Protein AF-0000000084915448 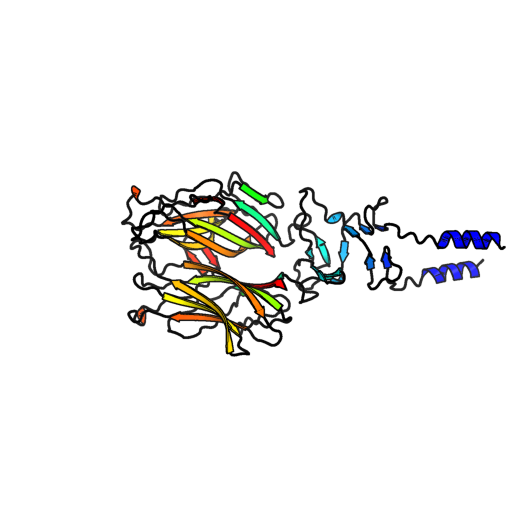(afdb_homodimer)

Foldseek 3Di:
DVVVVVVVVVVPPCPPLDADEDPDPDDPDNYHYPDDDDDCLADDDPPDDFDWDADPVGDIYTCQNDVLDWWWAWKFFQDFKDAQLDAPDKDFGARQGTDHHHPNQADRVVQKGARQDKAKKKKKKKWKKWDQFAQPWKKKKKKAKAWPVVGDGQDIDIDIDHWDPDPPDDGIDMDMDIDMDMDIDDHPIMMTMIMHIDTDPPQDSVNSGMITGQWDDDPVDIDGTIMMTMIGDD/DVVVVVVVVVVPPCPPLDQDEDPDPDAPDNYHYPDDDDDCLADDDPPDDFDWDADPVGDIYGCQNDVLDWWWAWKFFQDFKDAQLDAPDKDFGARQGTDHHHPNQADRVVQKGARQAKAKKKKKKKWKKWPQFAQPWKKKKKKAKAWPVVGDGPDIDIDIDHWDPDPPDDGIDMDMDIDMDMDIDDHPIIMTMIMHIDTDPVQDSVNSGMITGQWDDDPVDIDGTIMMIMIGDD

Secondary structure (DSSP, 8-state):
-HHHHHHHHHHHH------EEES-SS-SSSEEESS-EEEGGG--SS------EE-TT-BEE-TTT-TTS-EEEEEEE--S-EE--SBT--EEE---EEEEEGGG-EETTTTEE--SS-EEEEEEEEEEEE----SSSPEEEEEEEEETTTTEEEEEEEEEE---S-TTS-SS--EEEEEEEEEEE-TT--EEEEEEEE--TTS-GGG---EEESEEEETTEEEE--EEEEEE--/-HHHHHHHHHHHH----PPEEES-SS--SSEEESS--B-GGG--SS---EE-EE-TT--EE-TTT-TTS-EEEEEEE--S-EE--SBT--EEE---EEEEEGGG-EETTTTEE--SS-EEEEEEEEEEEE----SSSPEEEEEEEEETTTTEEEEEEEEEE-----TTS-SS--EEEEEEEEEEE-TT--EEEEEEEE--TT--GGG---EEESEEEETTEEEE--EEEEEE--

Radius of gyration: 28.67 Å; Cα contacts (8 Å, |Δi|>4): 1189; chains: 2; bounding box: 54×103×77 Å

Nearest PDB structures (foldseek):
  6mgp-assembly1_A  TM=6.938E-01  e=2.290E-05  Homo sapiens
  5mu8-assembly1_A  TM=6.702E-01  e=3.276E-04  Homo sapiens
  5mu8-assembly24_w  TM=6.238E-01  e=2.497E-04  Homo sapiens
  6cpr-assembly1_A  TM=5.750E-01  e=1.047E-04  Homo sapiens
  5mu8-assembly20_o  TM=5.511E-01  e=4.791E-04  Homo sapiens

Structure (mmCIF, N/CA/C/O backbone):
data_AF-0000000084915448-model_v1
#
loop_
_entity.id
_entity.type
_entity.pdbx_description
1 polymer 'Uncharacterized protein'
#
loop_
_atom_site.group_PDB
_atom_site.id
_atom_site.type_symbol
_atom_site.label_atom_id
_atom_site.label_alt_id
_atom_site.label_comp_id
_atom_site.label_asym_id
_atom_site.label_entity_id
_atom_site.label_seq_id
_atom_site.pdbx_PDB_ins_code
_atom_site.Cartn_x
_atom_site.Cartn_y
_atom_site.Cartn_z
_atom_site.occupancy
_atom_site.B_iso_or_equiv
_atom_site.auth_seq_id
_atom_site.auth_comp_id
_atom_site.auth_asym_id
_atom_site.auth_atom_id
_atom_site.pdbx_PDB_model_num
ATOM 1 N N . MET A 1 1 ? -3.225 59.188 42.406 1 48.97 1 MET A N 1
ATOM 2 C CA . MET A 1 1 ? -2.332 58.281 41.688 1 48.97 1 MET A CA 1
ATOM 3 C C . MET A 1 1 ? -2.863 56.844 41.781 1 48.97 1 MET A C 1
ATOM 5 O O . MET A 1 1 ? -2.41 55.969 41.031 1 48.97 1 MET A O 1
ATOM 9 N N . LYS A 1 2 ? -3.66 56.594 42.781 1 64.06 2 LYS A N 1
ATOM 10 C CA . LYS A 1 2 ? -4.188 55.281 43.031 1 64.06 2 LYS A CA 1
ATOM 11 C C . LYS A 1 2 ? -5.262 54.906 42.031 1 64.06 2 LYS A C 1
ATOM 13 O O . LYS A 1 2 ? -5.348 53.75 41.594 1 64.06 2 LYS A O 1
ATOM 18 N N . LEU A 1 3 ? -6.047 55.875 41.656 1 60.84 3 LEU A N 1
ATOM 19 C CA . LEU A 1 3 ? -7.133 55.531 40.75 1 60.84 3 LEU A CA 1
ATOM 20 C C . LEU A 1 3 ? -6.605 55.281 39.344 1 60.84 3 LEU A C 1
ATOM 22 O O . LEU A 1 3 ? -7.105 54.375 38.625 1 60.84 3 LEU A O 1
ATOM 26 N N . LYS A 1 4 ? -5.555 56 38.875 1 61.84 4 LYS A N 1
ATOM 27 C CA . LYS A 1 4 ? -4.973 55.781 37.562 1 61.84 4 LYS A CA 1
ATOM 28 C C . LYS A 1 4 ? -4.316 54.406 37.438 1 61.84 4 LYS A C 1
ATOM 30 O O . LYS A 1 4 ? -4.375 53.781 36.375 1 61.84 4 LYS A O 1
ATOM 35 N N . ASN A 1 5 ? -3.857 53.938 38.594 1 59.91 5 ASN A N 1
ATOM 36 C CA . ASN A 1 5 ? -3.244 52.594 38.562 1 59.91 5 ASN A CA 1
ATOM 37 C C . ASN A 1 5 ? -4.293 51.5 38.438 1 59.91 5 ASN A C 1
ATOM 39 O O . ASN A 1 5 ? -4.016 50.438 37.875 1 59.91 5 ASN A O 1
ATOM 43 N N . LEU A 1 6 ? -5.5 51.875 38.938 1 58.41 6 LEU A N 1
ATOM 44 C CA . LEU A 1 6 ? -6.527 50.812 38.906 1 58.41 6 LEU A CA 1
ATOM 45 C C . LEU A 1 6 ? -7.082 50.656 37.5 1 58.41 6 LEU A C 1
ATOM 47 O O . LEU A 1 6 ? -7.336 49.562 37.031 1 58.41 6 LEU A O 1
ATOM 51 N N . VAL A 1 7 ? -7.254 51.812 36.875 1 54.81 7 VAL A N 1
ATOM 52 C CA . VAL A 1 7 ? -7.785 51.75 35.5 1 54.81 7 VAL A CA 1
ATOM 53 C C . VAL A 1 7 ? -6.797 51.031 34.594 1 54.81 7 VAL A C 1
ATOM 55 O O . VAL A 1 7 ? -7.195 50.25 33.75 1 54.81 7 VAL A O 1
ATOM 58 N N . PHE A 1 8 ? -5.461 51.25 34.812 1 54.06 8 PHE A N 1
ATOM 59 C CA . PHE A 1 8 ? -4.465 50.562 34 1 54.06 8 PHE A CA 1
ATOM 60 C C . PHE A 1 8 ? -4.488 49.062 34.281 1 54.06 8 PHE A C 1
ATOM 62 O O . PHE A 1 8 ? -4.32 48.281 33.344 1 54.06 8 PHE A O 1
ATOM 69 N N . ALA A 1 9 ? -4.738 48.75 35.531 1 56.16 9 ALA A N 1
ATOM 70 C CA . ALA A 1 9 ? -4.766 47.344 35.906 1 56.16 9 ALA A CA 1
ATOM 71 C C . ALA A 1 9 ? -6.004 46.656 35.344 1 56.16 9 ALA A C 1
ATOM 73 O O . ALA A 1 9 ? -5.961 45.469 34.969 1 56.16 9 ALA A O 1
ATOM 74 N N . LEU A 1 10 ? -7.074 47.344 35.375 1 53.5 10 LEU A N 1
ATOM 75 C CA . LEU A 1 10 ? -8.305 46.75 34.875 1 53.5 10 LEU A CA 1
ATOM 76 C C . LEU A 1 10 ? -8.219 46.5 33.375 1 53.5 10 LEU A C 1
ATOM 78 O O . LEU A 1 10 ? -8.805 45.531 32.875 1 53.5 10 LEU A O 1
ATOM 82 N N . LEU A 1 11 ? -7.582 47.406 32.719 1 51 11 LEU A N 1
ATOM 83 C CA . LEU A 1 11 ? -7.5 47.219 31.266 1 51 11 LEU A CA 1
ATOM 84 C C . LEU A 1 11 ? -6.695 45.969 30.922 1 51 11 LEU A C 1
ATOM 86 O O . LEU A 1 11 ? -6.844 45.406 29.828 1 51 11 LEU A O 1
ATOM 90 N N . ILE A 1 12 ? -5.766 45.562 31.812 1 49 12 ILE A N 1
ATOM 91 C CA . ILE A 1 12 ? -4.898 44.438 31.438 1 49 12 ILE A CA 1
ATOM 92 C C . ILE A 1 12 ? -5.668 43.125 31.516 1 49 12 ILE A C 1
ATOM 94 O O . ILE A 1 12 ? -5.277 42.125 30.906 1 49 12 ILE A O 1
ATOM 98 N N . THR A 1 13 ? -6.504 43 32.531 1 47.19 13 THR A N 1
ATOM 99 C CA . THR A 1 13 ? -6.852 41.625 32.844 1 47.19 13 THR A CA 1
ATOM 100 C C . THR A 1 13 ? -7.746 41.031 31.766 1 47.19 13 THR A C 1
ATOM 102 O O . THR A 1 13 ? -8.039 39.812 31.797 1 47.19 13 THR A O 1
ATOM 105 N N . ASN A 1 14 ? -8.711 41.812 31.328 1 45.62 14 ASN A N 1
ATOM 106 C CA . ASN A 1 14 ? -9.586 40.969 30.516 1 45.62 14 ASN A CA 1
ATOM 107 C C . ASN A 1 14 ? -8.836 40.344 29.344 1 45.62 14 ASN A C 1
ATOM 109 O O . ASN A 1 14 ? -8.805 40.906 28.25 1 45.62 14 ASN A O 1
ATOM 113 N N . LEU A 1 15 ? -7.699 39.844 29.469 1 49.06 15 LEU A N 1
ATOM 114 C CA . LEU A 1 15 ? -7.164 38.969 28.438 1 49.06 15 LEU A CA 1
ATOM 115 C C . LEU A 1 15 ? -8.234 38 27.938 1 49.06 15 LEU A C 1
ATOM 117 O O . LEU A 1 15 ? -8.398 36.906 28.5 1 49.06 15 LEU A O 1
ATOM 121 N N . SER A 1 16 ? -9.484 38.344 27.703 1 52.59 16 SER A N 1
ATOM 122 C CA . SER A 1 16 ? -10.586 37.625 27.078 1 52.59 16 SER A CA 1
ATOM 123 C C . SER A 1 16 ? -10.094 36.781 25.906 1 52.59 16 SER A C 1
ATOM 125 O O . SER A 1 16 ? -9.078 37.094 25.281 1 52.59 16 SER A O 1
ATOM 127 N N . TYR A 1 17 ? -10.438 35.5 26 1 64.25 17 TYR A N 1
ATOM 128 C CA . TYR A 1 17 ? -10.32 34.625 24.828 1 64.25 17 TYR A CA 1
ATOM 129 C C . TYR A 1 17 ? -10.719 35.344 23.562 1 64.25 17 TYR A C 1
ATOM 131 O O . TYR A 1 17 ? -11.906 35.625 23.328 1 64.25 17 TYR A O 1
ATOM 139 N N . SER A 1 18 ? -9.945 36.281 23.109 1 78.5 18 SER A N 1
ATOM 140 C CA . SER A 1 18 ? -10.195 37.062 21.906 1 78.5 18 SER A CA 1
ATOM 141 C C . SER A 1 18 ? -9.57 36.406 20.688 1 78.5 18 SER A C 1
ATOM 143 O O . SER A 1 18 ? -8.68 35.562 20.812 1 78.5 18 SER A O 1
ATOM 145 N N . GLN A 1 19 ? -10.281 36.5 19.578 1 87.69 19 GLN A N 1
ATOM 146 C CA . GLN A 1 19 ? -9.719 36.094 18.297 1 87.69 19 GLN A CA 1
ATOM 147 C C . GLN A 1 19 ? -8.547 36.969 17.906 1 87.69 19 GLN A C 1
ATOM 149 O O . GLN A 1 19 ? -8.547 38.156 18.172 1 87.69 19 GLN A O 1
ATOM 154 N N . VAL A 1 20 ? -7.348 36.375 17.516 1 90.69 20 VAL A N 1
ATOM 155 C CA . VAL A 1 20 ? -6.191 37.094 17 1 90.69 20 VAL A CA 1
ATOM 156 C C . VAL A 1 20 ? -6.195 37.062 15.469 1 90.69 20 VAL A C 1
ATOM 158 O O . VAL A 1 20 ? -6.184 35.969 14.867 1 90.69 20 VAL A O 1
ATOM 161 N N . GLY A 1 21 ? -6.344 38.188 14.875 1 91.44 21 GLY A N 1
ATOM 162 C CA . GLY A 1 21 ? -6.227 38.344 13.43 1 91.44 21 GLY A CA 1
ATOM 163 C C . GLY A 1 21 ? -4.883 38.875 12.992 1 91.44 21 GLY A C 1
ATOM 164 O O . GLY A 1 21 ? -4.402 39.875 13.531 1 91.44 21 GLY A O 1
ATOM 165 N N . ILE A 1 22 ? -4.23 38.125 12.117 1 90.81 22 ILE A N 1
ATOM 166 C CA . ILE A 1 22 ? -3.018 38.625 11.469 1 90.81 22 ILE A CA 1
ATOM 167 C C . ILE A 1 22 ? -3.33 39.062 10.039 1 90.81 22 ILE A C 1
ATOM 169 O O . ILE A 1 22 ? -3.705 38.219 9.203 1 90.81 22 ILE A O 1
ATOM 173 N N . ASN A 1 23 ? -3.266 40.312 9.711 1 91.19 23 ASN A N 1
ATOM 174 C CA . ASN A 1 23 ? -3.566 40.938 8.422 1 91.19 23 ASN A CA 1
ATOM 175 C C . ASN A 1 23 ? -5.062 40.906 8.117 1 91.19 23 ASN A C 1
ATOM 177 O O . ASN A 1 23 ? -5.461 40.625 6.98 1 91.19 23 ASN A O 1
ATOM 181 N N . THR A 1 24 ? -5.844 40.844 9.07 1 90.88 24 THR A N 1
ATOM 182 C CA . THR A 1 24 ? -7.297 40.969 8.992 1 90.88 24 THR A CA 1
ATOM 183 C C . THR A 1 24 ? -7.855 41.625 10.258 1 90.88 24 THR A C 1
ATOM 185 O O . THR A 1 24 ? -7.375 41.375 11.359 1 90.88 24 THR A O 1
ATOM 188 N N . THR A 1 25 ? -8.93 42.438 10.133 1 90.88 25 THR A N 1
ATOM 189 C CA . THR A 1 25 ? -9.555 43.094 11.273 1 90.88 25 THR A CA 1
ATOM 190 C C . THR A 1 25 ? -10.828 42.344 11.688 1 90.88 25 THR A C 1
ATOM 192 O O . THR A 1 25 ? -11.445 42.688 12.703 1 90.88 25 THR A O 1
ATOM 195 N N . THR A 1 26 ? -11.102 41.312 10.945 1 91.62 26 THR A N 1
ATOM 196 C CA . THR A 1 26 ? -12.312 40.531 11.242 1 91.62 26 THR A CA 1
ATOM 197 C C . THR A 1 26 ? -12 39.031 11.305 1 91.62 26 THR A C 1
ATOM 199 O O . THR A 1 26 ? -12.453 38.281 10.461 1 91.62 26 THR A O 1
ATOM 202 N N . PRO A 1 27 ? -11.203 38.688 12.258 1 91.88 27 PRO A N 1
ATOM 203 C CA . PRO A 1 27 ? -10.875 37.25 12.383 1 91.88 27 PRO A CA 1
ATOM 204 C C . PRO A 1 27 ? -12.117 36.375 12.562 1 91.88 27 PRO A C 1
ATOM 206 O O . PRO A 1 27 ? -13.039 36.75 13.289 1 91.88 27 PRO A O 1
ATOM 209 N N . THR A 1 28 ? -12.117 35.25 11.82 1 91.62 28 THR A N 1
ATOM 210 C CA . THR A 1 28 ? -13.266 34.344 11.891 1 91.62 28 THR A CA 1
ATOM 211 C C . THR A 1 28 ? -12.914 33.094 12.68 1 91.62 28 THR A C 1
ATOM 213 O O . THR A 1 28 ? -13.789 32.25 12.945 1 91.62 28 THR A O 1
ATOM 216 N N . LYS A 1 29 ? -11.688 32.875 13.094 1 91.25 29 LYS A N 1
ATOM 217 C CA . LYS A 1 29 ? -11.18 31.812 13.953 1 91.25 29 LYS A CA 1
ATOM 218 C C . LYS A 1 29 ? -10.281 32.375 15.055 1 91.25 29 LYS A C 1
ATOM 220 O O . LYS A 1 29 ? -9.938 33.562 15.039 1 91.25 29 LYS A O 1
ATOM 225 N N . GLU A 1 30 ? -9.93 31.5 15.977 1 90.5 30 GLU A N 1
ATOM 226 C CA . GLU A 1 30 ? -9.117 31.938 17.109 1 90.5 30 GLU A CA 1
ATOM 227 C C . GLU A 1 30 ? -7.824 32.594 16.625 1 90.5 30 GLU A C 1
ATOM 229 O O . GLU A 1 30 ? -7.398 33.625 17.188 1 90.5 30 GLU A O 1
ATOM 234 N N . LEU A 1 31 ? -7.234 32 15.656 1 90.88 31 LEU A N 1
ATOM 235 C CA . LEU A 1 31 ? -6.148 32.625 14.898 1 90.88 31 LEU A CA 1
ATOM 236 C C . LEU A 1 31 ? -6.484 32.656 13.414 1 90.88 31 LEU A C 1
ATOM 238 O O . LEU A 1 31 ? -6.719 31.625 12.797 1 90.88 31 LEU A O 1
ATOM 242 N N . ASP A 1 32 ? -6.609 33.812 12.891 1 92.69 32 ASP A N 1
ATOM 243 C CA . ASP A 1 32 ? -6.941 34.031 11.484 1 92.69 32 ASP A CA 1
ATOM 244 C C . ASP A 1 32 ? -5.84 34.812 10.781 1 92.69 32 ASP A C 1
ATOM 246 O O . ASP A 1 32 ? -5.613 36 11.07 1 92.69 32 ASP A O 1
ATOM 250 N N . VAL A 1 33 ? -5.117 34.094 9.922 1 92.75 33 VAL A N 1
ATOM 251 C CA . VAL A 1 33 ? -4.027 34.688 9.156 1 92.75 33 VAL A CA 1
ATOM 252 C C . VAL A 1 33 ? -4.484 34.938 7.723 1 92.75 33 VAL A C 1
ATOM 254 O O . VAL A 1 33 ? -4.691 34.031 6.941 1 92.75 33 VAL A O 1
ATOM 257 N N . ASN A 1 34 ? -4.723 36.125 7.402 1 92.5 34 ASN A N 1
ATOM 258 C CA . ASN A 1 34 ? -5 36.5 6.023 1 92.5 34 ASN A CA 1
ATOM 259 C C . ASN A 1 34 ? -3.713 36.719 5.234 1 92.5 34 ASN A C 1
ATOM 261 O O . ASN A 1 34 ? -3.207 37.844 5.156 1 92.5 34 ASN A O 1
ATOM 265 N N . GLY A 1 35 ? -3.234 35.656 4.609 1 93.31 35 GLY A N 1
ATOM 266 C CA . GLY A 1 35 ? -1.948 35.625 3.932 1 93.31 35 GLY A CA 1
ATOM 267 C C . GLY A 1 35 ? -1.233 34.281 4.094 1 93.31 35 GLY A C 1
ATOM 268 O O . GLY A 1 35 ? -1.874 33.219 4.172 1 93.31 35 GLY A O 1
ATOM 269 N N . ASN A 1 36 ? 0.12 34.438 4.129 1 93.56 36 ASN A N 1
ATOM 270 C CA . ASN A 1 36 ? 0.923 33.219 4.191 1 93.56 36 ASN A CA 1
ATOM 271 C C . ASN A 1 36 ? 1.5 33 5.586 1 93.56 36 ASN A C 1
ATOM 273 O O . ASN A 1 36 ? 1.716 33.969 6.332 1 93.56 36 ASN A O 1
ATOM 277 N N . MET A 1 37 ? 1.611 31.734 5.934 1 93.62 37 MET A N 1
ATOM 278 C CA . MET A 1 37 ? 2.223 31.312 7.195 1 93.62 37 MET A CA 1
ATOM 279 C C . MET A 1 37 ? 3.477 30.484 6.949 1 93.62 37 MET A C 1
ATOM 281 O O . MET A 1 37 ? 3.498 29.641 6.059 1 93.62 37 MET A O 1
ATOM 285 N N . ARG A 1 38 ? 4.516 30.797 7.742 1 94.94 38 ARG A N 1
ATOM 286 C CA . ARG A 1 38 ? 5.727 29.984 7.77 1 94.94 38 ARG A CA 1
ATOM 287 C C . ARG A 1 38 ? 5.988 29.438 9.172 1 94.94 38 ARG A C 1
ATOM 289 O O . ARG A 1 38 ? 5.887 30.172 10.156 1 94.94 38 ARG A O 1
ATOM 296 N N . VAL A 1 39 ? 6.188 28.203 9.25 1 96.12 39 VAL A N 1
ATOM 297 C CA . VAL A 1 39 ? 6.676 27.547 10.461 1 96.12 39 VAL A CA 1
ATOM 298 C C . VAL A 1 39 ? 8.086 27 10.227 1 96.12 39 VAL A C 1
ATOM 300 O O . VAL A 1 39 ? 8.258 25.984 9.555 1 96.12 39 VAL A O 1
ATOM 303 N N . ARG A 1 40 ? 9.07 27.547 10.82 1 94.88 40 ARG A N 1
ATOM 304 C CA . ARG A 1 40 ? 10.453 27.234 10.5 1 94.88 40 ARG A CA 1
ATOM 305 C C . ARG A 1 40 ? 10.859 25.875 11.078 1 94.88 40 ARG A C 1
ATOM 307 O O . ARG A 1 40 ? 11.789 25.234 10.586 1 94.88 40 ARG A O 1
ATOM 314 N N . GLY A 1 41 ? 10.133 25.406 12.047 1 94.31 41 GLY A N 1
ATOM 315 C CA . GLY A 1 41 ? 10.352 24.062 12.578 1 94.31 41 GLY A CA 1
ATOM 316 C C . GLY A 1 41 ? 10.055 22.969 11.578 1 94.31 41 GLY A C 1
ATOM 317 O O . GLY A 1 41 ? 10.453 21.812 11.773 1 94.31 41 GLY A O 1
ATOM 318 N N . LEU A 1 42 ? 9.414 23.297 10.516 1 95.06 42 LEU A N 1
ATOM 319 C CA . LEU A 1 42 ? 9.086 22.344 9.461 1 95.06 42 LEU A CA 1
ATOM 320 C C . LEU A 1 42 ? 10.094 22.422 8.32 1 95.06 42 LEU A C 1
ATOM 322 O O . LEU A 1 42 ? 9.961 21.734 7.312 1 95.06 42 LEU A O 1
ATOM 326 N N . SER A 1 43 ? 11.055 23.25 8.477 1 93 43 SER A N 1
ATOM 327 C CA . SER A 1 43 ? 12.047 23.406 7.414 1 93 43 SER A CA 1
ATOM 328 C C . SER A 1 43 ? 12.867 22.125 7.238 1 93 43 SER A C 1
ATOM 330 O O . SER A 1 43 ? 12.953 21.312 8.156 1 93 43 SER A O 1
ATOM 332 N N . ASN A 1 44 ? 13.297 21.938 6.043 1 90.88 44 ASN A N 1
ATOM 333 C CA . ASN A 1 44 ? 14.18 20.812 5.754 1 90.88 44 ASN A CA 1
ATOM 334 C C . ASN A 1 44 ? 15.281 21.203 4.777 1 90.88 44 ASN A C 1
ATOM 336 O O . ASN A 1 44 ? 15.148 22.172 4.039 1 90.88 44 ASN A O 1
ATOM 340 N N . SER A 1 45 ? 16.312 20.469 4.809 1 88.75 45 SER A N 1
ATOM 341 C CA . SER A 1 45 ? 17.484 20.797 4.016 1 88.75 45 SER A CA 1
ATOM 342 C C . SER A 1 45 ? 17.484 20.062 2.684 1 88.75 45 SER A C 1
ATOM 344 O O . SER A 1 45 ? 18.422 20.188 1.896 1 88.75 45 SER A O 1
ATOM 346 N N . SER A 1 46 ? 16.484 19.281 2.428 1 85.56 46 SER A N 1
ATOM 347 C CA . SER A 1 46 ? 16.469 18.484 1.212 1 85.56 46 SER A CA 1
ATOM 348 C C . SER A 1 46 ? 16.109 19.328 -0.005 1 85.56 46 SER A C 1
ATOM 350 O O . SER A 1 46 ? 16.344 18.906 -1.145 1 85.56 46 SER A O 1
ATOM 352 N N . GLY A 1 47 ? 15.5 20.5 0.234 1 86.5 47 GLY A N 1
ATOM 353 C CA . GLY A 1 47 ? 15.031 21.344 -0.86 1 86.5 47 GLY A CA 1
ATOM 354 C C . GLY A 1 47 ? 13.703 20.891 -1.438 1 86.5 47 GLY A C 1
ATOM 355 O O . GLY A 1 47 ? 13.258 21.406 -2.457 1 86.5 47 GLY A O 1
ATOM 356 N N . ARG A 1 48 ? 13.109 20 -0.803 1 86.81 48 ARG A N 1
ATOM 357 C CA . ARG A 1 48 ? 11.859 19.453 -1.334 1 86.81 48 ARG A CA 1
ATOM 358 C C . ARG A 1 48 ? 10.664 19.938 -0.52 1 86.81 48 ARG A C 1
ATOM 360 O O . ARG A 1 48 ? 10.773 20.156 0.687 1 86.81 48 ARG A O 1
ATOM 367 N N . THR A 1 49 ? 9.547 20.078 -1.244 1 90.5 49 THR A N 1
ATOM 368 C CA . THR A 1 49 ? 8.266 20.234 -0.563 1 90.5 49 THR A CA 1
ATOM 369 C C . THR A 1 49 ? 7.805 18.922 0.05 1 90.5 49 THR A C 1
ATOM 371 O O . THR A 1 49 ? 7.906 17.859 -0.583 1 90.5 49 THR A O 1
ATOM 374 N N . ALA A 1 50 ? 7.359 19.016 1.368 1 92.25 50 ALA A N 1
ATOM 375 C CA . ALA A 1 50 ? 6.98 17.797 2.08 1 92.25 50 ALA A CA 1
ATOM 376 C C . ALA A 1 50 ? 5.578 17.922 2.66 1 92.25 50 ALA A C 1
ATOM 378 O O . ALA A 1 50 ? 5.121 19.016 2.984 1 92.25 50 ALA A O 1
ATOM 379 N N . THR A 1 51 ? 4.934 16.781 2.697 1 92.69 51 THR A N 1
ATOM 380 C CA . THR A 1 51 ? 3.629 16.719 3.346 1 92.69 51 THR A CA 1
ATOM 381 C C . THR A 1 51 ? 3.744 17.062 4.828 1 92.69 51 THR A C 1
ATOM 383 O O . THR A 1 51 ? 4.672 16.609 5.504 1 92.69 51 THR A O 1
ATOM 386 N N . VAL A 1 52 ? 2.764 17.828 5.336 1 95.5 52 VAL A N 1
ATOM 387 C CA . VAL A 1 52 ? 2.693 18.156 6.754 1 95.5 52 VAL A CA 1
ATOM 388 C C . VAL A 1 52 ? 1.697 17.234 7.445 1 95.5 52 VAL A C 1
ATOM 390 O O . VAL A 1 52 ? 0.632 16.938 6.902 1 95.5 52 VAL A O 1
ATOM 393 N N . SER A 1 53 ? 2.111 16.797 8.641 1 96.56 53 SER A N 1
ATOM 394 C CA . SER A 1 53 ? 1.277 15.961 9.5 1 96.56 53 SER A CA 1
ATOM 395 C C . SER A 1 53 ? 1.177 16.531 10.906 1 96.56 53 SER A C 1
ATOM 397 O O . SER A 1 53 ? 1.942 17.438 11.273 1 96.56 53 SER A O 1
ATOM 399 N N . ALA A 1 54 ? 0.17 16.094 11.617 1 96.19 54 ALA A N 1
ATOM 400 C CA . ALA A 1 54 ? 0.013 16.469 13.023 1 96.19 54 ALA A CA 1
ATOM 401 C C . ALA A 1 54 ? 0.214 15.266 13.938 1 96.19 54 ALA A C 1
ATOM 403 O O . ALA A 1 54 ? -0.431 14.227 13.758 1 96.19 54 ALA A O 1
ATOM 404 N N . MET A 1 55 ? 1.083 15.398 14.859 1 95.62 55 MET A N 1
ATOM 405 C CA . MET A 1 55 ? 1.221 14.406 15.922 1 95.62 55 MET A CA 1
ATOM 406 C C . MET A 1 55 ? -0.051 14.328 16.766 1 95.62 55 MET A C 1
ATOM 408 O O . MET A 1 55 ? -0.922 15.195 16.656 1 95.62 55 MET A O 1
ATOM 412 N N . PRO A 1 56 ? -0.062 13.336 17.641 1 92.25 56 PRO A N 1
ATOM 413 C CA . PRO A 1 56 ? -1.273 13.203 18.453 1 92.25 56 PRO A CA 1
ATOM 414 C C . PRO A 1 56 ? -1.563 14.445 19.297 1 92.25 56 PRO A C 1
ATOM 416 O O . PRO A 1 56 ? -2.727 14.75 19.562 1 92.25 56 PRO A O 1
ATOM 419 N N . ASP A 1 57 ? -0.579 15.18 19.656 1 93.81 57 ASP A N 1
ATOM 420 C CA . ASP A 1 57 ? -0.789 16.344 20.5 1 93.81 57 ASP A CA 1
ATOM 421 C C . ASP A 1 57 ? -1.052 17.594 19.641 1 93.81 57 ASP A C 1
ATOM 423 O O . ASP A 1 57 ? -1.222 18.688 20.188 1 93.81 57 ASP A O 1
ATOM 427 N N . GLY A 1 58 ? -1 17.391 18.312 1 95.19 58 GLY A N 1
ATOM 428 C CA . GLY A 1 58 ? -1.316 18.484 17.422 1 95.19 58 GLY A CA 1
ATOM 429 C C . GLY A 1 58 ? -0.084 19.188 16.891 1 95.19 58 GLY A C 1
ATOM 430 O O . GLY A 1 58 ? -0.195 20.141 16.094 1 95.19 58 GLY A O 1
ATOM 431 N N . THR A 1 59 ? 1.096 18.734 17.344 1 96.69 59 THR A N 1
ATOM 432 C CA . THR A 1 59 ? 2.32 19.344 16.828 1 96.69 59 THR A CA 1
ATOM 433 C C . THR A 1 59 ? 2.498 19.016 15.352 1 96.69 59 THR A C 1
ATOM 435 O O . THR A 1 59 ? 2.377 17.859 14.938 1 96.69 59 THR A O 1
ATOM 438 N N . LEU A 1 60 ? 2.771 20.031 14.523 1 96.88 60 LEU A N 1
ATOM 439 C CA . LEU A 1 60 ? 2.977 19.859 13.086 1 96.88 60 LEU A CA 1
ATOM 440 C C . LEU A 1 60 ? 4.387 19.359 12.805 1 96.88 60 LEU A C 1
ATOM 442 O O . LEU A 1 60 ? 5.359 19.859 13.367 1 96.88 60 LEU A O 1
ATOM 446 N N . VAL A 1 61 ? 4.465 18.375 11.914 1 96.62 61 VAL A N 1
ATOM 447 C CA . VAL A 1 61 ? 5.75 17.781 11.562 1 96.62 61 VAL A CA 1
ATOM 448 C C . VAL A 1 61 ? 5.742 17.375 10.086 1 96.62 61 VAL A C 1
ATOM 450 O O . VAL A 1 61 ? 4.695 17.406 9.438 1 96.62 61 VAL A O 1
ATOM 453 N N . THR A 1 62 ? 6.914 17.078 9.539 1 95.56 62 THR A N 1
ATOM 454 C CA . THR A 1 62 ? 7.098 16.406 8.25 1 95.56 62 THR A CA 1
ATOM 455 C C . THR A 1 62 ? 7.914 15.125 8.422 1 95.56 62 THR A C 1
ATOM 457 O O . THR A 1 62 ? 8.422 14.844 9.508 1 95.56 62 THR A O 1
ATOM 460 N N . GLY A 1 63 ? 7.98 14.406 7.359 1 92.81 63 GLY A N 1
ATOM 461 C CA . GLY A 1 63 ? 8.836 13.227 7.395 1 92.81 63 GLY A CA 1
ATOM 462 C C . GLY A 1 63 ? 10.289 13.555 7.648 1 92.81 63 GLY A C 1
ATOM 463 O O . GLY A 1 63 ? 11.055 12.711 8.117 1 92.81 63 GLY A O 1
ATOM 464 N N . TYR A 1 64 ? 10.719 14.727 7.449 1 92.94 64 TYR A N 1
ATOM 465 C CA . TYR A 1 64 ? 12.094 15.156 7.648 1 92.94 64 TYR A CA 1
ATOM 466 C C . TYR A 1 64 ? 12.32 15.609 9.086 1 92.94 64 TYR A C 1
ATOM 468 O O . TYR A 1 64 ? 13.383 15.359 9.664 1 92.94 64 TYR A O 1
ATOM 476 N N . SER A 1 65 ? 11.297 16.281 9.617 1 92.81 65 SER A N 1
ATOM 477 C CA . SER A 1 65 ? 11.477 16.828 10.953 1 92.81 65 SER A CA 1
ATOM 478 C C . SER A 1 65 ? 11.18 15.773 12.023 1 92.81 65 SER A C 1
ATOM 480 O O . SER A 1 65 ? 11.664 15.867 13.148 1 92.81 65 SER A O 1
ATOM 482 N N . ASP A 1 66 ? 10.336 14.852 11.688 1 94.19 66 ASP A N 1
ATOM 483 C CA . ASP A 1 66 ? 9.977 13.758 12.578 1 94.19 66 ASP A CA 1
ATOM 484 C C . ASP A 1 66 ? 9.766 12.461 11.797 1 94.19 66 ASP A C 1
ATOM 486 O O . ASP A 1 66 ? 8.75 12.289 11.117 1 94.19 66 ASP A O 1
ATOM 490 N N . PRO A 1 67 ? 10.633 11.516 11.969 1 92.88 67 PRO A N 1
ATOM 491 C CA . PRO A 1 67 ? 10.555 10.281 11.18 1 92.88 67 PRO A CA 1
ATOM 492 C C . PRO A 1 67 ? 9.352 9.422 11.539 1 92.88 67 PRO A C 1
ATOM 494 O O . PRO A 1 67 ? 9.047 8.453 10.836 1 92.88 67 PRO A O 1
ATOM 497 N N . SER A 1 68 ? 8.633 9.766 12.547 1 91.44 68 SER A N 1
ATOM 498 C CA . SER A 1 68 ? 7.43 9 12.883 1 91.44 68 SER A CA 1
ATOM 499 C C . SER A 1 68 ? 6.254 9.414 12.008 1 91.44 68 SER A C 1
ATOM 501 O O . SER A 1 68 ? 5.234 8.71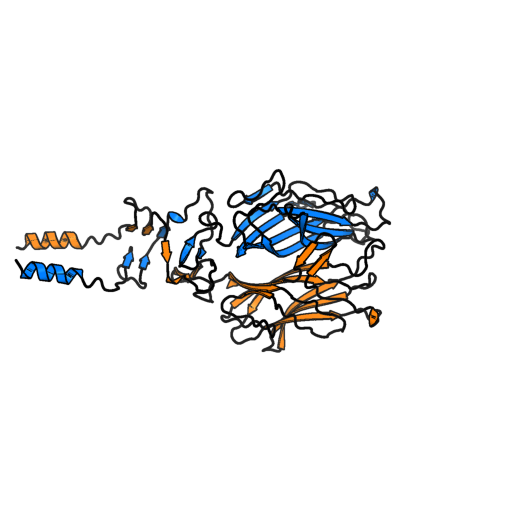9 11.961 1 91.44 68 SER A O 1
ATOM 503 N N . ALA A 1 69 ? 6.414 10.539 11.336 1 94.38 69 ALA A N 1
ATOM 504 C CA . ALA A 1 69 ? 5.344 11 10.453 1 94.38 69 ALA A CA 1
ATOM 505 C C . ALA A 1 69 ? 5.117 10.023 9.305 1 94.38 69 ALA A C 1
ATOM 507 O O . ALA A 1 69 ? 6.066 9.445 8.773 1 94.38 69 ALA A O 1
ATOM 508 N N . PRO A 1 70 ? 3.881 9.852 8.891 1 95 70 PRO A N 1
ATOM 509 C CA . PRO A 1 70 ? 3.615 9 7.723 1 95 70 PRO A CA 1
ATOM 510 C C . PRO A 1 70 ? 4.082 9.633 6.414 1 95 70 PRO A C 1
ATOM 512 O O . PRO A 1 70 ? 4.336 10.836 6.363 1 95 70 PRO A O 1
ATOM 515 N N . GLY A 1 71 ? 4.27 8.688 5.41 1 95.25 71 GLY A N 1
ATOM 516 C CA . GLY A 1 71 ? 4.629 9.172 4.086 1 95.25 71 GLY A CA 1
ATOM 517 C C . GLY A 1 71 ? 5.664 8.305 3.396 1 95.25 71 GLY A C 1
ATOM 518 O O . GLY A 1 71 ? 6.227 7.391 4.012 1 95.25 71 GLY A O 1
ATOM 519 N N . THR A 1 72 ? 5.852 8.664 2.197 1 96.19 72 THR A N 1
ATOM 520 C CA . THR A 1 72 ? 6.844 7.949 1.404 1 96.19 72 THR A CA 1
ATOM 521 C C . THR A 1 72 ? 8.25 8.172 1.965 1 96.19 72 THR A C 1
ATOM 523 O O . THR A 1 72 ? 8.641 9.312 2.227 1 96.19 72 THR A O 1
ATOM 526 N N . ARG A 1 73 ? 9 7.035 2.102 1 97.44 73 ARG A N 1
ATOM 527 C CA . ARG A 1 73 ? 10.352 7.109 2.635 1 97.44 73 ARG A CA 1
ATOM 528 C C . ARG A 1 73 ? 11.383 6.797 1.556 1 97.44 73 ARG A C 1
ATOM 530 O O . ARG A 1 73 ? 12.492 7.336 1.575 1 97.44 73 ARG A O 1
ATOM 537 N N . PHE A 1 74 ? 10.961 5.969 0.676 1 97.94 74 PHE A N 1
ATOM 538 C CA . PHE A 1 74 ? 11.906 5.531 -0.347 1 97.94 74 PHE A CA 1
ATOM 539 C C . PHE A 1 74 ? 11.18 5.188 -1.643 1 97.94 74 PHE A C 1
ATOM 541 O O . PHE A 1 74 ? 10.102 4.59 -1.615 1 97.94 74 PHE A O 1
ATOM 548 N N . VAL A 1 75 ? 11.688 5.582 -2.768 1 97.94 75 VAL A N 1
ATOM 549 C CA . VAL A 1 75 ? 11.352 5.129 -4.113 1 97.94 75 VAL A CA 1
ATOM 550 C C . VAL A 1 75 ? 12.625 4.867 -4.91 1 97.94 75 VAL A C 1
ATOM 552 O O . VAL A 1 75 ? 13.492 5.742 -5.012 1 97.94 75 VAL A O 1
ATOM 555 N N . GLY A 1 76 ? 12.727 3.723 -5.434 1 98.12 76 GLY A N 1
ATOM 556 C CA . GLY A 1 76 ? 13.898 3.391 -6.234 1 98.12 76 GLY A CA 1
ATOM 557 C C . GLY A 1 76 ? 13.562 2.592 -7.48 1 98.12 76 GLY A C 1
ATOM 558 O O . GLY A 1 76 ? 12.484 2.01 -7.578 1 98.12 76 GLY A O 1
ATOM 559 N N . PHE A 1 77 ? 14.516 2.635 -8.383 1 97.31 77 PHE A N 1
ATOM 560 C CA . PHE A 1 77 ? 14.398 1.918 -9.648 1 97.31 77 PHE A CA 1
ATOM 561 C C . PHE A 1 77 ? 15.578 0.966 -9.836 1 97.31 77 PHE A C 1
ATOM 563 O O . PHE A 1 77 ? 16.703 1.261 -9.414 1 97.31 77 PHE A O 1
ATOM 570 N N . LEU A 1 78 ? 15.242 -0.097 -10.469 1 97.62 78 LEU A N 1
ATOM 571 C CA . LEU A 1 78 ? 16.297 -0.996 -10.93 1 97.62 78 LEU A CA 1
ATOM 572 C C . LEU A 1 78 ? 17.109 -0.356 -12.055 1 97.62 78 LEU A C 1
ATOM 574 O O . LEU A 1 78 ? 16.547 0.284 -12.945 1 97.62 78 LEU A O 1
ATOM 578 N N . ASN A 1 79 ? 18.438 -0.57 -12.047 1 95.12 79 ASN A N 1
ATOM 579 C CA . ASN A 1 79 ? 19.266 0.116 -13.039 1 95.12 79 ASN A CA 1
ATOM 580 C C . ASN A 1 79 ? 19.812 -0.858 -14.07 1 95.12 79 ASN A C 1
ATOM 582 O O . ASN A 1 79 ? 20.391 -0.439 -15.078 1 95.12 79 ASN A O 1
ATOM 586 N N . ALA A 1 80 ? 19.703 -2.086 -13.789 1 96.56 80 ALA A N 1
ATOM 587 C CA . ALA A 1 80 ? 20.109 -3.125 -14.727 1 96.56 80 ALA A CA 1
ATOM 588 C C . ALA A 1 80 ? 19.281 -4.391 -14.547 1 96.56 80 ALA A C 1
ATOM 590 O O . ALA A 1 80 ? 18.797 -4.672 -13.453 1 96.56 80 ALA A O 1
ATOM 591 N N . ASP A 1 81 ? 19.219 -5.098 -15.625 1 97.56 81 ASP A N 1
ATOM 592 C CA . ASP A 1 81 ? 18.5 -6.359 -15.531 1 97.56 81 ASP A CA 1
ATOM 593 C C . ASP A 1 81 ? 19.172 -7.312 -14.547 1 97.56 81 ASP A C 1
ATOM 595 O O . ASP A 1 81 ? 20.391 -7.293 -14.391 1 97.56 81 ASP A O 1
ATOM 599 N N . ILE A 1 82 ? 18.344 -8.109 -13.906 1 97.69 82 ILE A N 1
ATOM 600 C CA . ILE A 1 82 ? 18.844 -9.203 -13.086 1 97.69 82 ILE A CA 1
ATOM 601 C C . ILE A 1 82 ? 18.5 -10.539 -13.742 1 97.69 82 ILE A C 1
ATOM 603 O O . ILE A 1 82 ? 17.312 -10.844 -13.961 1 97.69 82 ILE A O 1
ATOM 607 N N . SER A 1 83 ? 19.5 -11.359 -13.961 1 97.62 83 SER A N 1
ATOM 608 C CA . SER A 1 83 ? 19.281 -12.672 -14.555 1 97.62 83 SER A CA 1
ATOM 609 C C . SER A 1 83 ? 18.703 -13.648 -13.531 1 97.62 83 SER A C 1
ATOM 611 O O . SER A 1 83 ? 19.219 -13.781 -12.422 1 97.62 83 SER A O 1
ATOM 613 N N . LEU A 1 84 ? 17.641 -14.281 -13.953 1 96.88 84 LEU A N 1
ATOM 614 C CA . LEU A 1 84 ? 17.047 -15.336 -13.148 1 96.88 84 LEU A CA 1
ATOM 615 C C . LEU A 1 84 ? 17.281 -16.703 -13.781 1 96.88 84 LEU A C 1
ATOM 617 O O . LEU A 1 84 ? 16.328 -17.375 -14.18 1 96.88 84 LEU A O 1
ATOM 621 N N . ASN A 1 85 ? 18.453 -17.156 -13.727 1 95.25 85 ASN A N 1
ATOM 622 C CA . ASN A 1 85 ? 18.844 -18.297 -14.539 1 95.25 85 ASN A CA 1
ATOM 623 C C . ASN A 1 85 ? 19.109 -19.531 -13.672 1 95.25 85 ASN A C 1
ATOM 625 O O . ASN A 1 85 ? 19.5 -20.578 -14.18 1 95.25 85 ASN A O 1
ATOM 629 N N . GLU A 1 86 ? 18.969 -19.359 -12.367 1 91.75 86 GLU A N 1
ATOM 630 C CA . GLU A 1 86 ? 19.172 -20.453 -11.43 1 91.75 86 GLU A CA 1
ATOM 631 C C . GLU A 1 86 ? 17.969 -20.625 -10.508 1 91.75 86 GLU A C 1
ATOM 633 O O . GLU A 1 86 ? 17.359 -19.625 -10.094 1 91.75 86 GLU A O 1
ATOM 638 N N . ASP A 1 87 ? 17.734 -21.922 -10.141 1 88.31 87 ASP A N 1
ATOM 639 C CA . ASP A 1 87 ? 16.656 -22.203 -9.203 1 88.31 87 ASP A CA 1
ATOM 640 C C . ASP A 1 87 ? 17.109 -21.953 -7.766 1 88.31 87 ASP A C 1
ATOM 642 O O . ASP A 1 87 ? 18.234 -22.281 -7.395 1 88.31 87 ASP A O 1
ATOM 646 N N . TYR A 1 88 ? 16.125 -21.422 -7.016 1 80.75 88 TYR A N 1
ATOM 647 C CA . TYR A 1 88 ? 16.25 -21.281 -5.566 1 80.75 88 TYR A CA 1
ATOM 648 C C . TYR A 1 88 ? 17.484 -20.469 -5.191 1 80.75 88 TYR A C 1
ATOM 650 O O . TYR A 1 88 ? 18.062 -20.672 -4.121 1 80.75 88 TYR A O 1
ATOM 658 N N . ASN A 1 89 ? 17.969 -19.797 -6.148 1 87.25 89 ASN A N 1
ATOM 659 C CA . ASN A 1 89 ? 19.062 -18.859 -5.883 1 87.25 89 ASN A CA 1
ATOM 660 C C . ASN A 1 89 ? 18.531 -17.438 -5.664 1 87.25 89 ASN A C 1
ATOM 662 O O . ASN A 1 89 ? 18.094 -16.781 -6.605 1 87.25 89 ASN A O 1
ATOM 666 N N . TYR A 1 90 ? 18.734 -17.078 -4.457 1 91.25 90 TYR A N 1
ATOM 667 C CA . TYR A 1 90 ? 18.297 -15.734 -4.129 1 91.25 90 TYR A CA 1
ATOM 668 C C . TYR A 1 90 ? 19.141 -14.688 -4.848 1 91.25 90 TYR A C 1
ATOM 670 O O . TYR A 1 90 ? 20.359 -14.719 -4.777 1 91.25 90 TYR A O 1
ATOM 678 N N . LYS A 1 91 ? 18.438 -13.836 -5.527 1 96.62 91 LYS A N 1
ATOM 679 C CA . LYS A 1 91 ? 19.078 -12.648 -6.09 1 96.62 91 LYS A CA 1
ATOM 680 C C . LYS A 1 91 ? 18.656 -11.391 -5.34 1 96.62 91 LYS A C 1
ATOM 682 O O . LYS A 1 91 ? 17.469 -11.172 -5.109 1 96.62 91 LYS A O 1
ATOM 687 N N . GLU A 1 92 ? 19.688 -10.648 -5 1 97 92 GLU A N 1
ATOM 688 C CA . GLU A 1 92 ? 19.375 -9.375 -4.352 1 97 92 GLU A CA 1
ATOM 689 C C . GLU A 1 92 ? 18.938 -8.328 -5.371 1 97 92 GLU A C 1
ATOM 691 O O . GLU A 1 92 ? 19.516 -8.219 -6.449 1 97 92 GLU A O 1
ATOM 696 N N . ILE A 1 93 ? 17.891 -7.656 -5.074 1 98.31 93 ILE A N 1
ATOM 697 C CA . ILE A 1 93 ? 17.422 -6.559 -5.91 1 98.31 93 ILE A CA 1
ATOM 698 C C . ILE A 1 93 ? 17.938 -5.23 -5.355 1 98.31 93 ILE A C 1
ATOM 700 O O . ILE A 1 93 ? 17.438 -4.738 -4.344 1 98.31 93 ILE A O 1
ATOM 704 N N . VAL A 1 94 ? 18.891 -4.691 -6.035 1 98.44 94 VAL A N 1
ATOM 705 C CA . VAL A 1 94 ? 19.453 -3.398 -5.652 1 98.44 94 VAL A CA 1
ATOM 706 C C . VAL A 1 94 ? 18.859 -2.297 -6.523 1 98.44 94 VAL A C 1
ATOM 708 O O . VAL A 1 94 ? 19.047 -2.287 -7.742 1 98.44 94 VAL A O 1
ATOM 711 N N . LEU A 1 95 ? 18.156 -1.431 -5.898 1 98.19 95 LEU A N 1
ATOM 712 C CA . LEU A 1 95 ? 17.562 -0.289 -6.59 1 98.19 95 LEU A CA 1
ATOM 713 C C . LEU A 1 95 ? 18.531 0.896 -6.594 1 98.19 95 LEU A C 1
ATOM 715 O O . LEU A 1 95 ? 18.344 1.849 -5.832 1 98.19 95 LEU A O 1
ATOM 719 N N . GLY A 1 96 ? 19.344 0.825 -7.551 1 95.75 96 GLY A N 1
ATOM 720 C CA . GLY A 1 96 ? 20.469 1.743 -7.566 1 95.75 96 GLY A CA 1
ATOM 721 C C . GLY A 1 96 ? 20.078 3.154 -7.969 1 95.75 96 GLY A C 1
ATOM 722 O O . GLY A 1 96 ? 20.812 4.105 -7.695 1 95.75 96 GLY A O 1
ATOM 723 N N . ASN A 1 97 ? 19.016 3.338 -8.664 1 94.75 97 ASN A N 1
ATOM 724 C CA . ASN A 1 97 ? 18.5 4.66 -9 1 94.75 97 ASN A CA 1
ATOM 725 C C . ASN A 1 97 ? 17.469 5.137 -7.984 1 94.75 97 ASN A C 1
ATOM 727 O O . ASN A 1 97 ? 16.297 4.797 -8.086 1 94.75 97 ASN A O 1
ATOM 731 N N . GLU A 1 98 ? 17.969 6.008 -7.082 1 95.44 98 GLU A N 1
ATOM 732 C CA . GLU A 1 98 ? 17.094 6.488 -6.012 1 95.44 98 GLU A CA 1
ATOM 733 C C . GLU A 1 98 ? 16.344 7.746 -6.43 1 95.44 98 GLU A C 1
ATOM 735 O O . GLU A 1 98 ? 16.953 8.727 -6.859 1 95.44 98 GLU A O 1
ATOM 740 N N . LEU A 1 99 ? 15.047 7.734 -6.34 1 93.88 99 LEU A N 1
ATOM 741 C CA . LEU A 1 99 ? 14.234 8.922 -6.562 1 93.88 99 LEU A CA 1
ATOM 742 C C . LEU A 1 99 ? 13.969 9.656 -5.25 1 93.88 99 LEU A C 1
ATOM 744 O O . LEU A 1 99 ? 14.125 10.875 -5.172 1 93.88 99 LEU A O 1
ATOM 748 N N . ILE A 1 100 ? 13.531 8.922 -4.266 1 94.81 100 ILE A N 1
ATOM 749 C CA . ILE A 1 100 ? 13.273 9.43 -2.924 1 94.81 100 ILE A CA 1
ATOM 750 C C . ILE A 1 100 ? 13.992 8.562 -1.894 1 94.81 100 ILE A C 1
ATOM 752 O O . ILE A 1 100 ? 13.938 7.336 -1.957 1 94.81 100 ILE A O 1
ATOM 756 N N . ASP A 1 101 ? 14.641 9.125 -0.967 1 96.06 101 ASP A N 1
ATOM 757 C CA . ASP A 1 101 ? 15.242 8.5 0.209 1 96.06 101 ASP A CA 1
ATOM 758 C C . ASP A 1 101 ? 15.281 9.477 1.383 1 96.06 101 ASP A C 1
ATOM 760 O O . ASP A 1 101 ? 16.297 10.133 1.613 1 96.06 101 ASP A O 1
ATOM 764 N N . VAL A 1 102 ? 14.156 9.336 2.051 1 93.25 102 VAL A N 1
ATOM 765 C CA . VAL A 1 102 ? 14.016 10.258 3.174 1 93.25 102 VAL A CA 1
ATOM 766 C C . VAL A 1 102 ? 14.93 9.82 4.316 1 93.25 102 VAL A C 1
ATOM 768 O O . VAL A 1 102 ? 14.977 8.641 4.664 1 93.25 102 VAL A O 1
ATOM 771 N N . ASN A 1 103 ? 15.742 10.617 4.859 1 92.94 103 ASN A N 1
ATOM 772 C CA . ASN A 1 103 ? 16.609 10.375 6.012 1 92.94 103 ASN A CA 1
ATOM 773 C C . ASN A 1 103 ? 17.734 9.414 5.676 1 92.94 103 ASN A C 1
ATOM 775 O O . ASN A 1 103 ? 18.297 8.766 6.566 1 92.94 103 ASN A O 1
ATOM 779 N N . ASN A 1 104 ? 17.938 9.031 4.438 1 95.06 104 ASN A N 1
ATOM 780 C CA . ASN A 1 104 ? 19.031 8.188 3.979 1 95.06 104 ASN A CA 1
ATOM 781 C C . ASN A 1 104 ? 18.938 6.781 4.57 1 95.06 104 ASN A C 1
ATOM 783 O O . ASN A 1 104 ? 19.922 6.25 5.082 1 95.06 104 ASN A O 1
ATOM 787 N N . GLU A 1 105 ? 17.797 6.215 4.484 1 97.62 105 GLU A N 1
ATOM 788 C CA . GLU A 1 105 ? 17.547 4.914 5.09 1 97.62 105 GLU A CA 1
ATOM 789 C C . GLU A 1 105 ? 17.891 3.779 4.133 1 97.62 105 GLU A C 1
ATOM 791 O O . GLU A 1 105 ? 17.969 2.617 4.539 1 97.62 105 GLU A O 1
ATOM 796 N 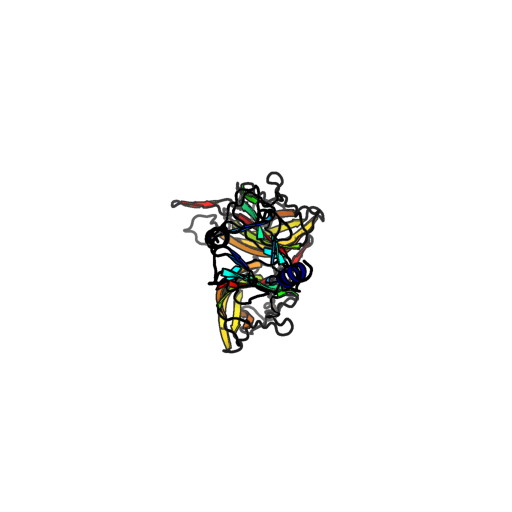N . TYR A 1 106 ? 18.125 4.039 2.883 1 98.44 106 TYR A N 1
ATOM 797 C CA . TYR A 1 106 ? 18.469 3.041 1.878 1 98.44 106 TYR A CA 1
ATOM 798 C C . TYR A 1 106 ? 19.922 3.193 1.439 1 98.44 106 TYR A C 1
ATOM 800 O O . TYR A 1 106 ? 20.375 4.305 1.165 1 98.44 106 TYR A O 1
ATOM 808 N N . ASN A 1 107 ? 20.578 2.104 1.437 1 98.12 107 ASN A N 1
ATOM 809 C CA . ASN A 1 107 ? 21.938 2.041 0.902 1 98.12 107 ASN A CA 1
ATOM 810 C C . ASN A 1 107 ? 21.953 1.488 -0.52 1 98.12 107 ASN A C 1
ATOM 812 O O . ASN A 1 107 ? 21.75 0.291 -0.728 1 98.12 107 ASN A O 1
ATOM 816 N N . ALA A 1 108 ? 22.344 2.283 -1.431 1 96.06 108 ALA A N 1
ATOM 817 C CA . ALA A 1 108 ? 22.219 1.934 -2.842 1 96.06 108 ALA A CA 1
ATOM 818 C C . ALA A 1 108 ? 23.328 0.994 -3.279 1 96.06 108 ALA A C 1
ATOM 820 O O . ALA A 1 108 ? 23.266 0.401 -4.359 1 96.06 108 ALA A O 1
ATOM 821 N N . SER A 1 109 ? 24.312 0.877 -2.492 1 95.31 109 SER A N 1
ATOM 822 C CA . SER A 1 109 ? 25.406 -0.05 -2.811 1 95.31 109 SER A CA 1
ATOM 823 C C . SER A 1 109 ? 25.047 -1.474 -2.393 1 95.31 109 SER A C 1
ATOM 825 O O . SER A 1 109 ? 25.281 -2.424 -3.143 1 95.31 109 SER A O 1
ATOM 827 N N . SER A 1 110 ? 24.422 -1.63 -1.245 1 96.75 110 SER A N 1
ATOM 828 C CA . SER A 1 110 ? 24.109 -2.953 -0.716 1 96.75 110 SER A CA 1
ATOM 829 C C . SER A 1 110 ? 22.656 -3.334 -1.009 1 96.75 110 SER A C 1
ATOM 831 O O . SER A 1 110 ? 22.281 -4.508 -0.917 1 96.75 110 SER A O 1
ATOM 833 N N . GLY A 1 111 ? 21.844 -2.375 -1.278 1 98 111 GLY A N 1
ATOM 834 C CA . GLY A 1 111 ? 20.422 -2.627 -1.462 1 98 111 GLY A CA 1
ATOM 835 C C . GLY A 1 111 ? 19.672 -2.816 -0.155 1 98 111 GLY A C 1
ATOM 836 O O . GLY A 1 111 ? 18.594 -3.41 -0.131 1 98 111 GLY A O 1
ATOM 837 N N . ARG A 1 112 ? 20.234 -2.285 0.921 1 98.56 112 ARG A N 1
ATOM 838 C CA . ARG A 1 112 ? 19.641 -2.512 2.232 1 98.56 112 ARG A CA 1
ATOM 839 C C . ARG A 1 112 ? 18.859 -1.289 2.693 1 98.56 112 ARG A C 1
ATOM 841 O O . ARG A 1 112 ? 19.281 -0.153 2.482 1 98.56 112 ARG A O 1
ATOM 848 N N . TYR A 1 113 ? 17.766 -1.538 3.271 1 98.75 113 TYR A N 1
ATOM 849 C CA . TYR A 1 113 ? 16.953 -0.521 3.928 1 98.75 113 TYR A CA 1
ATOM 850 C C . TYR A 1 113 ? 16.969 -0.694 5.441 1 98.75 113 TYR A C 1
ATOM 852 O O . TYR A 1 113 ? 16.703 -1.783 5.953 1 98.75 113 TYR A O 1
ATOM 860 N N . SER A 1 114 ? 17.219 0.317 6.145 1 98.69 114 SER A N 1
ATOM 861 C CA . SER A 1 114 ? 17.25 0.329 7.602 1 98.69 114 SER A CA 1
ATOM 862 C C . SER A 1 114 ? 16.359 1.44 8.164 1 98.69 114 SER A C 1
ATOM 864 O O . SER A 1 114 ? 16.797 2.592 8.258 1 98.69 114 SER A O 1
ATOM 866 N N . PRO A 1 115 ? 15.203 1.059 8.594 1 98.38 115 PRO A N 1
ATOM 867 C CA . PRO A 1 115 ? 14.312 2.111 9.094 1 98.38 115 PRO A CA 1
ATOM 868 C C . PRO A 1 115 ? 14.859 2.801 10.336 1 98.38 115 PRO A C 1
ATOM 870 O O . PRO A 1 115 ? 15.43 2.145 11.211 1 98.38 115 PRO A O 1
ATOM 873 N N . VAL A 1 116 ? 14.578 4.086 10.43 1 97.38 116 VAL A N 1
ATOM 874 C CA . VAL A 1 116 ? 15.055 4.832 11.594 1 97.38 116 VAL A CA 1
ATOM 875 C C . VAL A 1 116 ? 13.992 4.816 12.688 1 97.38 116 VAL A C 1
ATOM 877 O O . VAL A 1 116 ? 14.266 5.168 13.836 1 97.38 116 VAL A O 1
ATOM 880 N N . VAL A 1 117 ? 12.789 4.453 12.305 1 96.69 117 VAL A N 1
ATOM 881 C CA . VAL A 1 117 ? 11.703 4.309 13.273 1 96.69 117 VAL A CA 1
ATOM 882 C C . VAL A 1 117 ? 10.953 3.004 13.008 1 96.69 117 VAL A C 1
ATOM 884 O O . VAL A 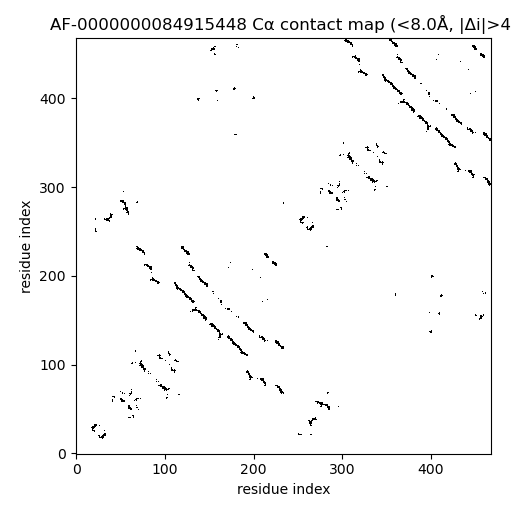1 117 ? 10.656 2.674 11.859 1 96.69 117 VAL A O 1
ATOM 887 N N . SER A 1 118 ? 10.688 2.268 14.125 1 97.88 118 SER A N 1
ATOM 888 C CA . SER A 1 118 ? 9.844 1.083 14 1 97.88 118 SER A CA 1
ATOM 889 C C . SER A 1 118 ? 8.391 1.464 13.727 1 97.88 118 SER A C 1
ATOM 891 O O . SER A 1 118 ? 7.922 2.506 14.188 1 97.88 118 SER A O 1
ATOM 893 N N . GLY A 1 119 ? 7.719 0.597 13.008 1 96.62 119 GLY A N 1
ATOM 894 C CA . GLY A 1 119 ? 6.312 0.821 12.703 1 96.62 119 GLY A CA 1
ATOM 895 C C . GLY A 1 119 ? 5.832 0.045 11.492 1 96.62 119 GLY A C 1
ATOM 896 O O . GLY A 1 119 ? 6.535 -0.835 10.992 1 96.62 119 GLY A O 1
ATOM 897 N N . TYR A 1 120 ? 4.578 0.34 11.102 1 96.56 120 TYR A N 1
ATOM 898 C CA . TYR A 1 120 ? 4.023 -0.303 9.914 1 96.56 120 TYR A CA 1
ATOM 899 C C . TYR A 1 120 ? 4.363 0.486 8.656 1 96.56 120 TYR A C 1
ATOM 901 O O . TYR A 1 120 ? 4.25 1.714 8.633 1 96.56 120 TYR A O 1
ATOM 909 N N . TYR A 1 121 ? 4.746 -0.281 7.734 1 98.06 121 TYR A N 1
ATOM 910 C CA . TYR A 1 121 ? 5.098 0.264 6.43 1 98.06 121 TYR A CA 1
ATOM 911 C C . TYR A 1 121 ? 4.312 -0.422 5.32 1 98.06 121 TYR A C 1
ATOM 913 O O . TYR A 1 121 ? 3.943 -1.592 5.445 1 98.06 121 TYR A O 1
ATOM 921 N N . LYS A 1 122 ? 3.998 0.325 4.332 1 97.88 122 LYS A N 1
ATOM 922 C CA . LYS A 1 122 ? 3.494 -0.216 3.074 1 97.88 122 LYS A CA 1
ATOM 923 C C . LYS A 1 122 ? 4.629 -0.425 2.074 1 97.88 122 LYS A C 1
ATOM 925 O O . LYS A 1 122 ? 5.355 0.516 1.746 1 97.88 122 LYS A O 1
ATOM 930 N N . ILE A 1 123 ? 4.781 -1.624 1.653 1 98.56 123 ILE A N 1
ATOM 931 C CA . ILE A 1 123 ? 5.766 -1.985 0.641 1 98.56 123 ILE A CA 1
ATOM 932 C C . ILE A 1 123 ? 5.074 -2.178 -0.707 1 98.56 123 ILE A C 1
ATOM 934 O O . ILE A 1 123 ? 4.133 -2.967 -0.822 1 98.56 123 ILE A O 1
ATOM 938 N N . SER A 1 124 ? 5.52 -1.4 -1.717 1 98.12 124 SER A N 1
ATOM 939 C CA . SER A 1 124 ? 4.98 -1.548 -3.064 1 98.12 124 SER A CA 1
ATOM 940 C C . SER A 1 124 ? 6.055 -2.023 -4.039 1 98.12 124 SER A C 1
ATOM 942 O O . SER A 1 124 ? 7.145 -1.45 -4.102 1 98.12 124 SER A O 1
ATOM 944 N N . MET A 1 125 ? 5.699 -3.045 -4.766 1 97.75 125 MET A N 1
ATOM 945 C CA . MET A 1 125 ? 6.598 -3.604 -5.773 1 97.75 125 MET A CA 1
ATOM 946 C C . MET A 1 125 ? 5.934 -3.629 -7.145 1 97.75 125 MET A C 1
ATOM 948 O O . MET A 1 125 ? 4.941 -4.332 -7.344 1 97.75 125 MET A O 1
ATOM 952 N N . ASP A 1 126 ? 6.414 -2.852 -8.031 1 97.12 126 ASP A N 1
ATOM 953 C CA . ASP A 1 126 ? 6.051 -2.891 -9.445 1 97.12 126 ASP A CA 1
ATOM 954 C C . ASP A 1 126 ? 7.223 -3.359 -10.297 1 97.12 126 ASP A C 1
ATOM 956 O O . ASP A 1 126 ? 8.297 -2.75 -10.281 1 97.12 126 ASP A O 1
ATOM 960 N N . PHE A 1 127 ? 6.98 -4.445 -11.07 1 97.69 127 PHE A N 1
ATOM 961 C CA . PHE A 1 127 ? 8.141 -5.008 -11.75 1 97.69 127 PHE A CA 1
ATOM 962 C C . PHE A 1 127 ? 7.727 -5.75 -13.016 1 97.69 127 PHE A C 1
ATOM 964 O O . PHE A 1 127 ? 6.547 -6.047 -13.203 1 97.69 127 PHE A O 1
ATOM 971 N N . ASP A 1 128 ? 8.734 -5.996 -13.836 1 96.69 128 ASP A N 1
ATOM 972 C CA . ASP A 1 128 ? 8.539 -6.727 -15.078 1 96.69 128 ASP A CA 1
ATOM 973 C C . ASP A 1 128 ? 9.453 -7.945 -15.156 1 96.69 128 ASP A C 1
ATOM 975 O O . ASP A 1 128 ? 10.633 -7.863 -14.797 1 96.69 128 ASP A O 1
ATOM 979 N N . ILE A 1 129 ? 8.805 -9.039 -15.594 1 97.25 129 ILE A N 1
ATOM 980 C CA . ILE A 1 129 ? 9.586 -10.211 -15.992 1 97.25 129 ILE A CA 1
ATOM 981 C C . ILE A 1 129 ? 9.578 -10.336 -17.516 1 97.25 129 ILE A C 1
ATOM 983 O O . ILE A 1 129 ? 8.531 -10.195 -18.156 1 97.25 129 ILE A O 1
ATOM 987 N N . GLY A 1 130 ? 10.789 -10.594 -18.047 1 95.25 130 GLY A N 1
ATOM 988 C CA . GLY A 1 130 ? 10.883 -10.742 -19.5 1 95.25 130 GLY A CA 1
ATOM 989 C C . GLY A 1 130 ? 11.898 -11.789 -19.922 1 95.25 130 GLY A C 1
ATOM 990 O O . GLY A 1 130 ? 12.5 -12.461 -19.078 1 95.25 130 GLY A O 1
ATOM 991 N N . ASP A 1 131 ? 11.953 -11.984 -21.203 1 94.38 131 ASP A N 1
ATOM 992 C CA . ASP A 1 131 ? 12.938 -12.766 -21.938 1 94.38 131 ASP A CA 1
ATOM 993 C C . ASP A 1 131 ? 12.641 -14.258 -21.828 1 94.38 131 ASP A C 1
ATOM 995 O O . ASP A 1 131 ? 13.18 -15.062 -22.594 1 94.38 131 ASP A O 1
ATOM 999 N N . TYR A 1 132 ? 11.852 -14.656 -20.812 1 95 132 TYR A N 1
ATOM 1000 C CA . TYR A 1 132 ? 11.531 -16.078 -20.672 1 95 132 TYR A CA 1
ATOM 1001 C C . TYR A 1 132 ? 10.812 -16.594 -21.922 1 95 132 TYR A C 1
ATOM 1003 O O . TYR A 1 132 ? 9.75 -16.078 -22.297 1 95 132 TYR A O 1
ATOM 1011 N N . THR A 1 133 ? 11.312 -17.719 -22.484 1 92.88 133 THR A N 1
ATOM 1012 C CA . THR A 1 133 ? 10.883 -18.031 -23.844 1 92.88 133 THR A CA 1
ATOM 1013 C C . THR A 1 133 ? 9.922 -19.219 -23.828 1 92.88 133 THR A C 1
ATOM 1015 O O . THR A 1 133 ? 9.266 -19.5 -24.844 1 92.88 133 THR A O 1
ATOM 1018 N N . SER A 1 134 ? 9.852 -19.938 -22.719 1 91.94 134 SER A N 1
ATOM 1019 C CA . SER A 1 134 ? 8.969 -21.094 -22.75 1 91.94 134 SER A CA 1
ATOM 1020 C C . SER A 1 134 ? 7.5 -20.656 -22.75 1 91.94 134 SER A C 1
ATOM 1022 O O . SER A 1 134 ? 7.094 -19.812 -21.969 1 91.94 134 SER A O 1
ATOM 1024 N N . ASP A 1 135 ? 6.73 -21.312 -23.641 1 89.88 135 ASP A N 1
ATOM 1025 C CA . ASP A 1 135 ? 5.285 -21.109 -23.672 1 89.88 135 ASP A CA 1
ATOM 1026 C C . ASP A 1 135 ? 4.539 -22.359 -23.172 1 89.88 135 ASP A C 1
ATOM 1028 O O . ASP A 1 135 ? 3.311 -22.406 -23.234 1 89.88 135 ASP A O 1
ATOM 1032 N N . SER A 1 136 ? 5.316 -23.281 -22.719 1 88.69 136 SER A N 1
ATOM 1033 C CA . SER A 1 136 ? 4.715 -24.531 -22.297 1 88.69 136 SER A CA 1
ATOM 1034 C C . SER A 1 136 ? 4.691 -24.656 -20.766 1 88.69 136 SER A C 1
ATOM 1036 O O . SER A 1 136 ? 3.805 -25.297 -20.203 1 88.69 136 SER A O 1
ATOM 1038 N N . TYR A 1 137 ? 5.715 -24.094 -20.188 1 91.25 137 TYR A N 1
ATOM 1039 C CA . TYR A 1 137 ? 5.863 -24.25 -18.734 1 91.25 137 TYR A CA 1
ATOM 1040 C C . TYR A 1 137 ? 5.863 -22.891 -18.047 1 91.25 137 TYR A C 1
ATOM 1042 O O . TYR A 1 137 ? 6.531 -21.953 -18.5 1 91.25 137 TYR A O 1
ATOM 1050 N N . ASP A 1 138 ? 5.156 -22.844 -16.922 1 91.94 138 ASP A N 1
ATOM 1051 C CA . ASP A 1 138 ? 5.188 -21.641 -16.094 1 91.94 138 ASP A CA 1
ATOM 1052 C C . ASP A 1 138 ? 6.504 -21.547 -15.328 1 91.94 138 ASP A C 1
ATOM 1054 O O . ASP A 1 138 ? 7.02 -22.547 -14.836 1 91.94 138 ASP A O 1
ATOM 1058 N N . LEU A 1 139 ? 6.973 -20.312 -15.328 1 93.56 139 LEU A N 1
ATOM 1059 C CA . LEU A 1 139 ? 8.039 -19.969 -14.391 1 93.56 139 LEU A CA 1
ATOM 1060 C C . LEU A 1 139 ? 7.469 -19.422 -13.086 1 93.56 139 LEU A C 1
ATOM 1062 O O . LEU A 1 139 ? 6.695 -18.469 -13.094 1 93.56 139 LEU A O 1
ATOM 1066 N N . ASP A 1 140 ? 7.895 -20.031 -12.008 1 93.38 140 ASP A N 1
ATOM 1067 C CA . ASP A 1 140 ? 7.496 -19.516 -10.695 1 93.38 140 ASP A CA 1
ATOM 1068 C C . ASP A 1 140 ? 8.492 -18.484 -10.188 1 93.38 140 ASP A C 1
ATOM 1070 O O . ASP A 1 140 ? 9.703 -18.703 -10.219 1 93.38 140 ASP A O 1
ATOM 1074 N N . ILE A 1 141 ? 7.879 -17.422 -9.711 1 94.12 141 ILE A N 1
ATOM 1075 C CA . ILE A 1 141 ? 8.68 -16.328 -9.172 1 94.12 141 ILE A CA 1
ATOM 1076 C C . ILE A 1 141 ? 8.273 -16.047 -7.727 1 94.12 141 ILE A C 1
ATOM 1078 O O . ILE A 1 141 ? 7.086 -15.898 -7.426 1 94.12 141 ILE A O 1
ATOM 1082 N N . LEU A 1 142 ? 9.258 -16.109 -6.855 1 94.56 142 LEU A N 1
ATOM 1083 C CA . LEU A 1 142 ? 9.102 -15.594 -5.5 1 94.56 142 LEU A CA 1
ATOM 1084 C C . LEU A 1 142 ? 9.867 -14.289 -5.316 1 94.56 142 LEU A C 1
ATOM 1086 O O . LEU A 1 142 ? 11.039 -14.195 -5.688 1 94.56 142 LEU A O 1
ATOM 1090 N N . ILE A 1 143 ? 9.156 -13.297 -4.852 1 96.25 143 ILE A N 1
ATOM 1091 C CA . ILE A 1 143 ? 9.758 -11.977 -4.672 1 96.25 143 ILE A CA 1
ATOM 1092 C C . ILE A 1 143 ? 9.25 -11.352 -3.377 1 96.25 143 ILE A C 1
ATOM 1094 O O . ILE A 1 143 ? 8.125 -11.617 -2.951 1 96.25 143 ILE A O 1
ATOM 1098 N N . GLY A 1 144 ? 10.156 -10.586 -2.732 1 97.25 144 GLY A N 1
ATOM 1099 C CA . GLY A 1 144 ? 9.695 -9.945 -1.51 1 97.25 144 GLY A CA 1
ATOM 1100 C C . GLY A 1 144 ? 10.812 -9.266 -0.74 1 97.25 144 GLY A C 1
ATOM 1101 O O . GLY A 1 144 ? 11.766 -8.758 -1.335 1 97.25 144 GLY A O 1
ATOM 1102 N N . LEU A 1 145 ? 10.523 -9.109 0.516 1 98.31 145 LEU A N 1
ATOM 1103 C CA . LEU A 1 145 ? 11.445 -8.422 1.42 1 98.31 145 LEU A CA 1
ATOM 1104 C C . LEU A 1 145 ? 12.031 -9.398 2.438 1 98.31 145 LEU A C 1
ATOM 1106 O O . LEU A 1 145 ? 11.289 -10.141 3.086 1 98.31 145 LEU A O 1
ATOM 1110 N N . TRP A 1 146 ? 13.289 -9.367 2.518 1 97.88 146 TRP A N 1
ATOM 1111 C CA . TRP A 1 146 ? 14.07 -10.211 3.42 1 97.88 146 TRP A CA 1
ATOM 1112 C C . TRP A 1 146 ? 14.617 -9.398 4.59 1 97.88 146 TRP A C 1
ATOM 1114 O O . TRP A 1 146 ? 15.109 -8.289 4.402 1 97.88 146 TRP A O 1
ATOM 1124 N N . ASP A 1 147 ? 14.477 -9.914 5.773 1 98.19 147 ASP A N 1
ATOM 1125 C CA . ASP A 1 147 ? 15.156 -9.367 6.941 1 98.19 147 ASP A CA 1
ATOM 1126 C C . ASP A 1 147 ? 16.516 -10.039 7.152 1 98.19 147 ASP A C 1
ATOM 1128 O O . ASP A 1 147 ? 16.578 -11.18 7.613 1 98.19 147 ASP A O 1
ATOM 1132 N N . PHE A 1 148 ? 17.547 -9.352 6.953 1 97.75 148 PHE A N 1
ATOM 1133 C CA . PHE A 1 148 ? 18.891 -9.914 7.031 1 97.75 148 PHE A CA 1
ATOM 1134 C C . PHE A 1 148 ? 19.328 -10.086 8.477 1 97.75 148 PHE A C 1
ATOM 1136 O O . PHE A 1 148 ? 20.281 -10.812 8.766 1 97.75 148 PHE A O 1
ATOM 1143 N N . THR A 1 149 ? 18.656 -9.375 9.297 1 98 149 THR A N 1
ATOM 1144 C CA . THR A 1 149 ? 18.969 -9.516 10.719 1 98 149 THR A CA 1
ATOM 1145 C C . THR A 1 149 ? 18.453 -10.844 11.258 1 98 149 THR A C 1
ATOM 1147 O O . THR A 1 149 ? 19.156 -11.547 11.977 1 98 149 THR A O 1
ATOM 1150 N N . THR A 1 150 ? 17.25 -11.203 10.898 1 96.5 150 THR A N 1
ATOM 1151 C CA . THR A 1 150 ? 16.672 -12.445 11.398 1 96.5 150 THR A CA 1
ATOM 1152 C C . THR A 1 150 ? 16.781 -13.555 10.367 1 96.5 150 THR A C 1
ATOM 1154 O O . THR A 1 150 ? 16.484 -14.719 10.656 1 96.5 150 THR A O 1
ATOM 1157 N N . ASN A 1 151 ? 17.156 -13.25 9.203 1 96 151 ASN A N 1
ATOM 1158 C CA . ASN A 1 151 ? 17.406 -14.172 8.109 1 96 151 ASN A CA 1
ATOM 1159 C C . ASN A 1 151 ? 16.125 -14.891 7.676 1 96 151 ASN A C 1
ATOM 1161 O O . ASN A 1 151 ? 16.109 -16.125 7.57 1 96 151 ASN A O 1
ATOM 1165 N N . ASN A 1 152 ? 15.133 -14.141 7.43 1 95.56 152 ASN A N 1
ATOM 1166 C CA . ASN A 1 152 ? 13.859 -14.695 6.984 1 95.56 152 ASN A CA 1
ATOM 1167 C C . ASN A 1 152 ? 13.086 -13.703 6.117 1 95.56 152 ASN A C 1
ATOM 1169 O O . ASN A 1 152 ? 13.305 -12.492 6.211 1 95.56 152 ASN A O 1
ATOM 1173 N N . TRP A 1 153 ? 12.203 -14.281 5.297 1 95.81 153 TRP A N 1
ATOM 1174 C CA . TRP A 1 153 ? 11.242 -13.453 4.574 1 95.81 153 TRP A CA 1
ATOM 1175 C C . TRP A 1 153 ? 10.281 -12.766 5.543 1 95.81 153 TRP A C 1
ATOM 1177 O O . TRP A 1 153 ? 9.703 -13.414 6.418 1 95.81 153 TRP A O 1
ATOM 1187 N N . VAL A 1 154 ? 10.094 -11.492 5.375 1 96.19 154 VAL A N 1
ATOM 1188 C CA . VAL A 1 154 ? 9.07 -10.797 6.145 1 96.19 154 VAL A CA 1
ATOM 1189 C C . VAL A 1 154 ? 7.926 -10.383 5.219 1 96.19 154 VAL A C 1
ATOM 1191 O O . VAL A 1 154 ? 6.844 -10.023 5.684 1 96.19 154 VAL A O 1
ATOM 1194 N N . LEU A 1 155 ? 8.18 -10.422 3.98 1 96.56 155 LEU A N 1
ATOM 1195 C CA . LEU A 1 155 ? 7.207 -10.281 2.902 1 96.56 155 LEU A CA 1
ATOM 1196 C C . LEU A 1 155 ? 7.539 -11.219 1.743 1 96.56 155 LEU A C 1
ATOM 1198 O O . LEU A 1 155 ? 8.648 -11.164 1.198 1 96.56 155 LEU A O 1
ATOM 1202 N N . ARG A 1 156 ? 6.598 -12.031 1.406 1 93.94 156 ARG A N 1
ATOM 1203 C CA . ARG A 1 156 ? 6.836 -12.961 0.307 1 93.94 156 ARG A CA 1
ATOM 1204 C C . ARG A 1 156 ? 5.609 -13.078 -0.591 1 93.94 156 ARG A C 1
ATOM 1206 O O . ARG A 1 156 ? 4.504 -13.344 -0.112 1 93.94 156 ARG A O 1
ATOM 1213 N N . ARG A 1 157 ? 5.812 -12.883 -1.801 1 94.12 157 ARG A N 1
ATOM 1214 C CA . ARG A 1 157 ? 4.766 -12.961 -2.814 1 94.12 157 ARG A CA 1
ATOM 1215 C C . ARG A 1 157 ? 5.191 -13.867 -3.971 1 94.12 157 ARG A C 1
ATOM 1217 O O . ARG A 1 157 ? 6.367 -13.898 -4.34 1 94.12 157 ARG A O 1
ATOM 1224 N N . THR A 1 158 ? 4.215 -14.547 -4.516 1 93.25 158 THR A N 1
ATOM 1225 C CA . THR A 1 158 ? 4.508 -15.484 -5.594 1 93.25 158 THR A CA 1
ATOM 1226 C C . THR A 1 158 ? 3.736 -15.117 -6.859 1 93.25 158 THR A C 1
ATOM 1228 O O . THR A 1 158 ? 2.553 -14.781 -6.793 1 93.25 158 THR A O 1
ATOM 1231 N N . PHE A 1 159 ? 4.41 -15.219 -7.965 1 94.56 159 PHE A N 1
ATOM 1232 C CA . PHE A 1 159 ? 3.848 -14.961 -9.289 1 94.56 159 PHE A CA 1
ATOM 1233 C C . PHE A 1 159 ? 4.234 -16.062 -10.258 1 94.56 159 PHE A C 1
ATOM 1235 O O . PHE A 1 159 ? 5.145 -16.859 -9.992 1 94.56 159 PHE A O 1
ATOM 1242 N N . LYS A 1 160 ? 3.523 -16.062 -11.312 1 93.19 160 LYS A N 1
ATOM 1243 C CA . LYS A 1 160 ? 3.879 -16.938 -12.422 1 93.19 160 LYS A CA 1
ATOM 1244 C C . LYS A 1 160 ? 4.051 -16.156 -13.711 1 93.19 160 LYS A C 1
ATOM 1246 O O . LYS A 1 160 ? 3.377 -15.141 -13.922 1 93.19 160 LYS A O 1
ATOM 1251 N N . HIS A 1 161 ? 4.977 -16.688 -14.477 1 94.06 161 HIS A N 1
ATOM 1252 C CA . HIS A 1 161 ? 5.254 -16.094 -15.773 1 94.06 161 HIS A CA 1
ATOM 1253 C C . HIS A 1 161 ? 5.398 -17.156 -16.859 1 94.06 161 HIS A C 1
ATOM 1255 O O . HIS A 1 161 ? 5.926 -18.25 -16.594 1 94.06 161 HIS A O 1
ATOM 1261 N N . ARG A 1 162 ? 4.891 -16.797 -18 1 91.69 162 ARG A N 1
ATOM 1262 C CA . ARG A 1 162 ? 5.039 -17.641 -19.188 1 91.69 162 ARG A CA 1
ATOM 1263 C C . ARG A 1 162 ? 5.008 -16.812 -20.469 1 91.69 162 ARG A C 1
ATOM 1265 O O . ARG A 1 162 ? 4.332 -15.789 -20.531 1 91.69 162 ARG A O 1
ATOM 1272 N N . ASP A 1 163 ? 5.75 -17.344 -21.375 1 90.06 163 ASP A N 1
ATOM 1273 C CA . ASP A 1 163 ? 5.695 -16.656 -22.672 1 90.06 163 ASP A CA 1
ATOM 1274 C C . ASP A 1 163 ? 4.34 -16.859 -23.344 1 90.06 163 ASP A C 1
ATOM 1276 O O . ASP A 1 163 ? 3.514 -17.641 -22.859 1 90.06 163 ASP A O 1
ATOM 1280 N N . ASN A 1 164 ? 4.172 -15.953 -24.359 1 78.12 164 ASN A N 1
ATOM 1281 C CA . ASN A 1 164 ? 2.926 -16.062 -25.109 1 78.12 164 ASN A CA 1
ATOM 1282 C C . ASN A 1 164 ? 2.875 -17.359 -25.922 1 78.12 164 ASN A C 1
ATOM 1284 O O . ASN A 1 164 ? 3.914 -17.875 -26.328 1 78.12 164 ASN A O 1
ATOM 1288 N N . ASN A 1 165 ? 1.775 -17.938 -25.953 1 72.62 165 ASN A N 1
ATOM 1289 C CA . ASN A 1 165 ? 1.572 -19.141 -26.734 1 72.62 165 ASN A CA 1
ATOM 1290 C C . ASN A 1 165 ? 1.196 -18.828 -28.172 1 72.62 165 ASN A C 1
ATOM 1292 O O . ASN A 1 165 ? 0.512 -19.609 -28.828 1 72.62 165 ASN A O 1
ATOM 1296 N N . ASN A 1 166 ? 1.595 -17.656 -28.484 1 72.31 166 ASN A N 1
ATOM 1297 C CA . ASN A 1 166 ? 1.289 -17.25 -29.844 1 72.31 166 ASN A CA 1
ATOM 1298 C C . ASN A 1 166 ? 2.543 -17.203 -30.719 1 72.31 166 ASN A C 1
ATOM 1300 O O . ASN A 1 166 ? 3.377 -16.312 -30.578 1 72.31 166 ASN A O 1
ATOM 1304 N N . SER A 1 167 ? 2.676 -18.141 -31.562 1 69.31 167 SER A N 1
ATOM 1305 C CA . SER A 1 167 ? 3.846 -18.312 -32.438 1 69.31 167 SER A CA 1
ATOM 1306 C C . SER A 1 167 ? 4.133 -17.062 -33.25 1 69.31 167 SER A C 1
ATOM 1308 O O . SER A 1 167 ? 5.27 -16.828 -33.656 1 69.31 167 SER A O 1
ATOM 1310 N N . GLY A 1 168 ? 3.201 -16.188 -33.469 1 69.75 168 GLY A N 1
ATOM 1311 C CA . GLY A 1 168 ? 3.434 -15 -34.281 1 69.75 168 GLY A CA 1
ATOM 1312 C C . GLY A 1 168 ? 4.004 -13.844 -33.469 1 69.75 168 GLY A C 1
ATOM 1313 O O . GLY A 1 168 ? 4.398 -12.828 -34.062 1 69.75 168 GLY A O 1
ATOM 1314 N N . MET A 1 169 ? 4.117 -14.07 -32.25 1 72.5 169 MET A N 1
ATOM 1315 C CA . MET A 1 169 ? 4.648 -12.984 -31.422 1 72.5 169 MET A CA 1
ATOM 1316 C C . MET A 1 169 ? 6.098 -13.258 -31.031 1 72.5 169 MET A C 1
ATOM 1318 O O . MET A 1 169 ? 6.523 -14.414 -30.969 1 72.5 169 MET A O 1
ATOM 1322 N N . THR A 1 170 ? 6.801 -12.211 -30.844 1 76.44 170 THR A N 1
ATOM 1323 C CA . THR A 1 170 ? 8.195 -12.336 -30.453 1 76.44 170 THR A CA 1
ATOM 1324 C C . THR A 1 170 ? 8.305 -13.023 -29.094 1 76.44 170 THR A C 1
ATOM 1326 O O . THR A 1 170 ? 7.523 -12.742 -28.172 1 76.44 170 THR A O 1
ATOM 1329 N N . ASP A 1 171 ? 9.227 -13.984 -29.062 1 79.44 171 ASP A N 1
ATOM 1330 C CA . ASP A 1 171 ? 9.469 -14.695 -27.812 1 79.44 171 ASP A CA 1
ATOM 1331 C C . ASP A 1 171 ? 10.016 -13.75 -26.734 1 79.44 171 ASP A C 1
ATOM 1333 O O . ASP A 1 171 ? 10.758 -12.812 -27.047 1 79.44 171 ASP A O 1
ATOM 1337 N N . GLY A 1 172 ? 9.602 -14.133 -25.484 1 87 172 GLY A N 1
ATOM 1338 C CA . GLY A 1 172 ? 10.211 -13.43 -24.359 1 87 172 GLY A CA 1
ATOM 1339 C C . GLY A 1 172 ? 9.5 -12.148 -24 1 87 172 GLY A C 1
ATOM 1340 O O . GLY A 1 172 ? 10.133 -11.164 -23.609 1 87 172 GLY A O 1
ATOM 1341 N N . ARG A 1 173 ? 8.258 -12.156 -24.125 1 85.44 173 ARG A N 1
ATOM 1342 C CA . ARG A 1 173 ? 7.484 -10.953 -23.859 1 85.44 173 ARG A CA 1
ATOM 1343 C C . ARG A 1 173 ? 7.621 -10.531 -22.391 1 85.44 173 ARG A C 1
ATOM 1345 O O . ARG A 1 173 ? 7.715 -11.375 -21.5 1 85.44 173 ARG A O 1
ATOM 1352 N N . ASN A 1 174 ? 7.543 -9.188 -22.25 1 89.19 174 ASN A N 1
ATOM 1353 C CA . ASN A 1 174 ? 7.48 -8.648 -20.891 1 89.19 174 ASN A CA 1
ATOM 1354 C C . ASN A 1 174 ? 6.082 -8.797 -20.297 1 89.19 174 ASN A C 1
ATOM 1356 O O . ASN A 1 174 ? 5.086 -8.648 -21.016 1 89.19 174 ASN A O 1
ATOM 1360 N N . GLU A 1 175 ? 6.055 -9.156 -19.094 1 93.06 175 GLU A N 1
ATOM 1361 C CA . GLU A 1 175 ? 4.828 -9.086 -18.312 1 93.06 175 GLU A CA 1
ATOM 1362 C C . GLU A 1 175 ? 5.039 -8.289 -17.031 1 93.06 175 GLU A C 1
ATOM 1364 O O . GLU A 1 175 ? 6.062 -8.445 -16.359 1 93.06 175 GLU A O 1
ATOM 1369 N N . SER A 1 176 ? 4.012 -7.422 -16.781 1 94.25 176 SER A N 1
ATOM 1370 C CA . SER A 1 176 ? 4.109 -6.531 -15.633 1 94.25 176 SER A CA 1
ATOM 1371 C C . SER A 1 176 ? 3.312 -7.066 -14.445 1 94.25 176 SER A C 1
ATOM 1373 O O . SER A 1 176 ? 2.221 -7.613 -14.625 1 94.25 176 SER A O 1
ATOM 1375 N N . TYR A 1 177 ? 3.916 -6.879 -13.32 1 95.62 177 TYR A N 1
ATOM 1376 C CA . TYR A 1 177 ? 3.289 -7.25 -12.055 1 95.62 177 TYR A CA 1
ATOM 1377 C C . TYR A 1 177 ? 3.312 -6.082 -11.07 1 95.62 177 TYR A C 1
ATOM 1379 O O . TYR A 1 177 ? 4.203 -5.23 -11.133 1 95.62 177 TYR A O 1
ATOM 1387 N N . GLY A 1 178 ? 2.312 -6.035 -10.164 1 92.88 178 GLY A N 1
ATOM 1388 C CA . GLY A 1 178 ? 2.244 -5.035 -9.117 1 92.88 178 GLY A CA 1
ATOM 1389 C C . GLY A 1 178 ? 1.531 -5.523 -7.871 1 92.88 178 GLY A C 1
ATOM 1390 O O . GLY A 1 178 ? 0.521 -6.223 -7.961 1 92.88 178 GLY A O 1
ATOM 1391 N N . ILE A 1 179 ? 2.166 -5.164 -6.797 1 93.75 179 ILE A N 1
ATOM 1392 C CA . ILE A 1 179 ? 1.56 -5.578 -5.535 1 93.75 179 ILE A CA 1
ATOM 1393 C C . ILE A 1 179 ? 2.018 -4.648 -4.414 1 93.75 179 ILE A C 1
ATOM 1395 O O . ILE A 1 179 ? 3.109 -4.078 -4.477 1 93.75 179 ILE A O 1
ATOM 1399 N N . SER A 1 180 ? 1.169 -4.488 -3.469 1 94.75 180 SER A N 1
ATOM 1400 C CA . SER A 1 180 ? 1.533 -3.799 -2.236 1 94.75 180 SER A CA 1
ATOM 1401 C C . SER A 1 180 ? 1.099 -4.594 -1.009 1 94.75 180 SER A C 1
ATOM 1403 O O . SER A 1 180 ? 0.168 -5.398 -1.081 1 94.75 180 SER A O 1
ATOM 1405 N N . ASN A 1 181 ? 1.819 -4.398 0.035 1 94.88 181 ASN A N 1
ATOM 1406 C CA . ASN A 1 181 ? 1.465 -5.008 1.313 1 94.88 181 ASN A CA 1
ATOM 1407 C C . ASN A 1 181 ? 1.925 -4.152 2.488 1 94.88 181 ASN A C 1
ATOM 1409 O O . ASN A 1 181 ? 2.73 -3.236 2.316 1 94.88 181 ASN A O 1
ATOM 1413 N N . TYR A 1 182 ? 1.32 -4.477 3.617 1 95.5 182 TYR A N 1
ATOM 1414 C CA . TYR A 1 182 ? 1.647 -3.789 4.863 1 95.5 182 TYR A CA 1
ATOM 1415 C C . TYR A 1 182 ? 2.357 -4.727 5.832 1 95.5 182 TYR A C 1
ATOM 1417 O O . TYR A 1 182 ? 1.962 -5.887 5.988 1 95.5 182 TYR A O 1
ATOM 1425 N N . LEU A 1 183 ? 3.381 -4.25 6.426 1 96.19 183 LEU A N 1
ATOM 1426 C CA . LEU A 1 183 ? 4.078 -5.055 7.422 1 96.19 183 LEU A CA 1
ATOM 1427 C C . LEU A 1 183 ? 4.84 -4.168 8.398 1 96.19 183 LEU A C 1
ATOM 1429 O O . LEU A 1 183 ? 5.023 -2.975 8.148 1 96.19 183 LEU A O 1
ATOM 1433 N N . GLN A 1 184 ? 5.285 -4.789 9.5 1 96.44 184 GLN A N 1
ATOM 1434 C CA . GLN A 1 184 ? 6.086 -4.086 10.5 1 96.44 184 GLN A CA 1
ATOM 1435 C C . GLN A 1 184 ? 7.57 -4.133 10.148 1 96.44 184 GLN A C 1
ATOM 1437 O O . GLN A 1 184 ? 8.102 -5.195 9.82 1 96.44 184 GLN A O 1
ATOM 1442 N N . LEU A 1 185 ? 8.211 -3.008 10.203 1 98.06 185 LEU A N 1
ATOM 1443 C CA . LEU A 1 185 ? 9.664 -2.926 10.172 1 98.06 185 LEU A CA 1
ATOM 1444 C C . LEU A 1 185 ? 10.203 -2.445 11.516 1 98.06 185 LEU A C 1
ATOM 1446 O O . LEU A 1 185 ? 9.539 -1.688 12.227 1 98.06 185 LEU A O 1
ATOM 1450 N N . THR A 1 186 ? 11.367 -2.893 11.797 1 98.44 186 THR A N 1
ATOM 1451 C CA . THR A 1 186 ? 11.93 -2.668 13.125 1 98.44 186 THR A CA 1
ATOM 1452 C C . THR A 1 186 ? 13.266 -1.937 13.039 1 98.44 186 THR A C 1
ATOM 1454 O O . THR A 1 186 ? 14.141 -2.326 12.258 1 98.44 186 THR A O 1
ATOM 1457 N N . VAL A 1 187 ? 13.359 -0.873 13.898 1 97.75 187 VAL A N 1
ATOM 1458 C CA . VAL A 1 187 ? 14.625 -0.151 14 1 97.75 187 VAL A CA 1
ATOM 1459 C C . VAL A 1 187 ? 15.742 -1.112 14.406 1 97.75 187 VAL A C 1
ATOM 1461 O O . VAL A 1 187 ? 15.547 -1.963 15.273 1 97.75 187 VAL A O 1
ATOM 1464 N N . GLY A 1 188 ? 16.906 -0.93 13.789 1 98 188 GLY A N 1
ATOM 1465 C CA . GLY A 1 188 ? 18.031 -1.807 14.078 1 98 188 GLY A CA 1
AT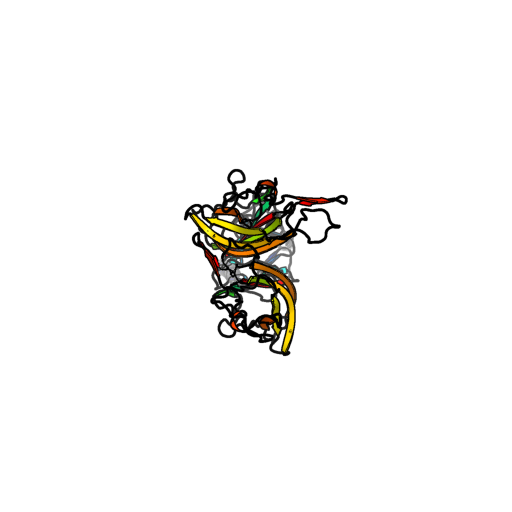OM 1466 C C . GLY A 1 188 ? 18.125 -2.99 13.133 1 98 188 GLY A C 1
ATOM 1467 O O . GLY A 1 188 ? 19.156 -3.658 13.07 1 98 188 GLY A O 1
ATOM 1468 N N . HIS A 1 189 ? 17.062 -3.314 12.469 1 98.62 189 HIS A N 1
ATOM 1469 C CA . HIS A 1 189 ? 17.094 -4.383 11.477 1 98.62 189 HIS A CA 1
ATOM 1470 C C . HIS A 1 189 ? 17.516 -3.855 10.109 1 98.62 189 HIS A C 1
ATOM 1472 O O . HIS A 1 189 ? 17.375 -2.662 9.828 1 98.62 189 HIS A O 1
ATOM 1478 N N . SER A 1 190 ? 18.016 -4.789 9.297 1 98.69 190 SER A N 1
ATOM 1479 C CA . SER A 1 190 ? 18.391 -4.527 7.91 1 98.69 190 SER A CA 1
ATOM 1480 C C . SER A 1 190 ? 17.562 -5.355 6.945 1 98.69 190 SER A C 1
ATOM 1482 O O . SER A 1 190 ? 17.531 -6.586 7.035 1 98.69 190 SER A O 1
ATOM 1484 N N . TYR A 1 191 ? 16.938 -4.633 6.055 1 98.81 191 TYR A N 1
ATOM 1485 C CA . TYR A 1 191 ? 16.047 -5.301 5.121 1 98.81 191 TYR A CA 1
ATOM 1486 C C . TYR A 1 191 ? 16.531 -5.137 3.686 1 98.81 191 TYR A C 1
ATOM 1488 O O . TYR A 1 191 ? 17.188 -4.145 3.355 1 98.81 191 TYR A O 1
ATOM 1496 N N . GLY A 1 192 ? 16.188 -6.09 2.848 1 98.62 192 GLY A N 1
ATOM 1497 C CA . GLY A 1 192 ? 16.484 -6.008 1.429 1 98.62 192 GLY A CA 1
ATOM 1498 C C . GLY A 1 192 ? 15.539 -6.82 0.567 1 98.62 192 GLY A C 1
ATOM 1499 O O . GLY A 1 192 ? 15.023 -7.852 1.004 1 98.62 192 GLY A O 1
ATOM 1500 N N . PHE A 1 193 ? 15.398 -6.355 -0.665 1 98.62 193 PHE A N 1
ATOM 1501 C CA . PHE A 1 193 ? 14.523 -7.062 -1.594 1 98.62 193 PHE A CA 1
ATOM 1502 C C . PHE A 1 193 ? 15.258 -8.211 -2.27 1 98.62 193 PHE A C 1
ATOM 1504 O O . PHE A 1 193 ? 16.438 -8.07 -2.633 1 98.62 193 PHE A O 1
ATOM 1511 N N . ARG A 1 194 ? 14.477 -9.281 -2.43 1 97.31 194 ARG A N 1
ATOM 1512 C CA . ARG A 1 194 ? 15.031 -10.469 -3.074 1 97.31 194 ARG A CA 1
ATOM 1513 C C . ARG A 1 194 ? 14.023 -11.086 -4.031 1 97.31 194 ARG A C 1
ATOM 1515 O O . ARG A 1 194 ? 12.812 -10.859 -3.91 1 97.31 194 ARG A O 1
ATOM 1522 N N . ILE A 1 195 ? 14.688 -11.852 -4.926 1 97.19 195 ILE A N 1
ATOM 1523 C CA . ILE A 1 195 ? 13.883 -12.586 -5.895 1 97.19 195 ILE A CA 1
ATOM 1524 C C . ILE A 1 195 ? 14.523 -13.938 -6.184 1 97.19 195 ILE A C 1
ATOM 1526 O O . ILE A 1 195 ? 15.75 -14.078 -6.117 1 97.19 195 ILE A O 1
ATOM 1530 N N . PHE A 1 196 ? 13.734 -14.922 -6.434 1 93.25 196 PHE A N 1
ATOM 1531 C CA . PHE A 1 196 ? 14.273 -16.141 -7.039 1 93.25 196 PHE A CA 1
ATOM 1532 C C . PHE A 1 196 ? 13.25 -16.781 -7.965 1 93.25 196 PHE A C 1
ATOM 1534 O O . PHE A 1 196 ? 12.078 -16.406 -7.965 1 93.25 196 PHE A O 1
ATOM 1541 N N . SER A 1 197 ? 13.758 -17.609 -8.742 1 93.56 197 SER A N 1
ATOM 1542 C CA . SER A 1 197 ? 12.953 -18.328 -9.727 1 93.56 197 SER A CA 1
ATOM 1543 C C . SER A 1 197 ? 12.969 -19.828 -9.453 1 93.56 197 SER A C 1
ATOM 1545 O O . SER A 1 197 ? 13.883 -20.344 -8.805 1 93.56 197 SER A O 1
ATOM 1547 N N . ASP A 1 198 ? 11.93 -20.438 -9.898 1 92.81 198 ASP A N 1
ATOM 1548 C CA . ASP A 1 198 ? 11.805 -21.891 -9.867 1 92.81 198 ASP A CA 1
ATOM 1549 C C . ASP A 1 198 ? 11.258 -22.406 -11.195 1 92.81 198 ASP A C 1
ATOM 1551 O O . ASP A 1 198 ? 10.07 -22.25 -11.492 1 92.81 198 ASP A O 1
ATOM 1555 N N . TYR A 1 199 ? 12.18 -23.047 -11.945 1 93.75 199 TYR A N 1
ATOM 1556 C CA . TYR A 1 199 ? 11.852 -23.547 -13.273 1 93.75 199 TYR A CA 1
ATOM 1557 C C . TYR A 1 199 ? 11.336 -24.984 -13.203 1 93.75 199 TYR A C 1
ATOM 1559 O O . TYR A 1 199 ? 11.719 -25.734 -12.305 1 93.75 199 TYR A O 1
ATOM 1567 N N . ASP A 1 200 ? 10.562 -25.297 -14.195 1 92.69 200 ASP A N 1
ATOM 1568 C CA . ASP A 1 200 ? 10.273 -26.703 -14.414 1 92.69 200 ASP A CA 1
ATOM 1569 C C . ASP A 1 200 ? 11.547 -27.484 -14.734 1 92.69 200 ASP A C 1
ATOM 1571 O O . ASP A 1 200 ? 12.383 -27.016 -15.508 1 92.69 200 ASP A O 1
ATOM 1575 N N . PRO A 1 201 ? 11.602 -28.703 -14.25 1 91.62 201 PRO A N 1
ATOM 1576 C CA . PRO A 1 201 ? 12.812 -29.5 -14.5 1 91.62 201 PRO A CA 1
ATOM 1577 C C . PRO A 1 201 ? 13.039 -29.781 -15.984 1 91.62 201 PRO A C 1
ATOM 1579 O O . PRO A 1 201 ? 14.164 -30.078 -16.391 1 91.62 201 PRO A O 1
ATOM 1582 N N . SER A 1 202 ? 12.008 -29.641 -16.781 1 92.19 202 SER A N 1
ATOM 1583 C CA . SER A 1 202 ? 12.109 -29.906 -18.219 1 92.19 202 SER A CA 1
ATOM 1584 C C . SER A 1 202 ? 12.828 -28.781 -18.938 1 92.19 202 SER A C 1
ATOM 1586 O O . SER A 1 202 ? 13.203 -28.922 -20.109 1 92.19 202 SER A O 1
ATOM 1588 N N . ILE A 1 203 ? 12.961 -27.688 -18.281 1 94.25 203 ILE A N 1
ATOM 1589 C CA . ILE A 1 203 ? 13.625 -26.547 -18.906 1 94.25 203 ILE A CA 1
ATOM 1590 C C . ILE A 1 203 ? 15.141 -26.656 -18.703 1 94.25 203 ILE A C 1
ATOM 1592 O O . ILE A 1 203 ? 15.633 -26.547 -17.578 1 94.25 203 ILE A O 1
ATOM 1596 N N . GLY A 1 204 ? 15.852 -26.844 -19.75 1 92.88 204 GLY A N 1
ATOM 1597 C CA . GLY A 1 204 ? 17.312 -26.906 -19.703 1 92.88 204 GLY A CA 1
ATOM 1598 C C . GLY A 1 204 ? 17.953 -25.562 -19.438 1 92.88 204 GLY A C 1
ATOM 1599 O O . GLY A 1 204 ? 17.281 -24.531 -19.406 1 92.88 204 GLY A O 1
ATOM 1600 N N . SER A 1 205 ? 19.281 -25.547 -19.359 1 92.56 205 SER A N 1
ATOM 1601 C CA . SER A 1 205 ? 20.047 -24.375 -18.984 1 92.56 205 SER A CA 1
ATOM 1602 C C . SER A 1 205 ? 19.844 -23.234 -19.984 1 92.56 205 SER A C 1
ATOM 1604 O O . SER A 1 205 ? 19.734 -22.078 -19.609 1 92.56 205 SER A O 1
ATOM 1606 N N . SER A 1 206 ? 19.719 -23.578 -21.203 1 92.75 206 SER A N 1
ATOM 1607 C CA . SER A 1 206 ? 19.594 -22.547 -22.234 1 92.75 206 SER A CA 1
ATOM 1608 C C . SER A 1 206 ? 18.219 -21.891 -22.203 1 92.75 206 SER A C 1
ATOM 1610 O O . SER A 1 206 ? 18.062 -20.75 -22.641 1 92.75 206 SER A O 1
ATOM 1612 N N . GLY A 1 207 ? 17.203 -22.594 -21.672 1 93.81 207 GLY A N 1
ATOM 1613 C CA . GLY A 1 207 ? 15.859 -22.062 -21.594 1 93.81 207 GLY A CA 1
ATOM 1614 C C . GLY A 1 207 ? 15.609 -21.266 -20.328 1 93.81 207 GLY A C 1
ATOM 1615 O O . GLY A 1 207 ? 14.531 -20.688 -20.156 1 93.81 207 GLY A O 1
ATOM 1616 N N . ARG A 1 208 ? 16.547 -21.266 -19.453 1 95.19 208 ARG A N 1
ATOM 1617 C CA . ARG A 1 208 ? 16.453 -20.5 -18.203 1 95.19 208 ARG A CA 1
ATOM 1618 C C . ARG A 1 208 ? 16.953 -19.078 -18.391 1 95.19 208 ARG A C 1
ATOM 1620 O O . ARG A 1 208 ? 18 -18.719 -17.875 1 95.19 208 ARG A O 1
ATOM 1627 N N . ASN A 1 209 ? 16.078 -18.281 -19.078 1 96.12 209 ASN A N 1
ATOM 1628 C CA . ASN A 1 209 ? 16.547 -17.016 -19.609 1 96.12 209 ASN A CA 1
ATOM 1629 C C . ASN A 1 209 ? 15.703 -15.844 -19.094 1 96.12 209 ASN A C 1
ATOM 1631 O O . ASN A 1 209 ? 15.805 -14.727 -19.594 1 96.12 209 ASN A O 1
ATOM 1635 N N . ALA A 1 210 ? 14.898 -16.125 -18.109 1 96.75 210 ALA A N 1
ATOM 1636 C CA . ALA A 1 210 ? 14.086 -15.039 -17.562 1 96.75 210 ALA A CA 1
ATOM 1637 C C . ALA A 1 210 ? 14.953 -13.961 -16.922 1 96.75 210 ALA A C 1
ATOM 1639 O O . ALA A 1 210 ? 16.031 -14.258 -16.406 1 96.75 210 ALA A O 1
ATOM 1640 N N . LYS A 1 211 ? 14.461 -12.734 -16.969 1 97.38 211 LYS A N 1
ATOM 1641 C CA . LYS A 1 211 ? 15.109 -11.609 -16.297 1 97.38 211 LYS A CA 1
ATOM 1642 C C . LYS A 1 211 ? 14.094 -10.727 -15.586 1 97.38 211 LYS A C 1
ATOM 1644 O O . LYS A 1 211 ? 12.953 -10.586 -16.047 1 97.38 211 LYS A O 1
ATOM 1649 N N . LEU A 1 212 ? 14.508 -10.242 -14.445 1 97.94 212 LEU A N 1
ATOM 1650 C CA . LEU A 1 212 ? 13.867 -9.039 -13.922 1 97.94 212 LEU A CA 1
ATOM 1651 C C . LEU A 1 212 ? 14.32 -7.805 -14.695 1 97.94 212 LEU A C 1
ATOM 1653 O O . LEU A 1 212 ? 15.5 -7.453 -14.664 1 97.94 212 LEU A O 1
ATOM 1657 N N . LYS A 1 213 ? 13.359 -7.082 -15.289 1 97.5 213 LYS A N 1
ATOM 1658 C CA . LYS A 1 213 ? 13.703 -6.062 -16.281 1 97.5 213 LYS A CA 1
ATOM 1659 C C . LYS A 1 213 ? 13.766 -4.68 -15.641 1 97.5 213 LYS A C 1
ATOM 1661 O O . LYS A 1 213 ? 12.867 -4.293 -14.891 1 97.5 213 LYS A O 1
ATOM 1666 N N . TYR A 1 214 ? 14.766 -3.945 -16.031 1 96.62 214 TYR A N 1
ATOM 1667 C CA . TYR A 1 214 ? 14.852 -2.578 -15.523 1 96.62 214 TYR A CA 1
ATOM 1668 C C . TYR A 1 214 ? 14.125 -1.611 -16.453 1 96.62 214 TYR A C 1
ATOM 1670 O O . TYR A 1 214 ? 13.805 -0.487 -16.047 1 96.62 214 TYR A O 1
ATOM 1678 N N . GLN A 1 215 ? 13.945 -2.07 -17.75 1 92.94 215 GLN A N 1
ATOM 1679 C CA . GLN A 1 215 ? 13.234 -1.249 -18.734 1 92.94 215 GLN A CA 1
ATOM 1680 C C . GLN A 1 215 ? 12.305 -2.1 -19.594 1 92.94 215 GLN A C 1
ATOM 1682 O O . GLN A 1 215 ? 12.516 -3.307 -19.734 1 92.94 215 GLN A O 1
ATOM 1687 N N . ASN A 1 216 ? 11.242 -1.434 -20.078 1 89.06 216 ASN A N 1
ATOM 1688 C CA . ASN A 1 216 ? 10.398 -1.938 -21.141 1 89.06 216 ASN A CA 1
ATOM 1689 C C . ASN A 1 216 ? 10.578 -1.129 -22.422 1 89.06 216 ASN A C 1
ATOM 1691 O O . ASN A 1 216 ? 10.297 0.072 -22.453 1 89.06 216 ASN A O 1
ATOM 1695 N N . SER A 1 217 ? 11.023 -1.874 -23.359 1 86.44 217 SER A N 1
ATOM 1696 C CA . SER A 1 217 ? 11.422 -1.163 -24.578 1 86.44 217 SER A CA 1
ATOM 1697 C C . SER A 1 217 ? 10.734 -1.737 -25.812 1 86.44 217 SER A C 1
ATOM 1699 O O . SER A 1 217 ? 10.438 -2.934 -25.859 1 86.44 217 SER A O 1
ATOM 1701 N N . GLY A 1 218 ? 10.383 -0.876 -26.656 1 83.56 218 GLY A N 1
ATOM 1702 C CA . GLY A 1 218 ? 9.898 -1.195 -28 1 83.56 218 GLY A CA 1
ATOM 1703 C C . GLY A 1 218 ? 10.25 -0.142 -29.031 1 83.56 218 GLY A C 1
ATOM 1704 O O . GLY A 1 218 ? 10.922 0.843 -28.719 1 83.56 218 GLY A O 1
ATOM 1705 N N . SER A 1 219 ? 9.828 -0.424 -30.203 1 86.12 219 SER A N 1
ATOM 1706 C CA . SER A 1 219 ? 10.18 0.457 -31.312 1 86.12 219 SER A CA 1
ATOM 1707 C C . SER A 1 219 ? 9.633 1.864 -31.094 1 86.12 219 SER A C 1
ATOM 1709 O O . SER A 1 219 ? 10.133 2.828 -31.688 1 86.12 219 SER A O 1
ATOM 1711 N N . THR A 1 220 ? 8.641 2.008 -30.312 1 89.25 220 THR A N 1
ATOM 1712 C CA . THR A 1 220 ? 7.977 3.303 -30.188 1 89.25 220 THR A CA 1
ATOM 1713 C C . THR A 1 220 ? 8.391 4.004 -28.906 1 89.25 220 THR A C 1
ATOM 1715 O O . THR A 1 220 ? 7.859 5.07 -28.578 1 89.25 220 THR A O 1
ATOM 1718 N N . GLY A 1 221 ? 9.266 3.35 -28.094 1 89.31 221 GLY A N 1
ATOM 1719 C CA . GLY A 1 221 ? 9.727 4.031 -26.891 1 89.31 221 GLY A CA 1
ATOM 1720 C C . GLY A 1 221 ? 10.188 3.078 -25.812 1 89.31 221 GLY A C 1
ATOM 1721 O O . GLY A 1 221 ? 10.055 1.859 -25.953 1 89.31 221 GLY A O 1
ATOM 1722 N N . THR A 1 222 ? 10.875 3.729 -24.797 1 89.06 222 THR A N 1
ATOM 1723 C CA . THR A 1 222 ? 11.414 2.998 -23.656 1 89.06 222 THR A CA 1
ATOM 1724 C C . THR A 1 222 ? 11.016 3.678 -22.344 1 89.06 222 THR A C 1
ATOM 1726 O O . THR A 1 222 ? 10.969 4.906 -22.266 1 89.06 222 THR A O 1
ATOM 1729 N N . SER A 1 223 ? 10.648 2.826 -21.422 1 89.62 223 SER A N 1
ATOM 1730 C CA . SER A 1 223 ? 10.375 3.369 -20.094 1 89.62 223 SER A CA 1
ATOM 1731 C C . SER A 1 223 ? 11.055 2.543 -19 1 89.62 223 SER A C 1
ATOM 1733 O O . SER A 1 223 ? 11.328 1.357 -19.203 1 89.62 223 SER A O 1
ATOM 1735 N N . LEU A 1 224 ? 11.266 3.279 -17.859 1 87.5 224 LEU A N 1
ATOM 1736 C CA . LEU A 1 224 ? 11.648 2.535 -16.656 1 87.5 224 LEU A CA 1
ATOM 1737 C C . LEU A 1 224 ? 10.516 1.616 -16.203 1 87.5 224 LEU A C 1
ATOM 1739 O O . LEU A 1 224 ? 9.344 1.96 -16.344 1 87.5 224 LEU A O 1
ATOM 1743 N N . SER A 1 225 ? 10.922 0.427 -15.758 1 90.56 225 SER A N 1
ATOM 1744 C CA . SER A 1 225 ? 9.891 -0.572 -15.484 1 90.56 225 SER A CA 1
ATOM 1745 C C . SER A 1 225 ? 9.852 -0.934 -14.008 1 90.56 225 SER A C 1
ATOM 1747 O O . SER A 1 225 ? 8.961 -0.503 -13.281 1 90.56 225 SER A O 1
ATOM 1749 N N . THR A 1 226 ? 10.906 -1.564 -13.492 1 96.44 226 THR A N 1
ATOM 1750 C CA . THR A 1 226 ? 10.883 -2.066 -12.125 1 96.44 226 THR A CA 1
ATOM 1751 C C . THR A 1 226 ? 11.172 -0.944 -11.133 1 96.44 226 THR A C 1
ATOM 1753 O O . THR A 1 226 ? 12.242 -0.333 -11.18 1 96.44 226 THR A O 1
ATOM 1756 N N . SER A 1 227 ? 10.219 -0.722 -10.297 1 97.75 227 SER A N 1
ATOM 1757 C CA . SER A 1 227 ? 10.312 0.282 -9.242 1 97.75 227 SER A CA 1
ATOM 1758 C C . SER A 1 227 ? 9.633 -0.196 -7.965 1 97.75 227 SER A C 1
ATOM 1760 O O . SER A 1 227 ? 8.578 -0.831 -8.016 1 97.75 227 SER A O 1
ATOM 1762 N N . PHE A 1 228 ? 10.312 0.059 -6.871 1 98.5 228 PHE A N 1
ATOM 1763 C CA . PHE A 1 228 ? 9.75 -0.261 -5.562 1 98.5 228 PHE A CA 1
ATOM 1764 C C . PHE A 1 228 ? 9.68 0.982 -4.684 1 98.5 228 PHE A C 1
ATOM 1766 O O . PHE A 1 228 ? 10.438 1.934 -4.887 1 98.5 228 PHE A O 1
ATOM 1773 N N . SER A 1 229 ? 8.727 0.952 -3.746 1 98.56 229 SER A N 1
ATOM 1774 C CA . SER A 1 229 ? 8.617 2.051 -2.795 1 98.56 229 SER A CA 1
ATOM 1775 C C . SER A 1 229 ? 8.312 1.539 -1.39 1 98.56 229 SER A C 1
ATOM 1777 O O . SER A 1 229 ? 7.77 0.445 -1.226 1 98.56 229 SER A O 1
ATOM 1779 N N . ILE A 1 230 ? 8.797 2.256 -0.449 1 98.62 230 ILE A N 1
ATOM 1780 C CA . ILE A 1 230 ? 8.539 2.047 0.972 1 98.62 230 ILE A CA 1
ATOM 1781 C C . ILE A 1 230 ? 7.887 3.295 1.566 1 98.62 230 ILE A C 1
ATOM 1783 O O . ILE A 1 230 ? 8.414 4.398 1.442 1 98.62 230 ILE A O 1
ATOM 1787 N N . GLU A 1 231 ? 6.766 3.076 2.211 1 97.94 231 GLU A N 1
ATOM 1788 C CA . GLU A 1 231 ? 5.996 4.164 2.809 1 97.94 231 GLU A CA 1
ATOM 1789 C C . GLU A 1 231 ? 5.676 3.873 4.27 1 97.94 231 GLU A C 1
ATOM 1791 O O . GLU A 1 231 ? 5.109 2.826 4.59 1 97.94 231 GLU A O 1
ATOM 1796 N N . LYS A 1 232 ? 6.055 4.797 5.141 1 97.12 232 LYS A N 1
ATOM 1797 C CA . LYS A 1 232 ? 5.629 4.656 6.527 1 97.12 232 LYS A CA 1
ATOM 1798 C C . LYS A 1 232 ? 4.148 4.98 6.688 1 97.12 232 LYS A C 1
ATOM 1800 O O . LYS A 1 232 ? 3.672 5.996 6.172 1 97.12 232 LYS A O 1
ATOM 1805 N N . VAL A 1 233 ? 3.484 4.129 7.434 1 94.88 233 VAL A N 1
ATOM 1806 C CA . VAL A 1 233 ? 2.043 4.289 7.594 1 94.88 233 VAL A CA 1
ATOM 1807 C C . VAL A 1 233 ? 1.718 4.602 9.055 1 94.88 233 VAL A C 1
ATOM 1809 O O . VAL A 1 233 ? 0.926 5.5 9.344 1 94.88 233 VAL A O 1
ATOM 1812 N N . LEU A 1 234 ? 2.285 3.789 10.039 1 91.5 234 LEU A N 1
ATOM 1813 C CA . LEU A 1 234 ? 2.104 3.984 11.477 1 91.5 234 LEU A CA 1
ATOM 1814 C C . LEU A 1 234 ? 3.434 3.873 12.211 1 91.5 234 LEU A C 1
ATOM 1816 O O . LEU A 1 234 ? 4.324 3.137 11.789 1 91.5 234 LEU A O 1
ATOM 1820 N N . MET B 1 1 ? -4.242 71.062 24.812 1 47.25 1 MET B N 1
ATOM 1821 C CA . MET B 1 1 ? -4.793 69.75 25.016 1 47.25 1 MET B CA 1
ATOM 1822 C C . MET B 1 1 ? -5.109 69.062 23.688 1 47.25 1 MET B C 1
ATOM 1824 O O . MET B 1 1 ? -5.387 67.875 23.625 1 47.25 1 MET B O 1
ATOM 1828 N N . LYS B 1 2 ? -5.23 69.938 22.688 1 62.56 2 LYS B N 1
ATOM 1829 C CA . LYS B 1 2 ? -5.621 69.438 21.359 1 62.56 2 LYS B CA 1
ATOM 1830 C C . LYS B 1 2 ? -4.461 68.75 20.656 1 62.56 2 LYS B C 1
ATOM 1832 O O . LYS B 1 2 ? -4.66 67.75 19.953 1 62.56 2 LYS B O 1
ATOM 1837 N N . LEU B 1 3 ? -3.275 69.312 20.844 1 60.16 3 LEU B N 1
ATOM 1838 C CA . LEU B 1 3 ? -2.156 68.688 20.125 1 60.16 3 LEU B CA 1
ATOM 1839 C C . LEU B 1 3 ? -1.793 67.312 20.719 1 60.16 3 LEU B C 1
ATOM 1841 O O . LEU B 1 3 ? -1.431 66.438 20 1 60.16 3 LEU B O 1
ATOM 1845 N N . LYS B 1 4 ? -1.888 67.188 22.047 1 63.28 4 LYS B N 1
ATOM 1846 C CA . LYS B 1 4 ? -1.533 65.875 22.719 1 63.28 4 LYS B CA 1
ATOM 1847 C C . LYS B 1 4 ? -2.502 64.812 22.328 1 63.28 4 LYS B C 1
ATOM 1849 O O . LYS B 1 4 ? -2.102 63.625 22.203 1 63.28 4 LYS B O 1
ATOM 1854 N N . ASN B 1 5 ? -3.748 65.25 21.969 1 57.94 5 ASN B N 1
ATOM 1855 C CA . ASN B 1 5 ? -4.699 64.188 21.578 1 57.94 5 ASN B CA 1
ATOM 1856 C C . ASN B 1 5 ? -4.418 63.688 20.172 1 57.94 5 ASN B C 1
ATOM 1858 O O . ASN B 1 5 ? -4.77 62.562 19.828 1 57.94 5 ASN B O 1
ATOM 1862 N N . LEU B 1 6 ? -3.795 64.625 19.328 1 57.09 6 LEU B N 1
ATOM 1863 C CA . LEU B 1 6 ? -3.541 64.188 17.953 1 57.09 6 LEU B CA 1
ATOM 1864 C C . LEU B 1 6 ? -2.385 63.188 17.891 1 57.09 6 LEU B C 1
ATOM 1866 O O . LEU B 1 6 ? -2.43 62.219 17.125 1 57.09 6 LEU B O 1
ATOM 1870 N N . VAL B 1 7 ? -1.401 63.469 18.734 1 54.47 7 VAL B N 1
ATOM 1871 C CA . VAL B 1 7 ? -0.246 62.562 18.719 1 54.47 7 VAL B CA 1
ATOM 1872 C C . VAL B 1 7 ? -0.652 61.188 19.219 1 54.47 7 VAL B C 1
ATOM 1874 O O . VAL B 1 7 ? -0.19 60.188 18.688 1 54.47 7 VAL B O 1
ATOM 1877 N N . PHE B 1 8 ? -1.509 61.125 20.266 1 52.88 8 PHE B N 1
ATOM 1878 C CA . PHE B 1 8 ? -1.937 59.812 20.766 1 52.88 8 PHE B CA 1
ATOM 1879 C C . PHE B 1 8 ? -2.746 59.062 19.719 1 52.88 8 PHE B C 1
ATOM 1881 O O . PHE B 1 8 ? -2.646 57.844 19.625 1 52.88 8 PHE B O 1
ATOM 1888 N N . ALA B 1 9 ? -3.51 59.844 18.938 1 54 9 ALA B N 1
ATOM 1889 C CA . ALA B 1 9 ? -4.332 59.188 17.906 1 54 9 ALA B CA 1
ATOM 1890 C C . ALA B 1 9 ? -3.467 58.656 16.766 1 54 9 ALA B C 1
ATOM 1892 O O . ALA B 1 9 ? -3.822 57.688 16.125 1 54 9 ALA B O 1
ATOM 1893 N N . LEU B 1 10 ? -2.398 59.344 16.484 1 51.88 10 LEU B N 1
ATOM 1894 C CA . LEU B 1 10 ? -1.559 58.906 15.375 1 51.88 10 LEU B CA 1
ATOM 1895 C C . LEU B 1 10 ? -0.849 57.594 15.727 1 51.88 10 LEU B C 1
ATOM 1897 O O . LEU B 1 10 ? -0.549 56.781 14.836 1 51.88 10 LEU B O 1
ATOM 1901 N N . LEU B 1 11 ? -0.483 57.469 16.953 1 49.59 11 LEU B N 1
ATOM 1902 C CA . LEU B 1 11 ? 0.236 56.25 17.328 1 49.59 11 LEU B CA 1
ATOM 1903 C C . LEU B 1 11 ? -0.664 55.031 17.203 1 49.59 11 LEU B C 1
ATOM 1905 O O . LEU B 1 11 ? -0.174 53.906 17.125 1 49.59 11 LEU B O 1
ATOM 1909 N N . ILE B 1 12 ? -1.976 55.188 17.344 1 45.84 12 ILE B N 1
ATOM 1910 C CA . ILE B 1 12 ? -2.828 54 17.375 1 45.84 12 ILE B CA 1
ATOM 1911 C C . ILE B 1 12 ? -2.951 53.406 15.977 1 45.84 12 ILE B C 1
ATOM 1913 O O . ILE B 1 12 ? -3.172 52.219 15.82 1 45.84 12 ILE B O 1
ATOM 1917 N N . THR B 1 13 ? -3.283 54.25 14.977 1 43.72 13 THR B N 1
ATOM 1918 C CA . THR B 1 13 ? -3.992 53.688 13.828 1 43.72 13 THR B CA 1
ATOM 1919 C C . THR B 1 13 ? -3.049 52.875 12.961 1 43.72 13 THR B C 1
ATOM 1921 O O . THR B 1 13 ? -3.455 52.344 11.922 1 43.72 13 THR B O 1
ATOM 1924 N N . ASN B 1 14 ? -1.803 53.312 12.828 1 43.09 14 ASN B N 1
ATOM 1925 C CA . ASN B 1 14 ? -1.224 52.5 11.766 1 43.09 14 ASN B CA 1
ATOM 1926 C C . ASN B 1 14 ? -1.282 51 12.102 1 43.09 14 ASN B C 1
ATOM 1928 O O . ASN B 1 14 ? -0.346 50.438 12.688 1 43.09 14 ASN B O 1
ATOM 1932 N N . LEU B 1 15 ? -2.318 50.469 12.531 1 48.59 15 LEU B N 1
ATOM 1933 C CA . LEU B 1 15 ? -2.504 49.031 12.5 1 48.59 15 LEU B CA 1
ATOM 1934 C C . LEU B 1 15 ? -1.972 48.438 11.203 1 48.59 15 LEU B C 1
ATOM 1936 O O . LEU B 1 15 ? -2.732 48.219 10.25 1 48.59 15 LEU B O 1
ATOM 1940 N N . SER B 1 16 ? -0.876 48.906 10.609 1 52.56 16 SER B N 1
ATOM 1941 C CA . SER B 1 16 ? -0.192 48.312 9.461 1 52.56 16 SER B CA 1
ATOM 1942 C C . SER B 1 16 ? -0.142 46.812 9.57 1 52.56 16 SER B C 1
ATOM 1944 O O . SER B 1 16 ? 0.063 46.25 10.656 1 52.56 16 SER B O 1
ATOM 1946 N N . TYR B 1 17 ? -0.976 46.219 8.711 1 64.44 17 TYR B N 1
ATOM 1947 C CA . TYR B 1 17 ? -0.904 44.781 8.531 1 64.44 17 TYR B CA 1
ATOM 1948 C C . TYR B 1 17 ? 0.543 44.312 8.492 1 64.44 17 TYR B C 1
ATOM 1950 O O . TYR B 1 17 ? 1.209 44.406 7.457 1 64.44 17 TYR B O 1
ATOM 1958 N N . SER B 1 18 ? 1.22 44.469 9.586 1 76.56 18 SER B N 1
ATOM 1959 C CA . SER B 1 18 ? 2.6 44.031 9.758 1 76.56 18 SER B CA 1
ATOM 1960 C C . SER B 1 18 ? 2.67 42.531 9.938 1 76.56 18 SER B C 1
ATOM 1962 O O . SER B 1 18 ? 1.674 41.875 10.281 1 76.56 18 SER B O 1
ATOM 1964 N N . GLN B 1 19 ? 3.756 42 9.32 1 87 19 GLN B N 1
ATOM 1965 C CA . GLN B 1 19 ? 4.066 40.625 9.562 1 87 19 GLN B CA 1
ATOM 1966 C C . GLN B 1 19 ? 4.207 40.344 11.062 1 87 19 GLN B C 1
ATOM 1968 O O . GLN B 1 19 ? 4.652 41.188 11.82 1 87 19 GLN B O 1
ATOM 1973 N N . VAL B 1 20 ? 3.629 39.281 11.555 1 92 20 VAL B N 1
ATOM 1974 C CA . VAL B 1 20 ? 3.791 38.844 12.938 1 92 20 VAL B CA 1
ATOM 1975 C C . VAL B 1 20 ? 4.82 37.719 13 1 92 20 VAL B C 1
ATOM 1977 O O . VAL B 1 20 ? 4.668 36.688 12.336 1 92 20 VAL B O 1
ATOM 1980 N N . GLY B 1 21 ? 5.918 38 13.727 1 93.88 21 GLY B N 1
ATOM 1981 C CA . GLY B 1 21 ? 6.934 37 13.992 1 93.88 21 GLY B CA 1
ATOM 1982 C C . GLY B 1 21 ? 6.859 36.438 15.406 1 93.88 21 GLY B C 1
ATOM 1983 O O . GLY B 1 21 ? 6.746 37.188 16.375 1 93.88 21 GLY B O 1
ATOM 1984 N N . ILE B 1 22 ? 6.785 35.219 15.5 1 93.25 22 ILE B N 1
ATOM 1985 C CA . ILE B 1 22 ? 6.91 34.531 16.781 1 93.25 22 ILE B CA 1
ATOM 1986 C C . ILE B 1 22 ? 8.305 33.938 16.906 1 93.25 22 ILE B C 1
ATOM 1988 O O . ILE B 1 22 ? 8.68 33.062 16.141 1 93.25 22 ILE B O 1
ATOM 1992 N N . ASN B 1 23 ? 9.188 34.375 17.844 1 95.25 23 ASN B N 1
ATOM 1993 C CA . ASN B 1 23 ? 10.562 33.969 18.094 1 95.25 23 ASN B CA 1
ATOM 1994 C C . ASN B 1 23 ? 11.492 34.375 16.953 1 95.25 23 ASN B C 1
ATOM 1996 O O . ASN B 1 23 ? 12.383 33.594 16.578 1 95.25 23 ASN B O 1
ATOM 2000 N N . THR B 1 24 ? 11.234 35.344 16.266 1 93.5 24 THR B N 1
ATOM 2001 C CA . THR B 1 24 ? 12.055 36 15.234 1 93.5 24 THR B CA 1
ATOM 2002 C C . THR B 1 24 ? 11.766 37.469 15.148 1 93.5 24 THR B C 1
ATOM 2004 O O . THR B 1 24 ? 10.617 37.906 15.289 1 93.5 24 THR B O 1
ATOM 2007 N N . THR B 1 25 ? 12.773 38.281 14.891 1 93.56 25 THR B N 1
ATOM 2008 C CA . THR B 1 25 ? 12.617 39.719 14.742 1 93.56 25 THR B CA 1
ATOM 2009 C C . THR B 1 25 ? 12.555 40.094 13.273 1 93.56 25 THR B C 1
ATOM 2011 O O . THR B 1 25 ? 12.312 41.281 12.945 1 93.56 25 THR B O 1
ATOM 2014 N N . THR B 1 26 ? 12.68 39.094 12.453 1 93.25 26 THR B N 1
ATOM 2015 C CA . THR B 1 26 ? 12.648 39.344 11.016 1 93.25 26 THR B CA 1
ATOM 2016 C C . THR B 1 26 ? 11.672 38.375 10.32 1 93.25 26 THR B C 1
ATOM 2018 O O . THR B 1 26 ? 12.086 37.531 9.547 1 93.25 26 THR B O 1
ATOM 2021 N N . PRO B 1 27 ? 10.414 38.594 10.586 1 93.56 27 PRO B N 1
ATOM 2022 C CA . PRO B 1 27 ? 9.438 37.719 9.922 1 93.56 27 PRO B CA 1
ATOM 2023 C C . PRO B 1 27 ? 9.445 37.875 8.406 1 93.56 27 PRO B C 1
ATOM 2025 O O . PRO B 1 27 ? 9.602 39 7.898 1 93.56 27 PRO B O 1
ATOM 2028 N N . THR B 1 28 ? 9.289 36.75 7.695 1 94 28 THR B N 1
ATOM 2029 C CA . THR B 1 28 ? 9.367 36.781 6.238 1 94 28 THR B CA 1
ATOM 2030 C C . THR B 1 28 ? 8.008 36.469 5.617 1 94 28 THR B C 1
ATOM 2032 O O . THR B 1 28 ? 7.844 36.531 4.398 1 94 28 THR B O 1
ATOM 2035 N N . LYS B 1 29 ? 7.039 36.062 6.367 1 93.25 29 LYS B N 1
ATOM 2036 C CA . LYS B 1 29 ? 5.648 35.875 5.977 1 93.25 29 LYS B CA 1
ATOM 2037 C C . LYS B 1 29 ? 4.703 36.594 6.922 1 93.25 29 LYS B C 1
ATOM 2039 O O . LYS B 1 29 ? 5.133 37.125 7.957 1 93.25 29 LYS B O 1
ATOM 2044 N N . GLU B 1 30 ? 3.418 36.594 6.547 1 91.25 30 GLU B N 1
ATOM 2045 C CA . GLU B 1 30 ? 2.469 37.312 7.398 1 91.25 30 GLU B CA 1
ATOM 2046 C C . GLU B 1 30 ? 2.512 36.781 8.828 1 91.25 30 GLU B C 1
ATOM 2048 O O . GLU B 1 30 ? 2.438 37.562 9.781 1 91.25 30 GLU B O 1
ATOM 2053 N N . LEU B 1 31 ? 2.578 35.531 8.961 1 92.81 31 LEU B N 1
ATOM 2054 C CA . LEU B 1 31 ? 2.896 34.875 10.227 1 92.81 31 LEU B CA 1
ATOM 2055 C C . LEU B 1 31 ? 4.141 34 10.094 1 92.81 31 LEU B C 1
ATOM 2057 O O . LEU B 1 31 ? 4.188 33.094 9.25 1 92.81 31 LEU B O 1
ATOM 2061 N N . ASP B 1 32 ? 5.145 34.281 10.852 1 95.44 32 ASP B N 1
ATOM 2062 C CA . ASP B 1 32 ? 6.406 33.562 10.82 1 95.44 32 ASP B CA 1
ATOM 2063 C C . ASP B 1 32 ? 6.781 33.031 12.203 1 95.44 32 ASP B C 1
ATOM 2065 O O . ASP B 1 32 ? 7.117 33.812 13.094 1 95.44 32 ASP B O 1
ATOM 2069 N N . VAL B 1 33 ? 6.676 31.797 12.414 1 95.38 33 VAL B N 1
ATOM 2070 C CA . VAL B 1 33 ? 6.996 31.141 13.672 1 95.38 33 VAL B CA 1
ATOM 2071 C C . VAL B 1 33 ? 8.383 30.516 13.586 1 95.38 33 VAL B C 1
ATOM 2073 O O . VAL B 1 33 ? 8.586 29.547 12.844 1 95.38 33 VAL B O 1
ATOM 2076 N N . ASN B 1 34 ? 9.375 31.016 14.25 1 95.62 34 ASN B N 1
ATOM 2077 C CA . ASN B 1 34 ? 10.695 30.406 14.367 1 95.62 34 ASN B CA 1
ATOM 2078 C C . ASN B 1 34 ? 10.734 29.359 15.469 1 95.62 34 ASN B C 1
ATOM 2080 O O . ASN B 1 34 ? 11.156 29.625 16.594 1 95.62 34 ASN B O 1
ATOM 2084 N N . GLY B 1 35 ? 10.422 28.156 15.148 1 96.38 35 GLY B N 1
ATOM 2085 C CA . GLY B 1 35 ? 10.227 27.031 16.031 1 96.38 35 GLY B CA 1
ATOM 2086 C C . GLY B 1 35 ? 9.133 26.094 15.57 1 96.38 35 GLY B C 1
ATOM 2087 O O . GLY B 1 35 ? 8.875 25.969 14.367 1 96.38 35 GLY B O 1
ATOM 2088 N N . ASN B 1 36 ? 8.586 25.328 16.562 1 95.06 36 ASN B N 1
ATOM 2089 C CA . ASN B 1 36 ? 7.52 24.375 16.266 1 95.06 36 ASN B CA 1
ATOM 2090 C C . ASN B 1 36 ? 6.141 24.984 16.516 1 95.06 36 ASN B C 1
ATOM 2092 O O . ASN B 1 36 ? 6.02 25.984 17.219 1 95.06 36 ASN B O 1
ATOM 2096 N N . MET B 1 37 ? 5.164 24.547 15.883 1 94.88 37 MET B N 1
ATOM 2097 C CA . MET B 1 37 ? 3.777 24.969 16.047 1 94.88 37 MET B CA 1
ATOM 2098 C C . MET B 1 37 ? 2.885 23.781 16.391 1 94.88 37 MET B C 1
ATOM 2100 O O . MET B 1 37 ? 3.02 22.703 15.805 1 94.88 37 MET B O 1
ATOM 2104 N N . ARG B 1 38 ? 2.102 23.953 17.375 1 96.06 38 ARG B N 1
ATOM 2105 C CA . ARG B 1 38 ? 1.069 22.984 17.75 1 96.06 38 ARG B CA 1
ATOM 2106 C C . ARG B 1 38 ? -0.324 23.578 17.562 1 96.06 38 ARG B C 1
ATOM 2108 O O . ARG B 1 38 ? -0.59 24.703 17.984 1 96.06 38 ARG B O 1
ATOM 2115 N N . VAL B 1 39 ? -1.127 22.922 16.891 1 95.38 39 VAL B N 1
ATOM 2116 C CA . VAL B 1 39 ? -2.537 23.266 16.75 1 95.38 39 VAL B CA 1
ATOM 2117 C C . VAL B 1 39 ? -3.396 22.219 17.469 1 95.38 39 VAL B C 1
ATOM 2119 O O . VAL B 1 39 ? -3.615 21.125 16.938 1 95.38 39 VAL B O 1
ATOM 2122 N N . ARG B 1 40 ? -3.992 22.469 18.531 1 94.19 40 ARG B N 1
ATOM 2123 C CA . ARG B 1 40 ? -4.66 21.5 19.391 1 94.19 40 ARG B CA 1
ATOM 2124 C C . ARG B 1 40 ? -5.945 21 18.734 1 94.19 40 ARG B C 1
ATOM 2126 O O . ARG B 1 40 ? -6.434 19.906 19.078 1 94.19 40 ARG B O 1
ATOM 2133 N N . GLY B 1 41 ? -6.445 21.812 17.859 1 93.5 41 GLY B N 1
ATOM 2134 C CA . GLY B 1 41 ? -7.605 21.359 17.109 1 93.5 41 GLY B CA 1
ATOM 2135 C C . GLY B 1 41 ? -7.309 20.156 16.219 1 93.5 41 GLY B C 1
ATOM 2136 O O . GLY B 1 41 ? -8.227 19.484 15.75 1 93.5 41 GLY B O 1
ATOM 2137 N N . LEU B 1 42 ? -6.086 19.922 16 1 95 42 LEU B N 1
ATOM 2138 C CA . LEU B 1 42 ? -5.668 18.797 15.172 1 95 42 LEU B CA 1
ATOM 2139 C C . LEU B 1 42 ? -5.289 17.594 16.031 1 95 42 LEU B C 1
ATOM 2141 O O . LEU B 1 42 ? -4.875 16.547 15.508 1 95 42 LEU B O 1
ATOM 2145 N N . SER B 1 43 ? -5.422 17.688 17.312 1 93.38 43 SER B N 1
ATOM 2146 C CA . SER B 1 43 ? -5.082 16.578 18.188 1 93.38 43 SER B CA 1
ATOM 2147 C C . SER B 1 43 ? -6.051 15.414 18.016 1 93.38 43 SER B C 1
ATOM 2149 O O . SER B 1 43 ? -7.164 15.602 17.516 1 93.38 43 SER B O 1
ATOM 2151 N N . ASN B 1 44 ? -5.543 14.273 18.344 1 91.62 44 ASN B N 1
ATOM 2152 C CA . ASN B 1 44 ? -6.406 13.094 18.297 1 91.62 44 ASN B CA 1
ATOM 2153 C C . ASN B 1 44 ? -6.062 12.094 19.391 1 91.62 44 ASN B C 1
ATOM 2155 O O . ASN B 1 44 ? -4.953 12.117 19.938 1 91.62 44 ASN B O 1
ATOM 2159 N N . SER B 1 45 ? -7.004 11.281 19.703 1 89.88 45 SER B N 1
ATOM 2160 C CA . SER B 1 45 ? -6.844 10.336 20.812 1 89.88 45 SER B CA 1
ATOM 2161 C C . SER B 1 45 ? -6.352 8.984 20.312 1 89.88 45 SER B C 1
ATOM 2163 O O . SER B 1 45 ? -6.152 8.062 21.109 1 89.88 45 SER B O 1
ATOM 2165 N N . SER B 1 46 ? -6.145 8.805 19.047 1 87.25 46 SER B N 1
ATOM 2166 C CA . SER B 1 46 ? -5.73 7.52 18.5 1 87.25 46 SER B CA 1
ATOM 2167 C C . SER B 1 46 ? -4.254 7.25 18.766 1 87.25 46 SER B C 1
ATOM 2169 O O . SER B 1 46 ? -3.801 6.109 18.688 1 87.25 46 SER B O 1
ATOM 2171 N N . GLY B 1 47 ? -3.541 8.375 19.016 1 89.5 47 GLY B N 1
ATOM 2172 C CA . GLY B 1 47 ? -2.107 8.242 19.219 1 89.5 47 GLY B CA 1
ATOM 2173 C C . GLY B 1 47 ? -1.322 8.219 17.922 1 89.5 47 GLY B C 1
ATOM 2174 O O . GLY B 1 47 ? -0.105 8.031 17.938 1 89.5 47 GLY B O 1
ATOM 2175 N N . ARG B 1 48 ? -1.997 8.531 16.906 1 88.94 48 ARG B N 1
ATOM 2176 C CA . ARG B 1 48 ? -1.344 8.422 15.609 1 88.94 48 ARG B CA 1
ATOM 2177 C C . ARG B 1 48 ? -1.057 9.805 15.016 1 88.94 48 ARG B C 1
ATOM 2179 O O . ARG B 1 48 ? -1.82 10.742 15.234 1 88.94 48 ARG B O 1
ATOM 2186 N N . THR B 1 49 ? 0.027 9.836 14.328 1 92.88 49 THR B N 1
ATOM 2187 C CA . THR B 1 49 ? 0.301 11.008 13.508 1 92.88 49 THR B CA 1
ATOM 2188 C C . THR B 1 49 ? -0.519 10.969 12.219 1 92.88 49 THR B C 1
ATOM 2190 O O . THR B 1 49 ? -0.582 9.938 11.547 1 92.88 49 THR B O 1
ATOM 2193 N N . ALA B 1 50 ? -1.195 12.109 11.898 1 93.38 50 ALA B N 1
ATOM 2194 C CA . ALA B 1 50 ? -2.123 12.117 10.773 1 93.38 50 ALA B CA 1
ATOM 2195 C C . ALA B 1 50 ? -1.816 13.258 9.812 1 93.38 50 ALA B C 1
ATOM 2197 O O . ALA B 1 50 ? -1.472 14.359 10.242 1 93.38 50 ALA B O 1
ATOM 2198 N N . THR B 1 51 ? -1.989 12.969 8.523 1 94.25 51 THR B N 1
ATOM 2199 C CA . THR B 1 51 ? -1.785 13.992 7.5 1 94.25 51 THR B CA 1
ATOM 2200 C C . THR B 1 51 ? -2.754 15.148 7.695 1 94.25 51 THR B C 1
ATOM 2202 O O . THR B 1 51 ? -3.936 14.945 7.977 1 94.25 51 THR B O 1
ATOM 2205 N N . VAL B 1 52 ? -2.225 16.359 7.484 1 95.88 52 VAL B N 1
ATOM 2206 C CA . VAL B 1 52 ? -3.023 17.562 7.641 1 95.88 52 VAL B CA 1
ATOM 2207 C C . VAL B 1 52 ? -3.514 18.047 6.277 1 95.88 52 VAL B C 1
ATOM 2209 O O . VAL B 1 52 ? -2.738 18.109 5.32 1 95.88 52 VAL B O 1
ATOM 2212 N N . SER B 1 53 ? -4.828 18.344 6.227 1 94.56 53 SER B N 1
ATOM 2213 C CA . SER B 1 53 ? -5.465 18.906 5.039 1 94.56 53 SER B CA 1
ATOM 2214 C C . SER B 1 53 ? -6.129 20.25 5.348 1 94.56 53 SER B C 1
ATOM 2216 O O . SER B 1 53 ? -6.332 20.594 6.516 1 94.56 53 SER B O 1
ATOM 2218 N N . ALA B 1 54 ? -6.328 21.047 4.324 1 94.06 54 ALA B N 1
ATOM 2219 C CA . ALA B 1 54 ? -7.055 22.312 4.473 1 94.06 54 ALA B CA 1
ATOM 2220 C C . ALA B 1 54 ? -8.438 22.219 3.842 1 94.06 54 ALA B C 1
ATOM 2222 O O . ALA B 1 54 ? -8.578 21.797 2.695 1 94.06 54 ALA B O 1
ATOM 2223 N N . MET B 1 55 ? -9.422 22.641 4.582 1 93.62 55 MET B N 1
ATOM 2224 C CA . MET B 1 55 ? -10.758 22.828 4.027 1 93.62 55 MET B CA 1
ATOM 2225 C C . MET B 1 55 ? -10.789 23.984 3.047 1 93.62 55 MET B C 1
ATOM 2227 O O . MET B 1 55 ? -9.82 24.75 2.957 1 93.62 55 MET B O 1
ATOM 2231 N N . PRO B 1 56 ? -11.969 24.125 2.291 1 91.06 56 PRO B N 1
ATOM 2232 C CA . PRO B 1 56 ? -12.023 25.203 1.307 1 91.06 56 PRO B CA 1
ATOM 2233 C C . PRO B 1 56 ? -11.789 26.578 1.928 1 91.06 56 PRO B C 1
ATOM 2235 O O . PRO B 1 56 ? -11.266 27.484 1.264 1 91.06 56 PRO B O 1
ATOM 2238 N N . ASP B 1 57 ? -12.109 26.766 3.174 1 89.31 57 ASP B N 1
ATOM 2239 C CA . ASP B 1 57 ? -11.953 28.078 3.809 1 89.31 57 ASP B CA 1
ATOM 2240 C C . ASP B 1 57 ? -10.562 28.234 4.422 1 89.31 57 ASP B C 1
ATOM 2242 O O . ASP B 1 57 ? -10.281 29.234 5.09 1 89.31 57 ASP B O 1
ATOM 2246 N N . GLY B 1 58 ? -9.742 27.156 4.371 1 91.69 58 GLY B N 1
ATOM 2247 C CA . GLY B 1 58 ? -8.375 27.219 4.84 1 91.69 58 GLY B CA 1
ATOM 2248 C C . GLY B 1 58 ? -8.18 26.594 6.211 1 91.69 58 GLY B C 1
ATOM 2249 O O . GLY B 1 58 ? -7.055 26.516 6.703 1 91.69 58 GLY B O 1
ATOM 2250 N N . THR B 1 59 ? -9.25 26.172 6.859 1 91.75 59 THR B N 1
ATOM 2251 C CA . THR B 1 59 ? -9.125 25.516 8.156 1 91.75 59 THR B CA 1
ATOM 2252 C C . THR B 1 59 ? -8.367 24.188 8.031 1 91.75 59 THR B C 1
ATOM 2254 O O . THR B 1 59 ? -8.68 23.375 7.168 1 91.75 59 THR B O 1
ATOM 2257 N N . LEU B 1 60 ? -7.348 24.047 8.93 1 95.31 60 LEU B N 1
ATOM 2258 C CA . LEU B 1 60 ? -6.578 22.812 8.938 1 95.31 60 LEU B CA 1
ATOM 2259 C C . LEU B 1 60 ? -7.344 21.703 9.641 1 95.31 60 LEU B C 1
ATOM 2261 O O . LEU B 1 60 ? -7.91 21.922 10.711 1 95.31 60 LEU B O 1
ATOM 2265 N N . VAL B 1 61 ? -7.332 20.5 9 1 95.44 61 VAL B N 1
ATOM 2266 C CA . VAL B 1 61 ? -8.023 19.344 9.578 1 95.44 61 VAL B CA 1
ATOM 2267 C C . VAL B 1 61 ? -7.211 18.078 9.32 1 95.44 61 VAL B C 1
ATOM 2269 O O . VAL B 1 61 ? -6.262 18.094 8.531 1 95.44 61 VAL B O 1
ATOM 2272 N N . THR B 1 62 ? -7.516 17 10.047 1 95.31 62 THR B N 1
ATOM 2273 C CA . THR B 1 62 ? -7.078 15.641 9.758 1 95.31 62 THR B CA 1
ATOM 2274 C C . THR B 1 62 ? -8.281 14.719 9.539 1 95.31 62 THR B C 1
ATOM 2276 O O . THR B 1 62 ? -9.43 15.141 9.695 1 95.31 62 THR B O 1
ATOM 2279 N N . GLY B 1 63 ? -7.969 13.5 9.156 1 92.94 63 GLY B N 1
ATOM 2280 C CA . GLY B 1 63 ? -9.047 12.531 9.039 1 92.94 63 GLY B CA 1
ATOM 2281 C C . GLY B 1 63 ? -9.766 12.281 10.352 1 92.94 63 GLY B C 1
ATOM 2282 O O . GLY B 1 63 ? -10.922 11.844 10.359 1 92.94 63 GLY B O 1
ATOM 2283 N N . TYR B 1 64 ? -9.195 12.555 11.453 1 93 64 TYR B N 1
ATOM 2284 C CA . TYR B 1 64 ? -9.781 12.344 12.773 1 93 64 TYR B CA 1
ATOM 2285 C C . TYR B 1 64 ? -10.648 13.523 13.18 1 93 64 TYR B C 1
ATOM 2287 O O . TYR B 1 64 ? -11.695 13.344 13.812 1 93 64 TYR B O 1
ATOM 2295 N N . SER B 1 65 ? -10.203 14.688 12.812 1 92.31 65 SER B N 1
ATOM 2296 C CA . SER B 1 65 ? -10.938 15.867 13.258 1 92.31 65 SER B CA 1
ATOM 2297 C C . SER B 1 65 ? -12.078 16.203 12.305 1 92.31 65 SER B C 1
ATOM 2299 O O . SER B 1 65 ? -13.055 16.844 12.695 1 92.31 65 SER B O 1
ATOM 2301 N N . ASP B 1 66 ? -11.891 15.836 11.047 1 94.12 66 ASP B N 1
ATOM 2302 C CA . ASP B 1 66 ? -12.906 16.047 10.023 1 94.12 66 ASP B CA 1
ATOM 2303 C C . ASP B 1 66 ? -12.945 14.883 9.039 1 94.12 66 ASP B C 1
ATOM 2305 O O . ASP B 1 66 ? -12.047 14.742 8.203 1 94.12 66 ASP B O 1
ATOM 2309 N N . PRO B 1 67 ? -13.961 14.125 9.039 1 93.81 67 PRO B N 1
ATOM 2310 C CA . PRO B 1 67 ? -14.023 12.922 8.203 1 93.81 67 PRO B CA 1
ATOM 2311 C C . PRO B 1 67 ? -14.094 13.242 6.715 1 93.81 67 PRO B C 1
ATOM 2313 O O . PRO B 1 67 ? -13.969 12.344 5.879 1 93.81 67 PRO B O 1
ATOM 2316 N N . SER B 1 68 ? -14.266 14.469 6.344 1 94.38 68 SER B N 1
ATOM 2317 C CA . SER B 1 68 ? -14.281 14.805 4.926 1 94.38 68 SER B CA 1
ATOM 2318 C C . SER B 1 68 ? -12.867 14.906 4.367 1 94.38 68 SER B C 1
ATOM 2320 O O . SER B 1 68 ? -12.672 14.938 3.148 1 94.38 68 SER B O 1
ATOM 2322 N N . ALA B 1 69 ? -11.891 15.023 5.262 1 95.44 69 ALA B N 1
ATOM 2323 C CA . ALA B 1 69 ? -10.508 15.102 4.812 1 95.44 69 ALA B CA 1
ATOM 2324 C C . ALA B 1 69 ? -10.102 13.859 4.035 1 95.44 69 ALA B C 1
ATOM 2326 O O . ALA B 1 69 ? -10.516 12.742 4.375 1 95.44 69 ALA B O 1
ATOM 2327 N N . PRO B 1 70 ? -9.297 13.992 2.984 1 95.5 70 PRO B N 1
ATOM 2328 C CA . PRO B 1 70 ? -8.789 12.812 2.279 1 95.5 70 PRO B CA 1
ATOM 2329 C C . PRO B 1 70 ? -7.793 12.016 3.115 1 95.5 70 PRO B C 1
ATOM 2331 O O . PRO B 1 70 ? -7.289 12.508 4.125 1 95.5 70 PRO B O 1
ATOM 2334 N N . GLY B 1 71 ? -7.582 10.734 2.715 1 95.38 71 GLY B N 1
ATOM 2335 C CA . GLY B 1 71 ? -6.594 9.891 3.369 1 95.38 71 GLY B CA 1
ATOM 2336 C C . GLY B 1 71 ? -7.074 8.469 3.6 1 95.38 71 GLY B C 1
ATOM 2337 O O . GLY B 1 71 ? -8.242 8.156 3.359 1 95.38 71 GLY B O 1
ATOM 2338 N N . THR B 1 72 ? -6.168 7.691 4.098 1 96.25 72 THR B N 1
ATOM 2339 C CA . THR B 1 72 ? -6.488 6.301 4.402 1 96.25 72 THR B CA 1
ATOM 2340 C C . THR B 1 72 ? -7.484 6.215 5.551 1 96.25 72 THR B C 1
ATOM 2342 O O . THR B 1 72 ? -7.301 6.855 6.59 1 96.25 72 THR B O 1
ATOM 2345 N N . ARG B 1 73 ? -8.547 5.34 5.355 1 97.38 73 ARG B N 1
ATOM 2346 C CA . ARG B 1 73 ? -9.586 5.191 6.371 1 97.38 73 ARG B CA 1
ATOM 2347 C C . ARG B 1 73 ? -9.531 3.807 7.008 1 97.38 73 ARG B C 1
ATOM 2349 O O . ARG B 1 73 ? -9.852 3.65 8.188 1 97.38 73 ARG B O 1
ATOM 2356 N N . PHE B 1 74 ? -9.148 2.951 6.199 1 97.94 74 PHE B N 1
ATOM 2357 C CA . PHE B 1 74 ? -9.156 1.579 6.691 1 97.94 74 PHE B CA 1
ATOM 2358 C C . PHE B 1 74 ? -8.062 0.757 6.02 1 97.94 74 PHE B C 1
ATOM 2360 O O . PHE B 1 74 ? -7.832 0.89 4.816 1 97.94 74 PHE B O 1
ATOM 2367 N N . VAL B 1 75 ? -7.34 -0.052 6.758 1 98.25 75 VAL B N 1
ATOM 2368 C CA . VAL B 1 75 ? -6.465 -1.129 6.312 1 98.25 75 VAL B CA 1
ATOM 2369 C C . VAL B 1 75 ? -6.703 -2.375 7.164 1 98.25 75 VAL B C 1
ATOM 2371 O O . VAL B 1 75 ? -6.629 -2.318 8.391 1 98.25 75 VAL B O 1
ATOM 2374 N N . GLY B 1 76 ? -6.914 -3.465 6.555 1 98 76 GLY B N 1
ATOM 2375 C CA . GLY B 1 76 ? -7.152 -4.699 7.285 1 98 76 GLY B CA 1
ATOM 2376 C C . GLY B 1 76 ? -6.543 -5.918 6.613 1 98 76 GLY B C 1
ATOM 2377 O O . GLY B 1 76 ? -6.211 -5.879 5.426 1 98 76 GLY B O 1
ATOM 2378 N N . PHE B 1 77 ? -6.414 -6.965 7.43 1 97.62 77 PHE B N 1
ATOM 2379 C CA . PHE B 1 77 ? -5.859 -8.234 6.98 1 97.62 77 PHE B CA 1
ATOM 2380 C C . PHE B 1 77 ? -6.848 -9.375 7.219 1 97.62 77 PHE B C 1
ATOM 2382 O O . PHE B 1 77 ? -7.586 -9.367 8.203 1 97.62 77 PHE B O 1
ATOM 2389 N N . LEU B 1 78 ? -6.746 -10.273 6.301 1 97.38 78 LEU B N 1
ATOM 2390 C CA . LEU B 1 78 ? -7.441 -11.531 6.523 1 97.38 78 LEU B CA 1
ATOM 2391 C C . LEU B 1 78 ? -6.785 -12.328 7.652 1 97.38 78 LEU B C 1
ATOM 2393 O O . LEU B 1 78 ? -5.555 -12.398 7.73 1 97.38 78 LEU B O 1
ATOM 2397 N N . ASN B 1 79 ? -7.598 -12.961 8.516 1 95.19 79 ASN B N 1
ATOM 2398 C CA . ASN B 1 79 ? -7.012 -13.633 9.672 1 95.19 79 ASN B CA 1
ATOM 2399 C C . ASN B 1 79 ? -7.078 -15.148 9.531 1 95.19 79 ASN B C 1
ATOM 2401 O O . ASN B 1 79 ? -6.465 -15.883 10.312 1 95.19 79 ASN B O 1
ATOM 2405 N N . ALA B 1 80 ? -7.816 -15.594 8.617 1 96.62 80 ALA B N 1
ATOM 2406 C CA . ALA B 1 80 ? -7.906 -17.016 8.312 1 96.62 80 ALA B CA 1
ATOM 2407 C C . ALA B 1 80 ? -8.227 -17.25 6.84 1 96.62 80 ALA B C 1
ATOM 2409 O O . ALA B 1 80 ? -8.859 -16.406 6.195 1 96.62 80 ALA B O 1
ATOM 2410 N N . ASP B 1 81 ? -7.832 -18.406 6.387 1 97.81 81 ASP B N 1
ATOM 2411 C CA . ASP B 1 81 ? -8.141 -18.734 5 1 97.81 81 ASP B CA 1
ATOM 2412 C C . ASP B 1 81 ? -9.648 -18.844 4.781 1 97.81 81 ASP B C 1
ATOM 2414 O O . ASP B 1 81 ? -10.391 -19.234 5.691 1 97.81 81 ASP B O 1
ATOM 2418 N N . ILE B 1 82 ? -10.031 -18.484 3.592 1 97.88 82 ILE B N 1
ATOM 2419 C CA . ILE B 1 82 ? -11.414 -18.719 3.17 1 97.88 82 ILE B CA 1
ATOM 2420 C C . ILE B 1 82 ? -11.445 -19.781 2.08 1 97.88 82 ILE B C 1
ATOM 2422 O O . ILE B 1 82 ? -10.836 -19.625 1.021 1 97.88 82 ILE B O 1
ATOM 2426 N N . SER B 1 83 ? -12.242 -20.828 2.311 1 97.88 83 SER B N 1
ATOM 2427 C CA . SER B 1 83 ? -12.383 -21.891 1.325 1 97.88 83 SER B CA 1
ATOM 2428 C C . SER B 1 83 ? -13.273 -21.453 0.165 1 97.88 83 SER B C 1
ATOM 2430 O O . SER B 1 83 ? -14.375 -20.938 0.379 1 97.88 83 SER B O 1
ATOM 2432 N N . LEU B 1 84 ? -12.789 -21.688 -1.003 1 97.19 84 LEU B N 1
ATOM 2433 C CA . LEU B 1 84 ? -13.562 -21.438 -2.217 1 97.19 84 LEU B CA 1
ATOM 2434 C C . LEU B 1 84 ? -13.938 -22.75 -2.9 1 97.19 84 LEU B C 1
ATOM 2436 O O . LEU B 1 84 ? -13.523 -23.016 -4.031 1 97.19 84 LEU B O 1
ATOM 2440 N N . ASN B 1 85 ? -14.773 -23.484 -2.297 1 95.62 85 ASN B N 1
ATOM 2441 C CA . ASN B 1 85 ? -15 -24.859 -2.719 1 95.62 85 ASN B CA 1
ATOM 2442 C C . ASN B 1 85 ? -16.344 -25.016 -3.416 1 95.62 85 ASN B C 1
ATOM 2444 O O . ASN B 1 85 ? -16.719 -26.125 -3.812 1 95.62 85 ASN B O 1
ATOM 2448 N N . GLU B 1 86 ? -17.109 -23.938 -3.482 1 92.25 86 GLU B N 1
ATOM 2449 C CA . GLU B 1 86 ? -18.406 -23.953 -4.145 1 92.25 86 GLU B CA 1
ATOM 2450 C C . GLU B 1 86 ? -18.5 -22.875 -5.207 1 92.25 86 GLU B C 1
ATOM 2452 O O . GLU B 1 86 ? -18.016 -21.75 -5.008 1 92.25 86 GLU B O 1
ATOM 2457 N N . ASP B 1 87 ? -19.234 -23.234 -6.289 1 90 87 ASP B N 1
ATOM 2458 C CA . ASP B 1 87 ? -19.438 -22.266 -7.355 1 90 87 ASP B CA 1
ATOM 2459 C C . ASP B 1 87 ? -20.547 -21.281 -6.992 1 90 87 ASP B C 1
ATOM 2461 O O . ASP B 1 87 ? -21.578 -21.672 -6.422 1 90 87 ASP B O 1
ATOM 2465 N N . TYR B 1 88 ? -20.25 -20.031 -7.395 1 86.38 88 TYR B N 1
ATOM 2466 C CA . TYR B 1 88 ? -21.234 -18.969 -7.332 1 86.38 88 TYR B CA 1
ATOM 2467 C C . TYR B 1 88 ? -21.766 -18.781 -5.91 1 86.38 88 TYR B C 1
ATOM 2469 O O . TYR B 1 88 ? -22.906 -18.359 -5.711 1 86.38 88 TYR B O 1
ATOM 2477 N N . ASN B 1 89 ? -21.031 -19.312 -4.984 1 89.31 89 ASN B N 1
ATOM 2478 C CA . ASN B 1 89 ? -21.328 -19.078 -3.576 1 89.31 89 ASN B CA 1
ATOM 2479 C C . ASN B 1 89 ? -20.516 -17.906 -3.021 1 89.31 89 ASN B C 1
ATOM 2481 O O . ASN B 1 89 ? -19.297 -18.031 -2.834 1 89.31 89 ASN B O 1
ATOM 2485 N N . TYR B 1 90 ? -21.25 -16.922 -2.734 1 92.75 90 TYR B N 1
ATOM 2486 C CA . TYR B 1 90 ? -20.578 -15.727 -2.209 1 92.75 90 TYR B CA 1
ATOM 2487 C C . TYR B 1 90 ? -20.016 -16 -0.823 1 92.75 90 TYR B C 1
ATOM 2489 O O . TYR B 1 90 ? -20.719 -16.469 0.066 1 92.75 90 TYR B O 1
ATOM 2497 N N . LYS B 1 91 ? -18.75 -15.719 -0.717 1 96.94 91 LYS B N 1
ATOM 2498 C CA . LYS B 1 91 ? -18.109 -15.727 0.594 1 96.94 91 LYS B CA 1
ATOM 2499 C C . LYS B 1 91 ? -17.766 -14.305 1.042 1 96.94 91 LYS B C 1
ATOM 2501 O O . LYS B 1 91 ? -17.203 -13.523 0.275 1 96.94 91 LYS B O 1
ATOM 2506 N N . GLU B 1 92 ? -18.141 -14.047 2.264 1 97.12 92 GLU B N 1
ATOM 2507 C CA . GLU B 1 92 ? -17.781 -12.742 2.822 1 97.12 92 GLU B CA 1
ATOM 2508 C C . GLU B 1 92 ? -16.328 -12.711 3.27 1 97.12 92 GLU B C 1
ATOM 2510 O O . GLU B 1 92 ? -15.844 -13.656 3.9 1 97.12 92 GLU B O 1
ATOM 2515 N N . ILE B 1 93 ? -15.648 -11.703 2.863 1 98.38 93 ILE B N 1
ATOM 2516 C CA . ILE B 1 93 ? -14.281 -11.5 3.309 1 98.38 93 ILE B CA 1
ATOM 2517 C C . ILE B 1 93 ? -14.258 -10.578 4.527 1 98.38 93 ILE B C 1
ATOM 2519 O O . ILE B 1 93 ? -14.445 -9.367 4.398 1 98.38 93 ILE B O 1
ATOM 2523 N N . VAL B 1 94 ? -13.992 -11.18 5.668 1 98.56 94 VAL B N 1
ATOM 2524 C CA . VAL B 1 94 ? -13.898 -10.414 6.906 1 98.56 94 VAL B CA 1
ATOM 2525 C C . VAL B 1 94 ? -12.43 -10.18 7.258 1 98.56 94 VAL B C 1
ATOM 2527 O O . VAL B 1 94 ? -11.688 -11.133 7.516 1 98.56 94 VAL B O 1
ATOM 2530 N N . LEU B 1 95 ? -12.078 -8.945 7.25 1 98.12 95 LEU B N 1
ATOM 2531 C CA . LEU B 1 95 ? -10.719 -8.555 7.617 1 98.12 95 LEU B CA 1
ATOM 2532 C C . LEU B 1 95 ? -10.617 -8.289 9.117 1 98.12 95 LEU B C 1
ATOM 2534 O O . LEU B 1 95 ? -10.578 -7.137 9.547 1 98.12 95 LEU B O 1
ATOM 2538 N N . GLY B 1 96 ? -10.406 -9.375 9.758 1 96 96 GLY B N 1
ATOM 2539 C CA . GLY B 1 96 ? -10.523 -9.336 11.203 1 96 96 GLY B CA 1
ATOM 2540 C C . GLY B 1 96 ? -9.336 -8.68 11.883 1 96 96 GLY B C 1
ATOM 2541 O O . GLY B 1 96 ? -9.43 -8.273 13.047 1 96 96 GLY B O 1
ATOM 2542 N N . ASN B 1 97 ? -8.203 -8.609 11.273 1 95.25 97 ASN B N 1
ATOM 2543 C CA . ASN B 1 97 ? -7.039 -7.906 11.797 1 95.25 97 ASN B CA 1
ATOM 2544 C C . ASN B 1 97 ? -6.953 -6.484 11.25 1 95.25 97 ASN B C 1
ATOM 2546 O O . ASN B 1 97 ? -6.469 -6.273 10.133 1 95.25 97 ASN B O 1
ATOM 2550 N N . GLU B 1 98 ? -7.328 -5.52 12.102 1 96 98 GLU B N 1
ATOM 2551 C CA . GLU B 1 98 ? -7.375 -4.125 11.664 1 96 98 GLU B CA 1
ATOM 2552 C C . GLU B 1 98 ? -6.059 -3.414 11.969 1 96 98 GLU B C 1
ATOM 2554 O O . GLU B 1 98 ? -5.598 -3.404 13.109 1 96 98 GLU B O 1
ATOM 2559 N N . LEU B 1 99 ? -5.504 -2.838 10.984 1 95.38 99 LEU B N 1
ATOM 2560 C CA . LEU B 1 99 ? -4.332 -1.988 11.172 1 95.38 99 LEU B CA 1
ATOM 2561 C C . LEU B 1 99 ? -4.742 -0.532 11.359 1 95.38 99 LEU B C 1
ATOM 2563 O O . LEU B 1 99 ? -4.242 0.145 12.266 1 95.38 99 LEU B O 1
ATOM 2567 N N . ILE B 1 100 ? -5.562 -0.048 10.477 1 95.38 100 ILE B N 1
ATOM 2568 C CA . ILE B 1 100 ? -6.113 1.303 10.523 1 95.38 100 ILE B CA 1
ATOM 2569 C C . ILE B 1 100 ? -7.633 1.247 10.414 1 95.38 100 ILE B C 1
ATOM 2571 O O . ILE B 1 100 ? -8.18 0.534 9.57 1 95.38 100 ILE B O 1
ATOM 2575 N N . ASP B 1 101 ? -8.266 1.919 11.242 1 96.56 101 ASP B N 1
ATOM 2576 C CA . ASP B 1 101 ? -9.703 2.154 11.188 1 96.56 101 ASP B CA 1
ATOM 2577 C C . ASP B 1 101 ? -10.062 3.518 11.766 1 96.56 101 ASP B C 1
ATOM 2579 O O . ASP B 1 101 ? -10.391 3.627 12.953 1 96.56 101 ASP B O 1
ATOM 2583 N N . VAL B 1 102 ? -9.984 4.414 10.836 1 93.69 102 VAL B N 1
ATOM 2584 C CA . VAL B 1 102 ? -10.273 5.777 11.258 1 93.69 102 VAL B CA 1
ATOM 2585 C C . VAL B 1 102 ? -11.766 5.938 11.523 1 93.69 102 VAL B C 1
ATOM 2587 O O . VAL B 1 102 ? -12.594 5.477 10.734 1 93.69 102 VAL B O 1
ATOM 2590 N N . ASN B 1 103 ? -12.18 6.453 12.633 1 93.12 103 ASN B N 1
ATOM 2591 C CA . ASN B 1 103 ? -13.555 6.758 13.008 1 93.12 103 ASN B CA 1
ATOM 2592 C C . ASN B 1 103 ? -14.375 5.488 13.195 1 93.12 103 ASN B C 1
ATOM 2594 O O . ASN B 1 103 ? -15.602 5.516 13.07 1 93.12 103 ASN B O 1
ATOM 2598 N N . ASN B 1 104 ? -13.781 4.305 13.234 1 95.75 104 ASN B N 1
ATOM 2599 C CA . ASN B 1 104 ? -14.445 3.031 13.484 1 95.75 104 ASN B CA 1
ATOM 2600 C C . ASN B 1 104 ? -15.5 2.73 12.422 1 95.75 104 ASN B C 1
ATOM 2602 O O . ASN B 1 104 ? -16.625 2.332 12.75 1 95.75 104 ASN B O 1
ATOM 2606 N N . GLU B 1 105 ? -15.156 2.922 11.203 1 97.62 105 GLU B N 1
ATOM 2607 C CA . GLU B 1 105 ? -16.094 2.75 10.102 1 97.62 105 GLU B CA 1
ATOM 2608 C C . GLU B 1 105 ? -16.188 1.285 9.68 1 97.62 105 GLU B C 1
ATOM 2610 O O . GLU B 1 105 ? -17.094 0.906 8.938 1 97.62 105 GLU B O 1
ATOM 2615 N N . TYR B 1 106 ? -15.305 0.42 10.102 1 98.56 106 TYR B N 1
ATOM 2616 C CA . TYR B 1 106 ? -15.305 -1.002 9.781 1 98.56 106 TYR B CA 1
ATOM 2617 C C . TYR B 1 106 ? -15.688 -1.837 11 1 98.56 106 TYR B C 1
ATOM 2619 O O . TYR B 1 106 ? -15.18 -1.615 12.094 1 98.56 106 TYR B O 1
ATOM 2627 N N . ASN B 1 107 ? -16.562 -2.721 10.812 1 98.25 107 ASN B N 1
ATOM 2628 C CA . ASN B 1 107 ? -16.938 -3.699 11.828 1 98.25 107 ASN B CA 1
ATOM 2629 C C . ASN B 1 107 ? -16.25 -5.043 11.586 1 98.25 107 ASN B C 1
ATOM 2631 O O . ASN B 1 107 ? -16.609 -5.773 10.664 1 98.25 107 ASN B O 1
ATOM 2635 N N . ALA B 1 108 ? -15.391 -5.43 12.477 1 96.5 108 ALA B N 1
ATOM 2636 C CA . ALA B 1 108 ? -14.531 -6.594 12.266 1 96.5 108 ALA B CA 1
ATOM 2637 C C . ALA B 1 108 ? -15.297 -7.891 12.523 1 96.5 108 ALA B C 1
ATOM 2639 O O . ALA B 1 108 ? -14.828 -8.977 12.18 1 96.5 108 ALA B O 1
ATOM 2640 N N . SER B 1 109 ? -16.391 -7.816 13.109 1 95.56 109 SER B N 1
ATOM 2641 C CA . SER B 1 109 ? -17.219 -9 13.344 1 95.56 109 SER B CA 1
ATOM 2642 C C . SER B 1 109 ? -18.047 -9.344 12.109 1 95.56 109 SER B C 1
ATOM 2644 O O . SER B 1 109 ? -18.156 -10.516 11.742 1 95.56 109 SER B O 1
ATOM 2646 N N . SER B 1 110 ? -18.594 -8.336 11.453 1 96.69 110 SER B N 1
ATOM 2647 C CA . SER B 1 110 ? -19.469 -8.562 10.305 1 96.69 110 SER B CA 1
ATOM 2648 C C . SER B 1 110 ? -18.719 -8.391 8.992 1 96.69 110 SER B C 1
ATOM 2650 O O . SER B 1 110 ? -19.188 -8.82 7.938 1 96.69 110 SER B O 1
ATOM 2652 N N 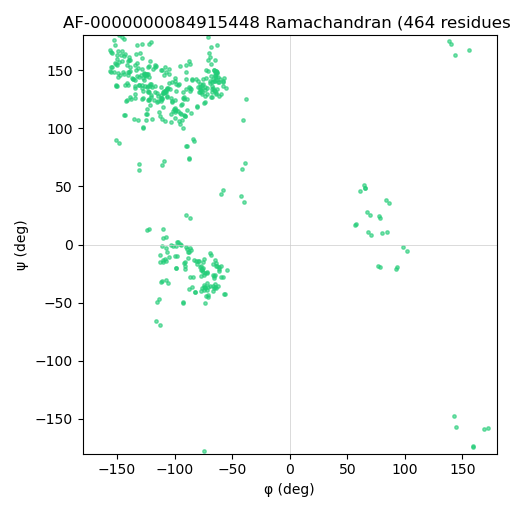. GLY B 1 111 ? -17.625 -7.727 9.016 1 98.06 111 GLY B N 1
ATOM 2653 C CA . GLY B 1 111 ? -16.891 -7.418 7.801 1 98.06 111 GLY B CA 1
ATOM 2654 C C . GLY B 1 111 ? -17.5 -6.27 7.016 1 98.06 111 GLY B C 1
ATOM 2655 O O . GLY B 1 111 ? -17.297 -6.16 5.809 1 98.06 111 GLY B O 1
ATOM 2656 N N . ARG B 1 112 ? -18.234 -5.402 7.727 1 98.62 112 ARG B N 1
ATOM 2657 C CA . ARG B 1 112 ? -18.938 -4.332 7.027 1 98.62 112 ARG B CA 1
ATOM 2658 C C . ARG B 1 112 ? -18.234 -2.994 7.219 1 98.62 112 ARG B C 1
ATOM 2660 O O . ARG B 1 112 ? -17.734 -2.697 8.305 1 98.62 112 ARG B O 1
ATOM 2667 N N . TYR B 1 113 ? -18.172 -2.238 6.16 1 98.75 113 TYR B N 1
ATOM 2668 C CA . TYR B 1 113 ? -17.688 -0.861 6.172 1 98.75 113 TYR B CA 1
ATOM 2669 C C . TYR B 1 113 ? -18.844 0.117 5.957 1 98.75 113 TYR B C 1
ATOM 2671 O O . TYR B 1 113 ? -19.594 -0.013 4.996 1 98.75 113 TYR B O 1
ATOM 2679 N N . SER B 1 114 ? -18.938 1.064 6.766 1 98.75 114 SER B N 1
ATOM 2680 C CA . SER B 1 114 ? -19.953 2.105 6.676 1 98.75 114 SER B CA 1
ATOM 2681 C C . SER B 1 114 ? -19.328 3.496 6.711 1 98.75 114 SER B C 1
ATOM 2683 O O . SER B 1 114 ? -19.047 4.031 7.785 1 98.75 114 SER B O 1
ATOM 2685 N N . PRO B 1 115 ? -19.203 4.074 5.555 1 98.31 115 PRO B N 1
ATOM 2686 C CA . PRO B 1 115 ? -18.562 5.391 5.551 1 98.31 115 PRO B CA 1
ATOM 2687 C C . PRO B 1 115 ? -19.375 6.445 6.301 1 98.31 115 PRO B C 1
ATOM 2689 O O . PRO B 1 115 ? -20.594 6.461 6.215 1 98.31 115 PRO B O 1
ATOM 2692 N N . VAL B 1 116 ? -18.656 7.32 6.93 1 97.56 116 VAL B N 1
ATOM 2693 C CA . VAL B 1 116 ? -19.344 8.367 7.688 1 97.56 116 VAL B CA 1
ATOM 2694 C C . VAL B 1 116 ? -19.562 9.594 6.801 1 97.56 116 VAL B C 1
ATOM 2696 O O . VAL B 1 116 ? -20.328 10.492 7.145 1 97.56 116 VAL B O 1
ATOM 2699 N N . VAL B 1 117 ? -18.844 9.617 5.668 1 97.25 117 VAL B N 1
ATOM 2700 C CA . VAL B 1 117 ? -19.016 10.688 4.691 1 97.25 117 VAL B CA 1
ATOM 2701 C C . VAL B 1 117 ? -19.109 10.102 3.287 1 97.25 117 VAL B C 1
ATOM 2703 O O . VAL B 1 117 ? -18.328 9.211 2.93 1 97.25 117 VAL B O 1
ATOM 2706 N N . SER B 1 118 ? -20.078 10.633 2.516 1 97.94 118 SER B N 1
ATOM 2707 C CA . SER B 1 118 ? -20.141 10.242 1.112 1 97.94 118 SER B CA 1
ATOM 2708 C C . SER B 1 118 ? -19.016 10.867 0.307 1 97.94 118 SER B C 1
ATOM 2710 O O . SER B 1 118 ? -18.547 11.969 0.624 1 97.94 118 SER B O 1
ATOM 2712 N N . GLY B 1 119 ? -18.594 10.156 -0.741 1 97.69 119 GLY B N 1
ATOM 2713 C CA . GLY B 1 119 ? -17.547 10.672 -1.607 1 97.69 119 GLY B CA 1
ATOM 2714 C C . GLY B 1 119 ? -16.844 9.586 -2.41 1 97.69 119 GLY B C 1
ATOM 2715 O O . GLY B 1 119 ? -17.328 8.453 -2.469 1 97.69 119 GLY B O 1
ATOM 2716 N N . TYR B 1 120 ? -15.805 10.023 -3.117 1 97 120 TYR B N 1
ATOM 2717 C CA . TYR B 1 120 ? -15.016 9.07 -3.881 1 97 120 TYR B CA 1
ATOM 2718 C C . TYR B 1 120 ? -13.922 8.453 -3.016 1 97 120 TYR B C 1
ATOM 2720 O O . TYR B 1 120 ? -13.234 9.164 -2.277 1 97 120 TYR B O 1
ATOM 2728 N N . TYR B 1 121 ? -13.828 7.191 -3.137 1 98.19 121 TYR B N 1
ATOM 2729 C CA . TYR B 1 121 ? -12.844 6.398 -2.408 1 98.19 121 TYR B CA 1
ATOM 2730 C C . TYR B 1 121 ? -12.016 5.551 -3.363 1 98.19 121 TYR B C 1
ATOM 2732 O O . TYR B 1 121 ? -12.484 5.176 -4.441 1 98.19 121 TYR B O 1
ATOM 2740 N N . LYS B 1 122 ? -10.805 5.371 -2.99 1 98.19 122 LYS B N 1
ATOM 2741 C CA . LYS B 1 122 ? -9.953 4.363 -3.617 1 98.19 122 LYS B CA 1
ATOM 2742 C C . LYS B 1 122 ? -9.984 3.053 -2.838 1 98.19 122 LYS B C 1
ATOM 2744 O O . LYS B 1 122 ? -9.68 3.025 -1.645 1 98.19 122 LYS B O 1
ATOM 2749 N N . ILE B 1 123 ? -10.391 2.025 -3.467 1 98.62 123 ILE B N 1
ATOM 2750 C CA . ILE B 1 123 ? -10.398 0.683 -2.898 1 98.62 123 ILE B CA 1
ATOM 2751 C C . ILE B 1 123 ? -9.219 -0.119 -3.445 1 98.62 123 ILE B C 1
ATOM 2753 O O . ILE B 1 123 ? -9.055 -0.234 -4.66 1 98.62 123 ILE B O 1
ATOM 2757 N N . SER B 1 124 ? -8.359 -0.643 -2.553 1 98.38 124 SER B N 1
ATOM 2758 C CA . SER B 1 124 ? -7.238 -1.488 -2.953 1 98.38 124 SER B CA 1
ATOM 2759 C C . SER B 1 124 ? -7.375 -2.895 -2.377 1 98.38 124 SER B C 1
ATOM 2761 O O . SER B 1 124 ? -7.605 -3.059 -1.177 1 98.38 124 SER B O 1
ATOM 2763 N N . MET B 1 125 ? -7.207 -3.84 -3.219 1 97.75 125 MET B N 1
ATOM 2764 C CA . MET B 1 125 ? -7.27 -5.246 -2.828 1 97.75 125 MET B CA 1
ATOM 2765 C C . MET B 1 125 ? -5.996 -5.98 -3.24 1 97.75 125 MET B C 1
ATOM 2767 O O . MET B 1 125 ? -5.703 -6.105 -4.43 1 97.75 125 MET B O 1
ATOM 2771 N N . ASP B 1 126 ? -5.23 -6.395 -2.332 1 97.94 126 ASP B N 1
ATOM 2772 C CA . ASP B 1 126 ? -4.074 -7.258 -2.523 1 97.94 126 ASP B CA 1
ATOM 2773 C C . ASP B 1 126 ? -4.289 -8.617 -1.862 1 97.94 126 ASP B C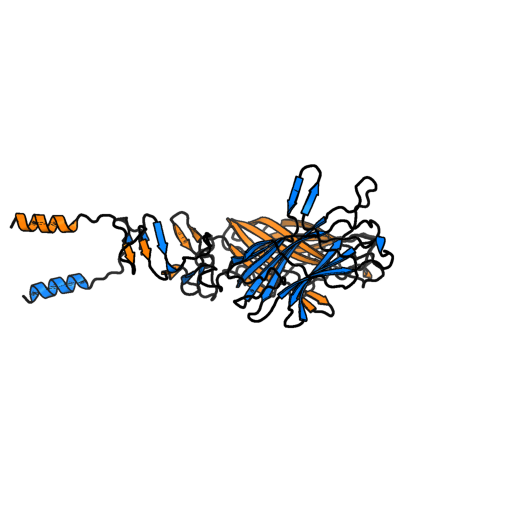 1
ATOM 2775 O O . ASP B 1 126 ? -4.496 -8.695 -0.649 1 97.94 126 ASP B O 1
ATOM 2779 N N . PHE B 1 127 ? -4.176 -9.688 -2.637 1 97.69 127 PHE B N 1
ATOM 2780 C CA . PHE B 1 127 ? -4.59 -10.969 -2.078 1 97.69 127 PHE B CA 1
ATOM 2781 C C . PHE B 1 127 ? -3.877 -12.117 -2.779 1 97.69 127 PHE B C 1
ATOM 2783 O O . PHE B 1 127 ? -3.268 -11.93 -3.832 1 97.69 127 PHE B O 1
ATOM 2790 N N . ASP B 1 128 ? -3.975 -13.273 -2.125 1 97.06 128 ASP B N 1
ATOM 2791 C CA . ASP B 1 128 ? -3.408 -14.508 -2.664 1 97.06 128 ASP B C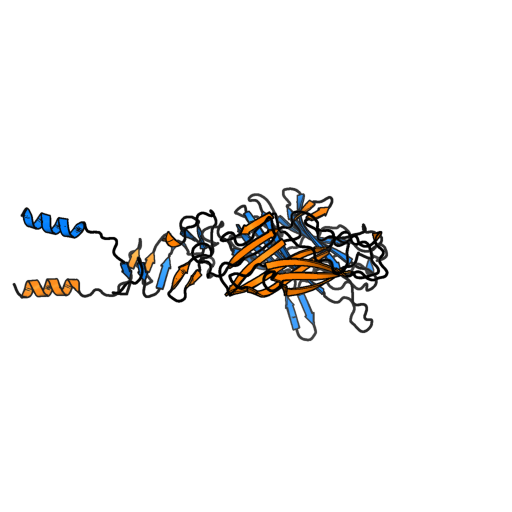A 1
ATOM 2792 C C . ASP B 1 128 ? -4.477 -15.586 -2.791 1 97.06 128 ASP B C 1
ATOM 2794 O O . ASP B 1 128 ? -5.305 -15.758 -1.896 1 97.06 128 ASP B O 1
ATOM 2798 N N . ILE B 1 129 ? -4.398 -16.234 -3.943 1 97.69 129 ILE B N 1
ATOM 2799 C CA . ILE B 1 129 ? -5.129 -17.5 -4.098 1 97.69 129 ILE B CA 1
ATOM 2800 C C . ILE B 1 129 ? -4.148 -18.672 -4.062 1 97.69 129 ILE B C 1
ATOM 2802 O O . ILE B 1 129 ? -3.094 -18.625 -4.699 1 97.69 129 ILE B O 1
ATOM 2806 N N . GLY B 1 130 ? -4.574 -19.703 -3.27 1 96 130 GLY B N 1
ATOM 2807 C CA . GLY B 1 130 ? -3.707 -20.875 -3.172 1 96 130 GLY B CA 1
ATOM 2808 C C . GLY B 1 130 ? -4.469 -22.172 -3.047 1 96 130 GLY B C 1
ATOM 2809 O O . GLY B 1 130 ? -5.699 -22.188 -3.111 1 96 130 GLY B O 1
ATOM 2810 N N . ASP B 1 131 ? -3.711 -23.266 -2.99 1 95.62 131 ASP B N 1
ATOM 2811 C CA . ASP B 1 131 ? -4.133 -24.625 -2.709 1 95.62 131 ASP B CA 1
ATOM 2812 C C . ASP B 1 131 ? -4.805 -25.25 -3.93 1 95.62 131 ASP B C 1
ATOM 2814 O O . ASP B 1 131 ? -4.977 -26.469 -3.988 1 95.62 131 ASP B O 1
ATOM 2818 N N . TYR B 1 132 ? -5.27 -24.422 -4.926 1 96.19 132 TYR B N 1
ATOM 2819 C CA . TYR B 1 132 ? -5.891 -24.984 -6.121 1 96.19 132 TYR B CA 1
ATOM 2820 C C . TYR B 1 132 ? -4.91 -25.859 -6.887 1 96.19 132 TYR B C 1
ATOM 2822 O O . TYR B 1 132 ? -3.852 -25.406 -7.316 1 96.19 132 TYR B O 1
ATOM 2830 N N . THR B 1 133 ? -5.328 -27.109 -7.188 1 94.62 133 THR B N 1
ATOM 2831 C CA . THR B 1 133 ? -4.32 -28.078 -7.598 1 94.62 133 THR B CA 1
ATOM 2832 C C . THR B 1 133 ? -4.379 -28.312 -9.102 1 94.62 133 THR B C 1
ATOM 2834 O O . THR B 1 133 ? -3.482 -28.938 -9.672 1 94.62 133 THR B O 1
ATOM 2837 N N . SER B 1 134 ? -5.391 -27.828 -9.781 1 94.56 134 SER B N 1
ATOM 2838 C CA . SER B 1 134 ? -5.445 -28.109 -11.211 1 94.56 134 SER B CA 1
ATOM 2839 C C . SER B 1 134 ? -4.473 -27.219 -11.984 1 94.56 134 SER B C 1
ATOM 2841 O O . SER B 1 134 ? -4.445 -26 -11.789 1 94.56 134 SER B O 1
ATOM 2843 N N . ASP B 1 135 ? -3.727 -27.844 -12.852 1 91.75 135 ASP B N 1
ATOM 2844 C CA . ASP B 1 135 ? -2.842 -27.109 -13.75 1 91.75 135 ASP B CA 1
ATOM 2845 C C . ASP B 1 135 ? -3.373 -27.125 -15.18 1 91.75 135 ASP B C 1
ATOM 2847 O O . ASP B 1 135 ? -2.713 -26.625 -16.094 1 91.75 135 ASP B O 1
ATOM 2851 N N . SER B 1 136 ? -4.531 -27.641 -15.336 1 91.62 136 SER B N 1
ATOM 2852 C CA . SER B 1 136 ? -5.105 -27.781 -16.672 1 91.62 136 SER B CA 1
ATOM 2853 C C . SER B 1 136 ? -6.242 -26.797 -16.906 1 91.62 136 SER B C 1
ATOM 2855 O O . SER B 1 136 ? -6.492 -26.375 -18.031 1 91.62 136 SER B O 1
ATOM 2857 N N . TYR B 1 137 ? -6.895 -26.484 -15.852 1 94.56 137 TYR B N 1
ATOM 2858 C CA . TYR B 1 137 ? -8.07 -25.641 -15.961 1 94.56 137 TYR B CA 1
ATOM 2859 C C . TYR B 1 137 ? -7.91 -24.375 -15.117 1 94.56 137 TYR B C 1
ATOM 2861 O O . TYR B 1 137 ? -7.5 -24.453 -13.953 1 94.56 137 TYR B O 1
ATOM 2869 N N . ASP B 1 138 ? -8.289 -23.312 -15.719 1 94.38 138 ASP B N 1
ATOM 2870 C CA . ASP B 1 138 ? -8.312 -22.047 -14.977 1 94.38 138 ASP B CA 1
ATOM 2871 C C . ASP B 1 138 ? -9.516 -22 -14.039 1 94.38 138 ASP B C 1
ATOM 2873 O O . ASP B 1 138 ? -10.609 -22.438 -14.391 1 94.38 138 ASP B O 1
ATOM 2877 N N . LEU B 1 139 ? -9.195 -21.516 -12.875 1 96.69 139 LEU B N 1
ATOM 2878 C CA . LEU B 1 139 ? -10.258 -21.109 -11.953 1 96.69 139 LEU B CA 1
ATOM 2879 C C . LEU B 1 139 ? -10.594 -19.641 -12.133 1 96.69 139 LEU B C 1
ATOM 2881 O O . LEU B 1 139 ? -9.719 -18.781 -12.031 1 96.69 139 LEU B O 1
ATOM 2885 N N . ASP B 1 140 ? -11.844 -19.359 -12.375 1 96.69 140 ASP B N 1
ATOM 2886 C CA . ASP B 1 140 ? -12.289 -17.969 -12.406 1 96.69 140 ASP B CA 1
ATOM 2887 C C . ASP B 1 140 ? -12.641 -17.469 -11 1 96.69 140 ASP B C 1
ATOM 2889 O O . ASP B 1 140 ? -13.367 -18.141 -10.266 1 96.69 140 ASP B O 1
ATOM 2893 N N . ILE B 1 141 ? -12.156 -16.312 -10.703 1 96.75 141 ILE B N 1
ATOM 2894 C CA . ILE B 1 141 ? -12.398 -15.68 -9.414 1 96.75 141 ILE B CA 1
ATOM 2895 C C . ILE B 1 141 ? -13.055 -14.312 -9.633 1 96.75 141 ILE B C 1
ATOM 2897 O O . ILE B 1 141 ? -12.555 -13.492 -10.406 1 96.75 141 ILE B O 1
ATOM 2901 N N . LEU B 1 142 ? -14.172 -14.125 -9.039 1 97.06 142 LEU B N 1
ATOM 2902 C CA . LEU B 1 142 ? -14.766 -12.797 -8.938 1 97.06 142 LEU B CA 1
ATOM 2903 C C . LEU B 1 142 ? -14.648 -12.25 -7.52 1 97.06 142 LEU B C 1
ATOM 2905 O O . LEU B 1 142 ? -14.953 -12.953 -6.555 1 97.06 142 LEU B O 1
ATOM 2909 N N . ILE B 1 143 ? -14.133 -11.094 -7.402 1 97.75 143 ILE B N 1
ATOM 2910 C CA . ILE B 1 143 ? -13.906 -10.477 -6.094 1 97.75 143 ILE B CA 1
ATOM 2911 C C . ILE B 1 143 ? -14.227 -8.984 -6.16 1 97.75 143 ILE B C 1
ATOM 2913 O O . ILE B 1 143 ? -14.094 -8.359 -7.215 1 97.75 143 ILE B O 1
ATOM 2917 N N . GLY B 1 144 ? -14.711 -8.438 -5.004 1 98.12 144 GLY B N 1
ATOM 2918 C CA . GLY B 1 144 ? -14.984 -7.008 -5.016 1 98.12 144 GLY B CA 1
ATOM 2919 C C . GLY B 1 144 ? -15.758 -6.535 -3.799 1 98.12 144 GLY B C 1
ATOM 2920 O O . GLY B 1 144 ? -15.609 -7.098 -2.711 1 98.12 144 GLY B O 1
ATOM 2921 N N . LEU B 1 145 ? -16.375 -5.418 -3.984 1 98.69 145 LEU B N 1
ATOM 2922 C CA . LEU B 1 145 ? -17.125 -4.758 -2.924 1 98.69 145 LEU B CA 1
ATOM 2923 C C . LEU B 1 145 ? -18.625 -4.801 -3.209 1 98.69 145 LEU B C 1
ATOM 2925 O O . LEU B 1 145 ? -19.062 -4.445 -4.305 1 98.69 145 LEU B O 1
ATOM 2929 N N . TRP B 1 146 ? -19.312 -5.305 -2.244 1 98.38 146 TRP B N 1
ATOM 2930 C CA . TRP B 1 146 ? -20.766 -5.441 -2.291 1 98.38 146 TRP B CA 1
ATOM 2931 C C . TRP B 1 146 ? -21.438 -4.379 -1.427 1 98.38 146 TRP B C 1
ATOM 2933 O O . TRP B 1 146 ? -21 -4.113 -0.305 1 98.38 146 TRP B O 1
ATOM 2943 N N . ASP B 1 147 ? -22.438 -3.742 -1.952 1 98.69 147 ASP B N 1
ATOM 2944 C CA . ASP B 1 147 ? -23.312 -2.875 -1.169 1 98.69 147 ASP B CA 1
ATOM 2945 C C . ASP B 1 147 ? -24.5 -3.654 -0.618 1 98.69 147 ASP B C 1
ATOM 2947 O O . ASP B 1 147 ? -25.438 -3.975 -1.356 1 98.69 147 ASP B O 1
ATOM 2951 N N . PHE B 1 148 ? -24.562 -3.865 0.631 1 98.25 148 PHE B N 1
ATOM 2952 C CA . PHE B 1 148 ? -25.594 -4.68 1.261 1 98.25 148 PHE B CA 1
ATOM 2953 C C . PHE B 1 148 ? -26.906 -3.908 1.362 1 98.25 148 PHE B C 1
ATOM 2955 O O . PHE B 1 148 ? -27.969 -4.504 1.562 1 98.25 148 PHE B O 1
ATOM 2962 N N . THR B 1 149 ? -26.75 -2.646 1.307 1 98.5 149 THR B N 1
ATOM 2963 C CA . THR B 1 149 ? -27.953 -1.832 1.359 1 98.5 149 THR B CA 1
ATOM 2964 C C . THR B 1 149 ? -28.75 -1.961 0.063 1 98.5 149 THR B C 1
ATOM 2966 O O . THR B 1 149 ? -29.984 -2.125 0.092 1 98.5 149 THR B O 1
ATOM 2969 N N . THR B 1 150 ? -28.078 -1.887 -1.087 1 98.06 150 THR B N 1
ATOM 2970 C CA . THR B 1 150 ? -28.766 -1.961 -2.373 1 98.06 150 THR B CA 1
ATOM 2971 C C . THR B 1 150 ? -28.688 -3.373 -2.945 1 98.06 150 THR B C 1
ATOM 2973 O O . THR B 1 150 ? -29.312 -3.67 -3.967 1 98.06 150 THR B O 1
ATOM 2976 N N . ASN B 1 151 ? -27.938 -4.176 -2.391 1 97.56 151 ASN B N 1
ATOM 2977 C CA . ASN B 1 151 ? -27.797 -5.586 -2.738 1 97.56 151 ASN B CA 1
ATOM 2978 C C . ASN B 1 151 ? -27.203 -5.762 -4.133 1 97.56 151 ASN B C 1
ATOM 2980 O O . ASN B 1 151 ? -27.734 -6.516 -4.949 1 97.56 151 ASN B O 1
ATOM 2984 N N . ASN B 1 152 ? -26.141 -5.074 -4.414 1 97.19 152 ASN B N 1
ATOM 2985 C CA . ASN B 1 152 ? -25.453 -5.172 -5.699 1 97.19 152 ASN B CA 1
ATOM 2986 C C . ASN B 1 152 ? -23.953 -4.941 -5.551 1 97.19 152 ASN B C 1
ATOM 2988 O O . ASN B 1 152 ? -23.516 -4.312 -4.586 1 97.19 152 ASN B O 1
ATOM 2992 N N . TRP B 1 153 ? -23.25 -5.48 -6.547 1 97.31 153 TRP B N 1
ATOM 2993 C CA . TRP B 1 153 ? -21.828 -5.152 -6.645 1 97.31 153 TRP B CA 1
ATOM 2994 C C . TRP B 1 153 ? -21.625 -3.678 -6.988 1 97.31 153 TRP B C 1
ATOM 2996 O O . TRP B 1 153 ? -22.25 -3.16 -7.914 1 97.31 153 TRP B O 1
ATOM 3006 N N . VAL B 1 154 ? -20.719 -3.047 -6.281 1 97.94 154 VAL B N 1
ATOM 3007 C CA . VAL B 1 154 ? -20.359 -1.681 -6.652 1 97.94 154 VAL B CA 1
ATOM 3008 C C . VAL B 1 154 ? -18.922 -1.642 -7.16 1 97.94 154 VAL B C 1
ATOM 3010 O O . VAL B 1 154 ? -18.484 -0.648 -7.75 1 97.94 154 VAL B O 1
ATOM 3013 N N . LEU B 1 155 ? -18.172 -2.598 -6.945 1 97.44 155 LEU B N 1
ATOM 3014 C CA . LEU B 1 155 ? -16.844 -2.889 -7.5 1 97.44 155 LEU B CA 1
ATOM 3015 C C . LEU B 1 155 ? -16.688 -4.383 -7.766 1 97.44 155 LEU B C 1
ATOM 3017 O O . LEU B 1 155 ? -16.844 -5.199 -6.859 1 97.44 155 LEU B O 1
ATOM 3021 N N . ARG B 1 156 ? -16.359 -4.664 -9.047 1 95.44 156 ARG B N 1
ATOM 3022 C CA . ARG B 1 156 ? -16.281 -6.066 -9.445 1 95.44 156 ARG B CA 1
ATOM 3023 C C . ARG B 1 156 ? -15.062 -6.309 -10.336 1 95.44 156 ARG B C 1
ATOM 3025 O O . ARG B 1 156 ? -14.883 -5.637 -11.352 1 95.44 156 ARG B O 1
ATOM 3032 N N . ARG B 1 157 ? -14.266 -7.254 -9.891 1 95.81 157 ARG B N 1
ATOM 3033 C CA . ARG B 1 157 ? -13.07 -7.613 -10.648 1 95.81 157 ARG B CA 1
ATOM 3034 C C . ARG B 1 157 ? -12.977 -9.125 -10.844 1 95.81 157 ARG B C 1
ATOM 3036 O O . ARG B 1 157 ? -13.312 -9.891 -9.938 1 95.81 157 ARG B O 1
ATOM 3043 N N . THR B 1 158 ? -12.469 -9.508 -12 1 95.94 158 THR B N 1
ATOM 3044 C CA . THR B 1 158 ? -12.328 -10.922 -12.32 1 95.94 158 THR B CA 1
ATOM 3045 C C . THR B 1 158 ? -10.867 -11.281 -12.57 1 95.94 158 THR B C 1
ATOM 3047 O O . THR B 1 158 ? -10.148 -10.539 -13.234 1 95.94 158 THR B O 1
ATOM 3050 N N . PHE B 1 159 ? -10.516 -12.383 -11.992 1 96 159 PHE B N 1
ATOM 3051 C CA . PHE B 1 159 ? -9.18 -12.938 -12.164 1 96 159 PHE B CA 1
ATOM 3052 C C . PHE B 1 159 ? -9.25 -14.406 -12.547 1 96 159 PHE B C 1
ATOM 3054 O O . PHE B 1 159 ? -10.297 -15.039 -12.422 1 96 159 PHE B O 1
ATOM 3061 N N . LYS B 1 160 ? -8.125 -14.859 -13.016 1 95.12 160 LYS B N 1
ATOM 3062 C CA . LYS B 1 160 ? -7.953 -16.297 -13.242 1 95.12 160 LYS B CA 1
ATOM 3063 C C . LYS B 1 160 ? -6.773 -16.828 -12.445 1 95.12 160 LYS B C 1
ATOM 3065 O O . LYS B 1 160 ? -5.793 -16.125 -12.211 1 95.12 160 LYS B O 1
ATOM 3070 N N . HIS B 1 161 ? -7.008 -18.078 -11.984 1 95.94 161 HIS B N 1
ATOM 3071 C CA . HIS B 1 161 ? -5.965 -18.781 -11.25 1 95.94 161 HIS B CA 1
ATOM 3072 C C . HIS B 1 161 ? -5.824 -20.219 -11.727 1 95.94 161 HIS B C 1
ATOM 3074 O O . HIS B 1 161 ? -6.824 -20.875 -12.047 1 95.94 161 HIS B O 1
ATOM 3080 N N . ARG B 1 162 ? -4.609 -20.656 -11.789 1 93.94 162 ARG B N 1
ATOM 3081 C CA . ARG B 1 162 ? -4.285 -22.047 -12.078 1 93.94 162 ARG B CA 1
ATOM 3082 C C . ARG B 1 162 ? -2.996 -22.469 -11.383 1 93.94 162 ARG B C 1
ATOM 3084 O O . ARG B 1 162 ? -2.107 -21.641 -11.156 1 93.94 162 ARG B O 1
ATOM 3091 N N . ASP B 1 163 ? -3.031 -23.734 -11.039 1 92.06 163 ASP B N 1
ATOM 3092 C CA . ASP B 1 163 ? -1.781 -24.219 -10.477 1 92.06 163 ASP B CA 1
ATOM 3093 C C . ASP B 1 163 ? -0.654 -24.188 -11.5 1 92.06 163 ASP B C 1
ATOM 3095 O O . ASP B 1 163 ? -0.908 -24.062 -12.703 1 92.06 163 ASP B O 1
ATOM 3099 N N . ASN B 1 164 ? 0.509 -24.188 -10.883 1 85 164 ASN B N 1
ATOM 3100 C CA . ASN B 1 164 ? 1.68 -24.266 -11.75 1 85 164 ASN B CA 1
ATOM 3101 C C . ASN B 1 164 ? 1.781 -25.609 -12.445 1 85 164 ASN B C 1
ATOM 3103 O O . ASN B 1 164 ? 1.475 -26.641 -11.852 1 85 164 ASN B O 1
ATOM 3107 N N . ASN B 1 165 ? 2.084 -25.672 -13.68 1 78.94 165 ASN B N 1
ATOM 3108 C CA . ASN B 1 165 ? 2.238 -26.922 -14.414 1 78.94 165 ASN B CA 1
ATOM 3109 C C . ASN B 1 165 ? 3.676 -27.438 -14.359 1 78.94 165 ASN B C 1
ATOM 3111 O O . ASN B 1 165 ? 4.125 -28.125 -15.273 1 78.94 165 ASN B O 1
ATOM 3115 N N . ASN B 1 166 ? 4.305 -27 -13.305 1 78.75 166 ASN B N 1
ATOM 3116 C CA . ASN B 1 166 ? 5.672 -27.438 -13.023 1 78.75 166 ASN B CA 1
ATOM 3117 C C . ASN B 1 166 ? 5.695 -28.672 -12.133 1 78.75 166 ASN B C 1
ATOM 3119 O O . ASN B 1 166 ? 5.398 -28.594 -10.938 1 78.75 166 ASN B O 1
ATOM 3123 N N . SER B 1 167 ? 6.105 -29.812 -12.656 1 77.25 167 SER B N 1
ATOM 3124 C CA . SER B 1 167 ? 6.066 -31.078 -11.938 1 77.25 167 SER B CA 1
ATOM 3125 C C . SER B 1 167 ? 7.027 -31.078 -10.75 1 77.25 167 SER B C 1
ATOM 3127 O O . SER B 1 167 ? 6.898 -31.875 -9.836 1 77.25 167 SER B O 1
ATOM 3129 N N . GLY B 1 168 ? 7.977 -30.172 -10.695 1 71.94 168 GLY B N 1
ATOM 3130 C CA . GLY B 1 168 ? 8.922 -30.109 -9.594 1 71.94 168 GLY B CA 1
ATOM 3131 C C . GLY B 1 168 ? 8.414 -29.312 -8.414 1 71.94 168 GLY B C 1
ATOM 3132 O O . GLY B 1 168 ? 9.031 -29.312 -7.344 1 71.94 168 GLY B O 1
ATOM 3133 N N . MET B 1 169 ? 7.305 -28.734 -8.562 1 77.06 169 MET B N 1
ATOM 3134 C CA . MET B 1 169 ? 6.785 -27.891 -7.496 1 77.06 169 MET B CA 1
ATOM 3135 C C . MET B 1 169 ? 5.594 -28.547 -6.809 1 77.06 169 MET B C 1
ATOM 3137 O O . MET B 1 169 ? 4.887 -29.344 -7.418 1 77.06 169 MET B O 1
ATOM 3141 N N . THR B 1 170 ? 5.484 -28.141 -5.547 1 78.88 170 THR B N 1
ATOM 3142 C CA . THR B 1 170 ? 4.332 -28.641 -4.801 1 78.88 170 THR B CA 1
ATOM 3143 C C . THR B 1 170 ? 3.033 -28.078 -5.379 1 78.88 170 THR B C 1
ATOM 3145 O O . THR B 1 170 ? 2.988 -26.922 -5.809 1 78.88 170 THR B O 1
ATOM 3148 N N . ASP B 1 171 ? 2.053 -28.938 -5.367 1 82.19 171 ASP B N 1
ATOM 3149 C CA . ASP B 1 171 ? 0.734 -28.516 -5.824 1 82.19 171 ASP B CA 1
ATOM 3150 C C . ASP B 1 171 ? 0.167 -27.422 -4.918 1 82.19 171 ASP B C 1
ATOM 3152 O O . ASP B 1 171 ? 0.423 -27.406 -3.713 1 82.19 171 ASP B O 1
ATOM 3156 N N . GLY B 1 172 ? -0.643 -26.594 -5.637 1 89.56 172 GLY B N 1
ATOM 3157 C CA . GLY B 1 172 ? -1.395 -25.625 -4.867 1 89.56 172 GLY B CA 1
ATOM 3158 C C . GLY B 1 172 ? -0.594 -24.375 -4.543 1 89.56 172 GLY B C 1
ATOM 3159 O O . GLY B 1 172 ? -0.729 -23.812 -3.459 1 89.56 172 GLY B O 1
ATOM 3160 N N . ARG B 1 173 ? 0.141 -23.969 -5.422 1 88.06 173 ARG B N 1
ATOM 3161 C CA . ARG B 1 173 ? 0.997 -22.812 -5.207 1 88.06 173 ARG B CA 1
ATOM 3162 C C . ARG B 1 173 ? 0.169 -21.531 -5.082 1 88.06 173 ARG B C 1
ATOM 3164 O O . ARG B 1 173 ? -0.817 -21.359 -5.801 1 88.06 173 ARG B O 1
ATOM 3171 N N . ASN B 1 174 ? 0.726 -20.688 -4.199 1 91.19 174 ASN B N 1
ATOM 3172 C CA . ASN B 1 174 ? 0.106 -19.375 -4.066 1 91.19 174 ASN B CA 1
ATOM 3173 C C . ASN B 1 174 ? 0.394 -18.5 -5.277 1 91.19 174 ASN B C 1
ATOM 3175 O O . ASN B 1 174 ? 1.48 -18.562 -5.855 1 91.19 174 ASN B O 1
ATOM 3179 N N . GLU B 1 175 ? -0.574 -17.734 -5.625 1 94.5 175 GLU B N 1
ATOM 3180 C CA . GLU B 1 175 ? -0.386 -16.641 -6.578 1 94.5 175 GLU B CA 1
ATOM 3181 C C . GLU B 1 175 ? -0.983 -15.344 -6.055 1 94.5 175 GLU B C 1
ATOM 3183 O O . GLU B 1 175 ? -2.078 -15.336 -5.488 1 94.5 175 GLU B O 1
ATOM 3188 N N . SER B 1 176 ? -0.174 -14.273 -6.281 1 96.38 176 SER B N 1
ATOM 3189 C CA . SER B 1 176 ? -0.555 -12.977 -5.734 1 96.38 176 SER B CA 1
ATOM 3190 C C . SER B 1 176 ? -1.212 -12.102 -6.797 1 96.38 176 SER B C 1
ATOM 3192 O O . SER B 1 176 ? -0.796 -12.109 -7.961 1 96.38 176 SER B O 1
ATOM 3194 N N . TYR B 1 177 ? -2.209 -11.359 -6.32 1 96.38 177 TYR B N 1
ATOM 3195 C CA . TYR B 1 177 ? -2.934 -10.406 -7.156 1 96.38 177 TYR B CA 1
ATOM 3196 C C . TYR B 1 177 ? -3.068 -9.062 -6.453 1 96.38 177 TYR B C 1
ATOM 3198 O O . TYR B 1 177 ? -3.191 -9 -5.227 1 96.38 177 TYR B O 1
ATOM 3206 N N . GLY B 1 178 ? -3.021 -7.973 -7.203 1 93.69 178 GLY B N 1
ATOM 3207 C CA . GLY B 1 178 ? -3.244 -6.633 -6.691 1 93.69 178 GLY B CA 1
ATOM 3208 C C . GLY B 1 178 ? -4.023 -5.75 -7.648 1 93.69 178 GLY B C 1
ATOM 3209 O O . GLY B 1 178 ? -3.807 -5.801 -8.859 1 93.69 178 GLY B O 1
ATOM 3210 N N . ILE B 1 179 ? -4.934 -4.996 -7.059 1 92.62 179 ILE B N 1
ATOM 3211 C CA . ILE B 1 179 ? -5.711 -4.086 -7.895 1 92.62 179 ILE B CA 1
ATOM 3212 C C . ILE B 1 179 ? -6.223 -2.922 -7.047 1 92.62 179 ILE B C 1
ATOM 3214 O O . ILE B 1 179 ? -6.453 -3.072 -5.848 1 92.62 179 ILE B O 1
ATOM 3218 N N . SER B 1 180 ? -6.344 -1.806 -7.629 1 94.5 180 SER B N 1
ATOM 3219 C CA . SER B 1 180 ? -7.012 -0.659 -7.023 1 94.5 180 SER B CA 1
ATOM 3220 C C . SER B 1 180 ? -7.984 -0.005 -7.996 1 94.5 180 SER B C 1
ATOM 3222 O O . SER B 1 180 ? -7.805 -0.091 -9.211 1 94.5 180 SER B O 1
ATOM 3224 N N . ASN B 1 181 ? -9.047 0.599 -7.461 1 94.56 181 ASN B N 1
ATOM 3225 C CA . ASN B 1 181 ? -10.039 1.313 -8.25 1 94.56 181 ASN B CA 1
ATOM 3226 C C . ASN B 1 181 ? -10.664 2.463 -7.461 1 94.56 181 ASN B C 1
ATOM 3228 O O . ASN B 1 181 ? -10.539 2.518 -6.234 1 94.56 181 ASN B O 1
ATOM 3232 N N . TYR B 1 182 ? -11.25 3.434 -8.18 1 96.5 182 TYR B N 1
ATOM 3233 C CA . TYR B 1 182 ? -11.953 4.562 -7.57 1 96.5 182 TYR B CA 1
ATOM 3234 C C . TYR B 1 182 ? -13.461 4.43 -7.75 1 96.5 182 TYR B C 1
ATOM 3236 O O . TYR B 1 182 ? -13.93 4.094 -8.844 1 96.5 182 TYR B O 1
ATOM 3244 N N . LEU B 1 183 ? -14.172 4.637 -6.648 1 97.12 183 LEU B N 1
ATOM 3245 C CA . LEU B 1 183 ? -15.625 4.625 -6.742 1 97.12 183 LEU B CA 1
ATOM 3246 C C . LEU B 1 183 ? -16.25 5.504 -5.664 1 97.12 183 LEU B C 1
ATOM 3248 O O . LEU B 1 183 ? -15.57 5.922 -4.73 1 97.12 183 LEU B O 1
ATOM 3252 N N . GLN B 1 184 ? -17.562 5.684 -5.781 1 97.31 184 GLN B N 1
ATOM 3253 C CA . GLN B 1 184 ? -18.312 6.457 -4.793 1 97.31 184 GLN B CA 1
ATOM 3254 C C . GLN B 1 184 ? -18.875 5.555 -3.701 1 97.31 184 GLN B C 1
ATOM 3256 O O . GLN B 1 184 ? -19.438 4.5 -3.994 1 97.31 184 GLN B O 1
ATOM 3261 N N . LEU B 1 185 ? -18.672 5.934 -2.461 1 98.31 185 LEU B N 1
ATOM 3262 C CA . LEU B 1 185 ? -19.375 5.336 -1.334 1 98.31 185 LEU B CA 1
ATOM 3263 C C . LEU B 1 185 ? -20.344 6.336 -0.709 1 98.31 185 LEU B C 1
ATOM 3265 O O . LEU B 1 185 ? -20.109 7.547 -0.76 1 98.31 185 LEU B O 1
ATOM 3269 N N . THR B 1 186 ? -21.391 5.793 -0.167 1 98.38 186 THR B N 1
ATOM 3270 C CA . THR B 1 186 ? -22.484 6.641 0.296 1 98.38 186 THR B CA 1
ATOM 3271 C C . THR B 1 186 ? -22.75 6.422 1.783 1 98.38 186 THR B C 1
ATOM 3273 O O . THR B 1 186 ? -22.859 5.281 2.234 1 98.38 186 THR B O 1
ATOM 3276 N N . VAL B 1 187 ? -22.844 7.574 2.525 1 97.81 187 VAL B N 1
ATOM 3277 C CA . VAL B 1 187 ? -23.203 7.523 3.938 1 97.81 187 VAL B CA 1
ATOM 3278 C C . VAL B 1 187 ? -24.562 6.828 4.102 1 97.81 187 VAL B C 1
ATOM 3280 O O . VAL B 1 187 ? -25.484 7.07 3.324 1 97.81 187 VAL B O 1
ATOM 3283 N N . GLY B 1 188 ? -24.656 6.012 5.152 1 98.12 188 GLY B N 1
ATOM 3284 C CA . GLY B 1 188 ? -25.891 5.273 5.383 1 98.12 188 GLY B CA 1
ATOM 3285 C C . GLY B 1 188 ? -25.891 3.896 4.75 1 98.12 188 GLY B C 1
ATOM 3286 O O . GLY B 1 188 ? -26.719 3.051 5.086 1 98.12 188 GLY B O 1
ATOM 3287 N N . HIS B 1 189 ? -25.047 3.678 3.764 1 98.62 189 HIS B N 1
ATOM 3288 C CA . HIS B 1 189 ? -24.922 2.355 3.16 1 98.62 189 HIS B CA 1
ATOM 3289 C C . HIS B 1 189 ? -23.922 1.492 3.924 1 98.62 189 HIS B C 1
ATOM 3291 O O . HIS B 1 189 ? -23.062 2.016 4.629 1 98.62 189 HIS B O 1
ATOM 3297 N N . SER B 1 190 ? -24.109 0.184 3.785 1 98.69 190 SER B N 1
ATOM 3298 C CA . SER B 1 190 ? -23.219 -0.828 4.348 1 98.69 190 SER B CA 1
ATOM 3299 C C . SER B 1 190 ? -22.531 -1.643 3.252 1 98.69 190 SER B C 1
ATOM 3301 O O . SER B 1 190 ? -23.219 -2.244 2.414 1 98.69 190 SER B O 1
ATOM 3303 N N . TYR B 1 191 ? -21.266 -1.613 3.299 1 98.81 191 TYR B N 1
ATOM 3304 C CA . TYR B 1 191 ? -20.5 -2.289 2.258 1 98.81 191 TYR B CA 1
ATOM 3305 C C . TYR B 1 191 ? -19.688 -3.436 2.842 1 98.81 191 TYR B C 1
ATOM 3307 O O . TYR B 1 191 ? -19.312 -3.4 4.016 1 98.81 191 TYR B O 1
ATOM 3315 N N . GLY B 1 192 ? -19.391 -4.426 2.039 1 98.69 192 GLY B N 1
ATOM 3316 C CA . GLY B 1 192 ? -18.531 -5.531 2.428 1 98.69 192 GLY B CA 1
ATOM 3317 C C . GLY B 1 192 ? -17.859 -6.207 1.247 1 98.69 192 GLY B C 1
ATOM 3318 O O . GLY B 1 192 ? -18.406 -6.227 0.142 1 98.69 192 GLY B O 1
ATOM 3319 N N . PHE B 1 193 ? -16.719 -6.789 1.495 1 98.75 193 PHE B N 1
ATOM 3320 C CA . PHE B 1 193 ? -15.984 -7.48 0.442 1 98.75 193 PHE B CA 1
ATOM 3321 C C . PHE B 1 193 ? -16.484 -8.914 0.289 1 98.75 193 PHE B C 1
ATOM 3323 O O . PHE B 1 193 ? -16.766 -9.594 1.282 1 98.75 193 PHE B O 1
ATOM 3330 N N . ARG B 1 194 ? -16.5 -9.289 -0.991 1 97.75 194 ARG B N 1
ATOM 3331 C CA . ARG B 1 194 ? -16.953 -10.641 -1.308 1 97.75 194 ARG B CA 1
ATOM 3332 C C . ARG B 1 194 ? -16.094 -11.266 -2.398 1 97.75 194 ARG B C 1
ATOM 3334 O O . ARG B 1 194 ? -15.422 -10.555 -3.15 1 97.75 194 ARG B O 1
ATOM 3341 N N . ILE B 1 195 ? -16.219 -12.602 -2.326 1 97.94 195 ILE B N 1
ATOM 3342 C CA . ILE B 1 195 ? -15.492 -13.375 -3.33 1 97.94 195 ILE B CA 1
ATOM 3343 C C . ILE B 1 195 ? -16.312 -14.609 -3.715 1 97.94 195 ILE B C 1
ATOM 3345 O O . ILE B 1 195 ? -17.047 -15.156 -2.893 1 97.94 195 ILE B O 1
ATOM 3349 N N . PHE B 1 196 ? -16.188 -15.016 -4.906 1 95.31 196 PHE B N 1
ATOM 3350 C CA . PHE B 1 196 ? -16.656 -16.359 -5.246 1 95.31 196 PHE B CA 1
ATOM 3351 C C . PHE B 1 196 ? -15.812 -16.953 -6.375 1 95.31 196 PHE B C 1
ATOM 3353 O O . PHE B 1 196 ? -15 -16.25 -6.984 1 95.31 196 PHE B O 1
ATOM 3360 N N . SER B 1 197 ? -16 -18.203 -6.52 1 96.62 197 SER B N 1
ATOM 3361 C CA . SER B 1 197 ? -15.258 -18.969 -7.516 1 96.62 197 SER B CA 1
ATOM 3362 C C . SER B 1 197 ? -16.188 -19.594 -8.547 1 96.62 197 SER B C 1
ATOM 3364 O O . SER B 1 197 ? -17.375 -19.766 -8.281 1 96.62 197 SER B O 1
ATOM 3366 N N . ASP B 1 198 ? -15.672 -19.766 -9.727 1 96.62 198 ASP B N 1
ATOM 3367 C CA . ASP B 1 198 ? -16.328 -20.469 -10.82 1 96.62 198 ASP B CA 1
ATOM 3368 C C . ASP B 1 198 ? -15.383 -21.484 -11.469 1 96.62 198 ASP B C 1
ATOM 3370 O O . ASP B 1 198 ? -14.477 -21.094 -12.211 1 96.62 198 ASP B O 1
ATOM 3374 N N . TYR B 1 199 ? -15.688 -22.781 -11.164 1 97 199 TYR B N 1
ATOM 3375 C CA . TYR B 1 199 ? -14.82 -23.859 -11.625 1 97 199 TYR B CA 1
ATOM 3376 C C . TYR B 1 199 ? -15.266 -24.359 -12.992 1 97 199 TYR B C 1
ATOM 3378 O O . TYR B 1 199 ? -16.453 -24.344 -13.312 1 97 199 TYR B O 1
ATOM 3386 N N . ASP B 1 200 ? -14.289 -24.797 -13.734 1 96.44 200 ASP B N 1
ATOM 3387 C CA . ASP B 1 200 ? -14.633 -25.609 -14.898 1 96.44 200 ASP B CA 1
ATOM 3388 C C . ASP B 1 200 ? -15.453 -26.828 -14.492 1 96.44 200 ASP B C 1
ATOM 3390 O O . ASP B 1 200 ? -15.148 -27.484 -13.492 1 96.44 200 ASP B O 1
ATOM 3394 N N . PRO B 1 201 ? -16.406 -27.203 -15.312 1 94.88 201 PRO B N 1
ATOM 3395 C CA . PRO B 1 201 ? -17.266 -28.328 -14.953 1 94.88 201 PRO B CA 1
ATOM 3396 C C . PRO B 1 201 ? -16.516 -29.641 -14.844 1 94.88 201 PRO B C 1
ATOM 3398 O O . PRO B 1 201 ? -16.984 -30.578 -14.203 1 94.88 201 PRO B O 1
ATOM 3401 N N . SER B 1 202 ? -15.383 -29.703 -15.406 1 95.5 202 SER B N 1
ATOM 3402 C CA . SER B 1 202 ? -14.57 -30.922 -15.391 1 95.5 202 SER B CA 1
ATOM 3403 C C . SER B 1 202 ? -13.93 -31.141 -14.023 1 95.5 202 SER B C 1
ATOM 3405 O O . SER B 1 202 ? -13.406 -32.219 -13.742 1 95.5 202 SER B O 1
ATOM 3407 N N . ILE B 1 203 ? -13.961 -30.172 -13.18 1 96.25 203 ILE B N 1
ATOM 3408 C CA . ILE B 1 203 ? -13.344 -30.281 -11.867 1 96.25 203 ILE B CA 1
ATOM 3409 C C . ILE B 1 203 ? -14.344 -30.844 -10.867 1 96.25 203 ILE B C 1
ATOM 3411 O O . ILE B 1 203 ? -15.344 -30.188 -10.539 1 96.25 203 ILE B O 1
ATOM 3415 N N . GLY B 1 204 ? -14.078 -32 -10.344 1 94.31 204 GLY B N 1
ATOM 3416 C CA . GLY B 1 204 ? -14.938 -32.594 -9.336 1 94.31 204 GLY B CA 1
ATOM 3417 C C . GLY B 1 204 ? -14.812 -31.938 -7.977 1 94.31 204 GLY B C 1
ATOM 3418 O O . GLY B 1 204 ? -13.961 -31.062 -7.777 1 94.31 204 GLY B O 1
ATOM 3419 N N . SER B 1 205 ? -15.555 -32.469 -6.961 1 92.88 205 SER B N 1
ATOM 3420 C CA . SER B 1 205 ? -15.648 -31.875 -5.637 1 92.88 205 SER B CA 1
ATOM 3421 C C . SER B 1 205 ? -14.297 -31.891 -4.926 1 92.88 205 SER B C 1
ATOM 3423 O O . SER B 1 205 ? -13.938 -30.922 -4.25 1 92.88 205 SER B O 1
ATOM 3425 N N . SER B 1 206 ? -13.57 -32.906 -5.121 1 93.25 206 SER B N 1
ATOM 3426 C CA . SER B 1 206 ? -12.289 -33 -4.43 1 93.25 206 SER B CA 1
ATOM 3427 C C . SER B 1 206 ? -11.266 -32.031 -4.992 1 93.25 206 SER B C 1
ATOM 3429 O O . SER B 1 206 ? -10.32 -31.656 -4.301 1 93.25 206 SER B O 1
ATOM 3431 N N . GLY B 1 207 ? -11.469 -31.641 -6.273 1 95.19 207 GLY B N 1
ATOM 3432 C CA . GLY B 1 207 ? -10.539 -30.734 -6.91 1 95.19 207 GLY B CA 1
ATOM 3433 C C . GLY B 1 207 ? -10.883 -29.266 -6.664 1 95.19 207 GLY B C 1
ATOM 3434 O O . GLY B 1 207 ? -10.148 -28.375 -7.094 1 95.19 207 GLY B O 1
ATOM 3435 N N . ARG B 1 208 ? -11.969 -29.047 -6.066 1 96.12 208 ARG B N 1
ATOM 3436 C CA . ARG B 1 208 ? -12.391 -27.688 -5.742 1 96.12 208 ARG B CA 1
ATOM 3437 C C . ARG B 1 208 ? -11.836 -27.234 -4.391 1 96.12 208 ARG B C 1
ATOM 3439 O O . ARG B 1 208 ? -12.578 -27.094 -3.42 1 96.12 208 ARG B O 1
ATOM 3446 N N . ASN B 1 209 ? -10.492 -26.953 -4.41 1 96.88 209 ASN B N 1
ATOM 3447 C CA . ASN B 1 209 ? -9.75 -26.828 -3.162 1 96.88 209 ASN B CA 1
ATOM 3448 C C . ASN B 1 209 ? -9.078 -25.469 -3.039 1 96.88 209 ASN B C 1
ATOM 3450 O O . ASN B 1 209 ? -8.242 -25.266 -2.162 1 96.88 209 ASN B O 1
ATOM 3454 N N . ALA B 1 210 ? -9.469 -24.547 -3.896 1 97.38 210 ALA B N 1
ATOM 3455 C CA . ALA B 1 210 ? -8.867 -23.219 -3.824 1 97.38 210 ALA B CA 1
ATOM 3456 C C . ALA B 1 210 ? -9.227 -22.516 -2.52 1 97.38 210 ALA B C 1
ATOM 3458 O O . ALA B 1 210 ? -10.297 -22.766 -1.954 1 97.38 210 ALA B O 1
ATOM 3459 N N . LYS B 1 211 ? -8.297 -21.656 -2.074 1 97.75 211 LYS B N 1
ATOM 3460 C CA . LYS B 1 211 ? -8.531 -20.812 -0.905 1 97.75 211 LYS B CA 1
ATOM 3461 C C . LYS B 1 211 ? -8.047 -19.391 -1.147 1 97.75 211 LYS B C 1
ATOM 3463 O O . LYS B 1 211 ? -7.055 -19.188 -1.854 1 97.75 211 LYS B O 1
ATOM 3468 N N . LEU B 1 212 ? -8.805 -18.453 -0.628 1 98 212 LEU B N 1
ATOM 3469 C CA . LEU B 1 212 ? -8.219 -17.141 -0.353 1 98 212 LEU B CA 1
ATOM 3470 C C . LEU B 1 212 ? -7.301 -17.203 0.864 1 98 212 LEU B C 1
ATOM 3472 O O . LEU B 1 212 ? -7.754 -17.5 1.973 1 98 212 LEU B O 1
ATOM 3476 N N . LYS B 1 213 ? -6.031 -16.828 0.692 1 97.62 213 LYS B N 1
ATOM 3477 C CA . LYS B 1 213 ? -5.012 -17.125 1.697 1 97.62 213 LYS B CA 1
ATOM 3478 C C . LYS B 1 213 ? -4.781 -15.922 2.609 1 97.62 213 LYS B C 1
ATOM 3480 O O . LYS B 1 213 ? -4.641 -14.797 2.135 1 97.62 213 LYS B O 1
ATOM 3485 N N . TYR B 1 214 ? -4.656 -16.219 3.926 1 96.44 214 TYR B N 1
ATOM 3486 C CA . TYR B 1 214 ? -4.363 -15.141 4.859 1 96.44 214 TYR B CA 1
ATOM 3487 C C . TYR B 1 214 ? -2.859 -14.977 5.047 1 96.44 214 TYR B C 1
ATOM 3489 O O . TYR B 1 214 ? -2.396 -13.93 5.512 1 96.44 214 TYR B O 1
ATOM 3497 N N . GLN B 1 215 ? -2.113 -16.047 4.676 1 92.81 215 GLN B N 1
ATOM 3498 C CA . GLN B 1 215 ? -0.658 -16 4.789 1 92.81 215 GLN B CA 1
ATOM 3499 C C . GLN B 1 215 ? 0.004 -16.688 3.596 1 92.81 215 GLN B C 1
ATOM 3501 O O . GLN B 1 215 ? -0.612 -17.531 2.934 1 92.81 215 GLN B O 1
ATOM 3506 N N . ASN B 1 216 ? 1.175 -16.281 3.33 1 89.31 216 ASN B N 1
ATOM 3507 C CA . ASN B 1 216 ? 2.119 -16.953 2.453 1 89.31 216 ASN B CA 1
ATOM 3508 C C . ASN B 1 216 ? 3.326 -17.484 3.227 1 89.31 216 ASN B C 1
ATOM 3510 O O . ASN B 1 216 ? 4.105 -16.703 3.773 1 89.31 216 ASN B O 1
ATOM 3514 N N . SER B 1 217 ? 3.395 -18.781 3.24 1 86.19 217 SER B N 1
ATOM 3515 C CA . SER B 1 217 ? 4.367 -19.391 4.137 1 86.19 217 SER B CA 1
ATOM 3516 C C . SER B 1 217 ? 5.289 -20.344 3.381 1 86.19 217 SER B C 1
ATOM 3518 O O . SER B 1 217 ? 4.898 -20.922 2.361 1 86.19 217 SER B O 1
ATOM 3520 N N . GLY B 1 218 ? 6.469 -20.391 3.799 1 82.56 218 GLY B N 1
ATOM 3521 C CA . GLY B 1 218 ? 7.484 -21.344 3.391 1 82.56 218 GLY B CA 1
ATOM 3522 C C . GLY B 1 218 ? 8.531 -21.594 4.465 1 82.56 218 GLY B C 1
ATOM 3523 O O . GLY B 1 218 ? 8.453 -21.031 5.559 1 82.56 218 GLY B O 1
ATOM 3524 N N . SER B 1 219 ? 9.398 -22.484 4.184 1 81.06 219 SER B N 1
ATOM 3525 C CA . SER B 1 219 ? 10.414 -22.859 5.164 1 81.06 219 SER B CA 1
ATOM 3526 C C . SER B 1 219 ? 11.266 -21.656 5.559 1 81.06 219 SER B C 1
ATOM 3528 O O . SER B 1 219 ? 11.875 -21.656 6.633 1 81.06 219 SER B O 1
ATOM 3530 N N . THR B 1 220 ? 11.242 -20.594 4.715 1 83.5 220 THR B N 1
ATOM 3531 C CA . THR B 1 220 ? 12.148 -19.484 4.961 1 83.5 220 THR B CA 1
ATOM 3532 C C . THR B 1 220 ? 11.375 -18.25 5.434 1 83.5 220 THR B C 1
ATOM 3534 O O . THR B 1 220 ? 11.906 -17.141 5.426 1 83.5 220 THR B O 1
ATOM 3537 N N . GLY B 1 221 ? 10.094 -18.516 5.789 1 85.88 221 GLY B N 1
ATOM 3538 C CA . GLY B 1 221 ? 9.383 -17.406 6.406 1 85.88 221 GLY B CA 1
ATOM 3539 C C . GLY B 1 221 ? 7.918 -17.344 6.008 1 85.88 221 GLY B C 1
ATOM 3540 O O . GLY B 1 221 ? 7.477 -18.062 5.113 1 85.88 221 GLY B O 1
ATOM 3541 N N . THR B 1 222 ? 7.211 -16.562 6.844 1 87.5 222 THR B N 1
ATOM 3542 C CA . THR B 1 222 ? 5.777 -16.375 6.68 1 87.5 222 THR B CA 1
ATOM 3543 C C . THR B 1 222 ? 5.438 -14.883 6.668 1 87.5 222 THR B C 1
ATOM 3545 O O . THR B 1 222 ? 6.031 -14.102 7.41 1 87.5 222 THR B O 1
ATOM 3548 N N . SER B 1 223 ? 4.562 -14.562 5.762 1 88.56 223 SER B N 1
ATOM 3549 C CA . SER B 1 223 ? 4.082 -13.188 5.762 1 88.56 223 SER B CA 1
ATOM 3550 C C . SER B 1 223 ? 2.564 -13.125 5.625 1 88.56 223 SER B C 1
ATOM 3552 O O . SER B 1 223 ? 1.953 -14.039 5.062 1 88.56 223 SER B O 1
ATOM 3554 N N . LEU B 1 224 ? 2.066 -12 6.156 1 89.31 224 LEU B N 1
ATOM 3555 C CA . LEU B 1 224 ? 0.664 -11.734 5.855 1 89.31 224 LEU B CA 1
ATOM 3556 C C . LEU B 1 224 ? 0.469 -11.469 4.363 1 89.31 224 LEU B C 1
ATOM 3558 O O . LEU B 1 224 ? 1.329 -10.867 3.717 1 89.31 224 LEU B O 1
ATOM 3562 N N . SER B 1 225 ? -0.616 -11.992 3.871 1 91.81 225 SER B N 1
ATOM 3563 C CA . SER B 1 225 ? -0.802 -11.953 2.424 1 91.81 225 SER B CA 1
ATOM 3564 C C . SER B 1 225 ? -1.962 -11.039 2.041 1 91.81 225 SER B C 1
ATOM 3566 O O . SER B 1 225 ? -1.75 -9.898 1.636 1 91.81 225 SER B O 1
ATOM 3568 N N . THR B 1 226 ? -3.158 -11.445 2.365 1 96.44 226 THR B N 1
ATOM 3569 C CA . THR B 1 226 ? -4.34 -10.727 1.907 1 96.44 226 THR B CA 1
ATOM 3570 C C . THR B 1 226 ? -4.594 -9.5 2.783 1 96.44 226 THR B C 1
ATOM 3572 O O . THR B 1 226 ? -4.797 -9.625 3.992 1 96.44 226 THR B O 1
ATOM 3575 N N . SER B 1 227 ? -4.531 -8.391 2.152 1 97.31 227 SER B N 1
ATOM 3576 C CA . SER B 1 227 ? -4.801 -7.105 2.795 1 97.31 227 SER B CA 1
ATOM 3577 C C . SER B 1 227 ? -5.574 -6.176 1.869 1 97.31 227 SER B C 1
ATOM 3579 O O . SER B 1 227 ? -5.316 -6.133 0.665 1 97.31 227 SER B O 1
ATOM 3581 N N . PHE B 1 228 ? -6.547 -5.512 2.445 1 98.31 228 PHE B N 1
ATOM 3582 C CA . PHE B 1 228 ? -7.312 -4.516 1.705 1 98.31 228 PHE B CA 1
ATOM 3583 C C . PHE B 1 228 ? -7.254 -3.16 2.398 1 98.31 228 PHE B C 1
ATOM 3585 O O . PHE B 1 228 ? -7.039 -3.084 3.609 1 98.31 228 PHE B O 1
ATOM 3592 N N . SER B 1 229 ? -7.402 -2.125 1.602 1 98.44 229 SER B N 1
ATOM 3593 C CA . SER B 1 229 ? -7.426 -0.778 2.162 1 98.44 229 SER B CA 1
ATOM 3594 C C . SER B 1 229 ? -8.492 0.08 1.492 1 98.44 229 SER B C 1
ATOM 3596 O O . SER B 1 229 ? -8.883 -0.181 0.352 1 98.44 229 SER B O 1
ATOM 3598 N N . ILE B 1 230 ? -9.023 0.98 2.213 1 98.5 230 ILE B N 1
ATOM 3599 C CA . ILE B 1 230 ? -9.984 1.99 1.775 1 98.5 230 ILE B CA 1
ATOM 3600 C C . ILE B 1 230 ? -9.43 3.385 2.068 1 98.5 230 ILE B C 1
ATOM 3602 O O . ILE B 1 230 ? -9.062 3.688 3.207 1 98.5 230 ILE B O 1
ATOM 3606 N N . GLU B 1 231 ? -9.375 4.176 1.074 1 97.94 231 GLU B N 1
ATOM 3607 C CA . GLU B 1 231 ? -8.852 5.535 1.175 1 97.94 231 GLU B CA 1
ATOM 3608 C C . GLU B 1 231 ? -9.844 6.555 0.62 1 97.94 231 GLU B C 1
ATOM 3610 O O . GLU B 1 231 ? -10.281 6.438 -0.525 1 97.94 231 GLU B O 1
ATOM 3615 N N . LYS B 1 232 ? -10.188 7.555 1.414 1 97.38 232 LYS B N 1
ATOM 3616 C CA . LYS B 1 232 ? -11.008 8.641 0.895 1 97.38 232 LYS B CA 1
ATOM 3617 C C . LYS B 1 232 ? -10.188 9.586 0.021 1 97.38 232 LYS B C 1
ATOM 3619 O O . LYS B 1 232 ? -9.094 10.016 0.414 1 97.38 232 LYS B O 1
ATOM 3624 N N . VAL B 1 233 ? -10.789 9.938 -1.132 1 95.06 233 VAL B N 1
ATOM 3625 C CA . VAL B 1 233 ? -10.07 10.773 -2.082 1 95.06 233 VAL B CA 1
ATOM 3626 C C . VAL B 1 233 ? -10.758 12.133 -2.193 1 95.06 233 VAL B C 1
ATOM 3628 O O . VAL B 1 233 ? -10.102 13.18 -2.17 1 95.06 233 VAL B O 1
ATOM 3631 N N . LEU B 1 234 ? -12.109 12.086 -2.34 1 88.94 234 LEU B N 1
ATOM 3632 C CA . LEU B 1 234 ? -12.891 13.312 -2.457 1 88.94 234 LEU B CA 1
ATOM 3633 C C . LEU B 1 234 ? -14.188 13.211 -1.657 1 88.94 234 LEU B C 1
ATOM 3635 O O . LEU B 1 234 ? -14.742 12.117 -1.504 1 88.94 234 LEU B O 1
#

pLDDT: mean 91.08, std 11.52, range [43.09, 98.81]

Organism: Flavobacterium indicum (strain DSM 17447 / CIP 109464 / GPTSA100-9) (NCBI:txid1094466)

Sequence (468 aa):
MKLKNLVFALLITNLSYSQVGINTTTPTKELDVNGNMRVRGLSNSSGRTATVSAMPDGTLVTGYSDPSAPGTRFVGFLNADISLNEDYNYKEIVLGNELIDVNNEYNASSGRYSPVVSGYYKISMDFDIGDYTSDSYDLDILIGLWDFTTNNWVLRRTFKHRDNNNSGMTDGRNESYGISNYLQLTVGHSYGFRIFSDYDPSIGSSGRNAKLKYQNSGSTGTSLSTSFSIEKVLMKLKNLVFALLITNLSYSQVGINTTTPTKELDVNGNMRVRGLSNSSGRTATVSAMPDGTLVTGYSDPSAPGTRFVGFLNADISLNEDYNYKEIVLGNELIDVNNEYNASSGRYSPVVSGYYKISMDFDIGDYTSDSYDLDILIGLWDFTTNNWVLRRTFKHRDNNNSGMTDGRNESYGISNYLQLTVGHSYGFRIFSDYDPSIGSSGRNAKLKYQNSGSTGTSLSTSFSIEKVL

Solvent-accessible surface area (backbone atoms only — not comparable to full-atom values): 24675 Å² total; per-residue (Å²): 116,66,66,64,52,47,55,57,52,56,67,58,62,71,70,58,96,59,62,44,42,41,54,43,96,71,47,88,39,66,71,24,68,59,72,49,74,42,53,53,47,58,56,68,90,82,79,66,92,72,68,49,27,21,31,29,73,8,38,55,34,22,52,81,64,32,69,72,36,48,45,79,35,34,31,29,23,36,75,56,65,41,81,44,60,46,64,79,42,80,37,76,50,46,37,54,44,68,79,41,56,53,90,65,33,59,40,54,87,80,21,34,36,37,49,90,52,57,33,35,28,38,43,36,46,32,38,28,44,24,48,28,55,45,54,83,46,41,35,36,33,42,38,38,35,31,30,67,69,80,66,30,36,59,34,57,44,30,43,75,45,61,19,69,82,46,87,90,49,76,76,19,49,74,45,80,49,55,43,57,46,74,45,77,46,52,52,88,38,40,28,33,36,36,34,30,27,43,65,30,79,84,56,48,78,85,58,37,45,27,26,44,29,21,58,48,74,53,98,88,47,72,41,81,47,19,34,38,35,38,25,39,61,79,117,68,66,64,52,49,55,57,53,59,70,60,62,73,70,60,71,52,59,42,41,43,79,44,93,71,49,86,31,44,33,18,33,56,38,80,55,66,43,64,81,45,32,47,90,84,68,51,49,38,60,55,41,66,45,98,87,59,53,75,34,20,51,84,66,31,70,76,40,55,45,79,35,34,29,28,23,36,74,56,66,42,82,42,58,45,65,79,42,78,38,79,50,46,37,54,44,69,78,41,56,55,89,64,31,57,39,54,86,79,20,36,38,36,46,88,53,58,33,36,27,38,44,35,45,18,37,27,44,22,47,27,55,44,53,84,52,61,33,38,34,42,39,38,35,32,31,67,69,80,67,43,75,78,38,81,45,77,48,76,45,59,18,67,64,26,86,76,52,73,79,17,46,60,36,57,47,46,51,71,50,78,46,77,48,50,51,88,36,40,28,32,36,36,34,30,26,45,67,51,86,86,57,52,77,85,59,36,46,28,25,44,29,20,56,37,74,53,98,58,33,55,15,77,41,18,35,39,36,36,25,39,66,78